Protein AF-A0A968Z9T8-F1 (afdb_monomer_lite)

Structure (mmCIF, N/CA/C/O backbone):
data_AF-A0A968Z9T8-F1
#
_entry.id   AF-A0A968Z9T8-F1
#
loop_
_atom_site.group_PDB
_atom_site.id
_atom_site.type_symbol
_atom_site.label_atom_id
_atom_site.label_alt_id
_atom_site.label_comp_id
_atom_site.label_asym_id
_atom_site.label_entity_id
_atom_site.label_seq_id
_atom_site.pdbx_PDB_ins_code
_atom_site.Cartn_x
_atom_site.Cartn_y
_atom_site.Cartn_z
_atom_site.occupancy
_atom_site.B_iso_or_equiv
_atom_site.auth_seq_id
_atom_site.auth_comp_id
_atom_site.auth_asym_id
_atom_site.auth_atom_id
_atom_site.pdbx_PDB_model_num
ATOM 1 N N . MET A 1 1 ? -39.000 -35.459 33.298 1.00 35.22 1 MET A N 1
ATOM 2 C CA . MET A 1 1 ? -40.093 -34.492 33.046 1.00 35.22 1 MET A CA 1
ATOM 3 C C . MET A 1 1 ? -39.495 -33.228 32.436 1.00 35.22 1 MET A C 1
ATOM 5 O O . MET A 1 1 ? -39.058 -32.365 33.173 1.00 35.22 1 MET A O 1
ATOM 9 N N . MET A 1 2 ? -39.439 -33.138 31.108 1.00 36.62 2 MET A N 1
ATOM 10 C CA . MET A 1 2 ? -39.224 -31.887 30.364 1.00 36.62 2 MET A CA 1
ATOM 11 C C . MET A 1 2 ? -40.131 -31.979 29.133 1.00 36.62 2 MET A C 1
ATOM 13 O O . MET A 1 2 ? -39.693 -32.254 28.019 1.00 36.62 2 MET A O 1
ATOM 17 N N . SER A 1 3 ? -41.446 -31.898 29.357 1.00 38.66 3 SER A N 1
ATOM 18 C CA . SER A 1 3 ? -42.405 -31.739 28.267 1.00 38.66 3 SER A CA 1
ATOM 19 C C . SER A 1 3 ? -42.145 -30.371 27.647 1.00 38.66 3 SER A C 1
ATOM 21 O O . SER A 1 3 ? -42.451 -29.349 28.258 1.00 38.66 3 SER A O 1
ATOM 23 N N . GLY A 1 4 ? -41.501 -30.373 26.479 1.00 47.72 4 GLY A N 1
ATOM 24 C CA . GLY A 1 4 ? -41.201 -29.195 25.674 1.00 47.72 4 GLY A CA 1
ATOM 25 C C . GLY A 1 4 ? -42.480 -28.536 25.183 1.00 47.72 4 GLY A C 1
ATOM 26 O O . GLY A 1 4 ? -42.890 -28.753 24.040 1.00 47.72 4 GLY A O 1
ATOM 27 N N . ASP A 1 5 ? -43.107 -27.773 26.071 1.00 51.22 5 ASP A N 1
ATOM 28 C CA . ASP A 1 5 ? -44.301 -27.016 25.763 1.00 51.22 5 ASP A CA 1
ATOM 29 C C . ASP A 1 5 ? -43.928 -25.896 24.793 1.00 51.22 5 ASP A C 1
ATOM 31 O O . ASP A 1 5 ? -42.937 -25.172 24.963 1.00 51.22 5 ASP A O 1
ATOM 35 N N . LYS A 1 6 ? -44.677 -25.829 23.701 1.00 62.00 6 LYS A N 1
ATOM 36 C CA . LYS A 1 6 ? -44.469 -24.839 22.653 1.00 62.00 6 LYS A CA 1
ATOM 37 C C . LYS A 1 6 ? -44.768 -23.473 23.262 1.00 62.00 6 LYS A C 1
ATOM 39 O O . LYS A 1 6 ? -45.862 -23.250 23.768 1.00 62.00 6 LYS A O 1
ATOM 44 N N . GLY A 1 7 ? -43.781 -22.575 23.241 1.00 64.94 7 GLY A N 1
ATOM 45 C CA . GLY A 1 7 ? -43.935 -21.240 23.816 1.00 64.94 7 GLY A CA 1
ATOM 46 C C . GLY A 1 7 ? -45.166 -20.521 23.241 1.00 64.94 7 GLY A C 1
ATOM 47 O O . GLY A 1 7 ? -45.477 -20.706 22.059 1.00 64.94 7 GLY A O 1
ATOM 48 N N . PRO A 1 8 ? -45.886 -19.722 24.048 1.00 75.06 8 PRO A N 1
ATOM 49 C CA . PRO A 1 8 ? -47.077 -19.025 23.583 1.00 75.06 8 PRO A CA 1
ATOM 50 C C . PRO A 1 8 ? -46.730 -18.060 22.445 1.00 75.06 8 PRO A C 1
ATOM 52 O O . PRO A 1 8 ? -45.670 -17.429 22.445 1.00 75.06 8 PRO A O 1
ATOM 55 N N . LEU A 1 9 ? -47.639 -17.933 21.475 1.00 79.19 9 LEU A N 1
ATOM 56 C CA . LEU A 1 9 ? -47.468 -16.986 20.376 1.00 79.19 9 LEU A CA 1
ATOM 57 C C . LEU A 1 9 ? -47.394 -15.552 20.932 1.00 79.19 9 LEU A C 1
ATOM 59 O O . LEU A 1 9 ? -48.223 -15.180 21.767 1.00 79.19 9 LEU A O 1
ATOM 63 N N . PRO A 1 10 ? -46.442 -14.725 20.467 1.00 78.69 10 PRO A N 1
ATOM 64 C CA . PRO A 1 10 ? -46.341 -13.340 20.901 1.00 78.69 10 PRO A CA 1
ATOM 65 C C . PRO A 1 10 ? -47.590 -12.545 20.492 1.00 78.69 10 PRO A C 1
ATOM 67 O O . PRO A 1 10 ? -48.157 -12.742 19.411 1.00 78.69 10 PRO A O 1
ATOM 70 N N . GLY A 1 11 ? -48.014 -11.618 21.356 1.00 73.62 11 GLY A N 1
ATOM 71 C CA . GLY A 1 11 ? -49.159 -10.745 21.097 1.00 73.62 11 GLY A CA 1
ATOM 72 C C . GLY A 1 11 ? -48.984 -9.946 19.800 1.00 73.62 11 GLY A C 1
ATOM 73 O O . GLY A 1 11 ? -47.920 -9.389 19.544 1.00 73.62 11 GLY A O 1
ATOM 74 N N . GLY A 1 12 ? -50.026 -9.903 18.964 1.00 73.88 12 GLY A N 1
ATOM 75 C CA . GLY A 1 12 ? -49.992 -9.201 17.674 1.00 73.88 12 GLY A CA 1
ATOM 76 C C . GLY A 1 12 ? -49.420 -10.006 16.498 1.00 73.88 12 GLY A C 1
ATOM 77 O O . GLY A 1 12 ? -49.288 -9.455 15.404 1.00 73.88 12 GLY A O 1
ATOM 78 N N . PHE A 1 13 ? -49.119 -11.299 16.680 1.00 81.56 13 PHE A N 1
ATOM 79 C CA . PHE A 1 13 ? -48.735 -12.194 15.586 1.00 81.56 13 PHE A CA 1
ATOM 80 C C . PHE A 1 13 ? -49.823 -12.275 14.500 1.00 81.56 13 PHE A C 1
ATOM 82 O O . PHE A 1 13 ? -51.001 -12.499 14.784 1.00 81.56 13 PHE A O 1
ATOM 89 N N . LYS A 1 14 ? -49.413 -12.129 13.235 1.00 79.81 14 LYS A N 1
ATOM 90 C CA . LYS A 1 14 ? -50.263 -12.320 12.053 1.00 79.81 14 LYS A CA 1
ATOM 91 C C . LYS A 1 14 ? -49.597 -13.319 11.119 1.00 79.81 14 LYS A C 1
ATOM 93 O O . LYS A 1 14 ? -48.407 -13.211 10.840 1.00 79.81 14 LYS A O 1
ATOM 98 N N . THR A 1 15 ? -50.368 -14.268 10.603 1.00 82.81 15 THR A N 1
ATOM 99 C CA . THR A 1 15 ? -49.869 -15.221 9.610 1.00 82.81 15 THR A CA 1
ATOM 100 C C . THR A 1 15 ? -49.636 -14.534 8.264 1.00 82.81 15 THR A C 1
ATOM 102 O O . THR A 1 15 ? -50.356 -13.612 7.869 1.00 82.81 15 THR A O 1
ATOM 105 N N . ILE A 1 16 ? -48.615 -14.986 7.534 1.00 83.25 16 ILE A N 1
ATOM 106 C CA . ILE A 1 16 ? -48.313 -14.461 6.201 1.00 83.25 16 ILE A CA 1
ATOM 107 C C . ILE A 1 16 ? -49.324 -15.029 5.204 1.00 83.25 16 ILE A C 1
ATOM 109 O O . ILE A 1 16 ? -49.397 -16.238 4.988 1.00 83.25 16 ILE A O 1
ATOM 113 N N . ASN A 1 17 ? -50.074 -14.149 4.542 1.00 84.94 17 ASN A N 1
ATOM 114 C CA . ASN A 1 17 ? -50.948 -14.549 3.447 1.00 84.94 17 ASN A CA 1
ATOM 115 C C . ASN A 1 17 ? -50.128 -14.751 2.160 1.00 84.94 17 ASN A C 1
ATOM 117 O O . ASN A 1 17 ? -49.678 -13.784 1.546 1.00 84.94 17 ASN A O 1
ATOM 121 N N . ILE A 1 18 ? -49.962 -16.009 1.742 1.00 81.31 18 ILE A N 1
ATOM 122 C CA . ILE A 1 18 ? -49.098 -16.419 0.623 1.00 81.31 18 ILE A CA 1
ATOM 123 C C . ILE A 1 18 ? -49.489 -15.738 -0.698 1.00 81.31 18 ILE A C 1
ATOM 125 O O . ILE A 1 18 ? -48.604 -15.309 -1.442 1.00 81.31 18 ILE A O 1
ATOM 129 N N . SER A 1 19 ? -50.788 -15.582 -0.979 1.00 83.06 19 SER A N 1
ATOM 130 C CA . SER A 1 19 ? -51.252 -14.986 -2.240 1.00 83.06 19 SER A CA 1
ATOM 131 C C . SER A 1 19 ? -50.916 -13.497 -2.333 1.00 83.06 19 SER A C 1
ATOM 133 O O . SER A 1 19 ? -50.559 -13.016 -3.405 1.00 83.06 19 SER A O 1
ATOM 135 N N . ARG A 1 20 ? -50.944 -12.780 -1.202 1.00 84.19 20 ARG A N 1
ATOM 136 C CA . ARG A 1 20 ? -50.550 -11.362 -1.120 1.00 84.19 20 ARG A CA 1
ATOM 137 C C . ARG A 1 20 ? -49.040 -11.162 -0.975 1.00 84.19 20 ARG A C 1
ATOM 139 O O . ARG A 1 20 ? -48.520 -10.136 -1.400 1.00 84.19 20 ARG A O 1
ATOM 146 N N . TYR A 1 21 ? -48.332 -12.116 -0.371 1.00 86.75 21 TYR A N 1
ATOM 147 C CA . TYR A 1 21 ? -46.886 -12.031 -0.142 1.00 86.75 21 TYR A CA 1
ATOM 148 C C . TYR A 1 21 ? -46.083 -12.205 -1.438 1.00 86.75 21 TYR A C 1
ATOM 150 O O . TYR A 1 21 ? -45.045 -11.569 -1.628 1.00 86.75 21 TYR A O 1
ATOM 158 N N . GLY A 1 22 ? -46.594 -13.033 -2.351 1.00 91.25 22 GLY A N 1
ATOM 159 C CA . GLY A 1 22 ? -46.006 -13.261 -3.663 1.00 91.25 22 GLY A CA 1
ATOM 160 C C . GLY A 1 22 ? -44.745 -14.142 -3.638 1.00 91.25 22 GLY A C 1
ATOM 161 O O . GLY A 1 22 ? -44.106 -14.344 -2.600 1.00 91.25 22 GLY A O 1
ATOM 162 N N . PRO A 1 23 ? -44.341 -14.676 -4.804 1.00 92.50 23 PRO A N 1
ATOM 163 C CA . PRO A 1 23 ? -43.290 -15.690 -4.889 1.00 92.50 23 PRO A CA 1
ATOM 164 C C . PRO A 1 23 ? -41.893 -15.149 -4.554 1.00 92.50 23 PRO A C 1
ATOM 166 O O . PRO A 1 23 ? -41.071 -15.866 -3.987 1.00 92.50 23 PRO A O 1
ATOM 169 N N . VAL A 1 24 ? -41.602 -13.883 -4.876 1.00 91.62 24 VAL A N 1
ATOM 170 C CA . VAL A 1 24 ? -40.277 -13.282 -4.642 1.00 91.62 24 VAL A CA 1
ATOM 171 C C . VAL A 1 24 ? -40.003 -13.095 -3.150 1.00 91.62 24 VAL A C 1
ATOM 173 O O . VAL A 1 24 ? -38.926 -13.467 -2.683 1.00 91.62 24 VAL A O 1
ATOM 176 N N . ARG A 1 25 ? -40.966 -12.555 -2.387 1.00 90.12 25 ARG A N 1
ATOM 177 C CA . ARG A 1 25 ? -40.811 -12.391 -0.934 1.00 90.12 25 ARG A CA 1
ATOM 178 C C . ARG A 1 25 ? -40.754 -13.757 -0.249 1.00 90.12 25 ARG A C 1
ATOM 180 O O . ARG A 1 25 ? -39.883 -13.958 0.589 1.00 90.12 25 ARG A O 1
ATOM 187 N N . MET A 1 26 ? -41.572 -14.721 -0.686 1.00 90.44 26 MET A N 1
ATOM 188 C CA . MET A 1 26 ? -41.557 -16.084 -0.139 1.00 90.44 26 MET A CA 1
ATOM 189 C C . MET A 1 26 ? -40.196 -16.773 -0.309 1.00 90.44 26 MET A C 1
ATOM 191 O O . MET A 1 26 ? -39.669 -17.355 0.637 1.00 90.44 26 MET A O 1
ATOM 195 N N . LYS A 1 27 ? -39.573 -16.649 -1.490 1.00 93.06 27 LYS A N 1
ATOM 196 C CA . LYS A 1 27 ? -38.214 -17.168 -1.725 1.00 93.06 27 LYS A CA 1
ATOM 197 C C . LYS A 1 27 ? -37.182 -16.549 -0.778 1.00 93.06 27 LYS A C 1
ATOM 199 O O . LYS A 1 27 ? -36.294 -17.262 -0.319 1.00 93.06 27 LYS A O 1
ATOM 204 N N . ARG A 1 28 ? -37.293 -15.248 -0.470 1.00 91.56 28 ARG A N 1
ATOM 205 C CA . ARG A 1 28 ? -36.405 -14.578 0.498 1.00 91.56 28 ARG A CA 1
ATOM 206 C C . ARG A 1 28 ? -36.598 -15.141 1.904 1.00 91.56 28 ARG A C 1
ATOM 208 O O . ARG A 1 28 ? -35.612 -15.551 2.495 1.00 91.56 28 ARG A O 1
ATOM 215 N N . SER A 1 29 ? -37.837 -15.275 2.380 1.00 91.69 29 SER A N 1
ATOM 216 C CA . SER A 1 29 ? -38.116 -15.866 3.697 1.00 91.69 29 SER A CA 1
ATOM 217 C C . SER A 1 29 ? -37.554 -17.282 3.829 1.00 91.69 29 SER A C 1
ATOM 219 O O . SER A 1 29 ? -36.873 -17.577 4.803 1.00 91.69 29 SER A O 1
ATOM 221 N N . MET A 1 30 ? -37.763 -18.142 2.826 1.00 93.00 30 MET A N 1
ATOM 222 C CA . MET A 1 30 ? -37.222 -19.509 2.840 1.00 93.00 30 MET A CA 1
ATOM 223 C C . MET A 1 30 ? -35.690 -19.532 2.837 1.00 93.00 30 MET A C 1
ATOM 225 O O . MET A 1 30 ? -35.080 -20.317 3.563 1.00 93.00 30 MET A O 1
ATOM 229 N N . ARG A 1 31 ? -35.059 -18.650 2.052 1.00 95.25 31 ARG A N 1
ATOM 230 C CA . ARG A 1 31 ? -33.603 -18.471 2.060 1.00 95.25 31 ARG A CA 1
ATOM 231 C C . ARG A 1 31 ? -33.109 -18.031 3.438 1.00 95.25 31 ARG A C 1
ATOM 233 O O . ARG A 1 31 ? -32.103 -18.559 3.896 1.00 95.25 31 ARG A O 1
ATOM 240 N N . ASP A 1 32 ? -33.789 -17.082 4.073 1.00 93.94 32 ASP A N 1
ATOM 241 C CA . ASP A 1 32 ? -33.371 -16.511 5.355 1.00 93.94 32 ASP A CA 1
ATOM 242 C C . ASP A 1 32 ? -33.504 -17.546 6.487 1.00 93.94 32 ASP A C 1
ATOM 244 O O . ASP A 1 32 ? -32.572 -17.710 7.268 1.00 93.94 32 ASP A O 1
ATOM 248 N N . LEU A 1 33 ? -34.580 -18.344 6.511 1.00 94.81 33 LEU A N 1
ATOM 249 C CA . LEU A 1 33 ? -34.724 -19.475 7.443 1.00 94.81 33 LEU A CA 1
ATOM 250 C C . LEU A 1 33 ? -33.614 -20.521 7.261 1.00 94.81 33 LEU A C 1
ATOM 252 O O . LEU A 1 33 ? -32.997 -20.954 8.235 1.00 94.81 33 LEU A O 1
ATOM 256 N N . ALA A 1 34 ? -33.306 -20.892 6.015 1.00 96.88 34 ALA A N 1
ATOM 257 C CA . ALA A 1 34 ? -32.191 -21.795 5.731 1.00 96.88 34 ALA A CA 1
ATOM 258 C C . ALA A 1 34 ? -30.838 -21.188 6.148 1.00 96.88 34 ALA A C 1
ATOM 260 O O . ALA A 1 34 ? -29.964 -21.891 6.657 1.00 96.88 34 ALA A O 1
ATOM 261 N N . TRP A 1 35 ? -30.664 -19.877 5.958 1.00 96.81 35 TRP A N 1
ATOM 262 C CA . TRP A 1 35 ? -29.464 -19.147 6.357 1.00 96.81 35 TRP A CA 1
ATOM 263 C C . TRP A 1 35 ? -29.282 -19.140 7.879 1.00 96.81 35 TRP A C 1
ATOM 265 O O . TRP A 1 35 ? -28.178 -19.437 8.335 1.00 96.81 35 TRP A O 1
ATOM 275 N N . PHE A 1 36 ? -30.349 -18.897 8.651 1.00 96.75 36 PHE A N 1
ATOM 276 C CA . PHE A 1 36 ? -30.310 -18.942 10.115 1.00 96.75 36 PHE A CA 1
ATOM 277 C C . PHE A 1 36 ? -29.867 -20.314 10.620 1.00 96.75 36 PHE A C 1
ATOM 279 O O . PHE A 1 36 ? -28.928 -20.395 11.408 1.00 96.75 36 PHE A O 1
ATOM 286 N N . LEU A 1 37 ? -30.473 -21.393 10.111 1.00 96.38 37 LEU A N 1
ATOM 287 C CA . LEU A 1 37 ? -30.090 -22.753 10.501 1.00 96.38 37 LEU A CA 1
ATOM 288 C C . LEU A 1 37 ? -28.618 -23.036 10.180 1.00 96.38 37 LEU A C 1
ATOM 290 O O . LEU A 1 37 ? -27.880 -23.544 11.019 1.00 96.38 37 LEU A O 1
ATOM 294 N N . ARG A 1 38 ? -28.171 -22.653 8.980 1.00 97.50 38 ARG A N 1
ATOM 295 C CA . ARG A 1 38 ? -26.782 -22.840 8.550 1.00 97.50 38 ARG A CA 1
ATOM 296 C C . ARG A 1 38 ? -25.797 -22.086 9.446 1.00 97.50 38 ARG A C 1
ATOM 298 O O . ARG A 1 38 ? -24.782 -22.647 9.843 1.00 97.50 38 ARG A O 1
ATOM 305 N N . TYR A 1 39 ? -26.089 -20.839 9.802 1.00 96.81 39 TYR A N 1
ATOM 306 C CA . TYR A 1 39 ? -25.199 -20.048 10.654 1.00 96.81 39 TYR A CA 1
ATOM 307 C C . TYR A 1 39 ? -25.182 -20.553 12.099 1.00 96.81 39 TYR A C 1
ATOM 309 O O . TYR A 1 39 ? -24.125 -20.520 12.722 1.00 96.81 39 TYR A O 1
ATOM 317 N N . VAL A 1 40 ? -26.295 -21.095 12.607 1.00 97.19 40 VAL A N 1
ATOM 318 C CA . VAL A 1 40 ? -26.311 -21.797 13.902 1.00 97.19 40 VAL A CA 1
ATOM 319 C C . VAL A 1 40 ? -25.372 -22.998 13.862 1.00 97.19 40 VAL A C 1
ATOM 321 O O . VAL A 1 40 ? -24.529 -23.133 14.743 1.00 97.19 40 VAL A O 1
ATOM 324 N N . THR A 1 41 ? -25.429 -23.819 12.807 1.00 96.44 41 THR A N 1
ATOM 325 C CA . THR A 1 41 ? -24.504 -24.959 12.683 1.00 96.44 41 THR A CA 1
ATOM 326 C C . THR A 1 41 ? -23.042 -24.522 12.595 1.00 96.44 41 THR A C 1
ATOM 328 O O . THR A 1 41 ? -22.188 -25.134 13.227 1.00 96.44 41 THR A O 1
ATOM 331 N N . TYR A 1 42 ? -22.741 -23.431 11.882 1.00 97.50 42 TYR A N 1
ATOM 332 C CA . TYR A 1 42 ? -21.380 -22.893 11.807 1.00 97.50 42 TYR A CA 1
ATOM 333 C C . TYR A 1 42 ? -20.886 -22.376 13.158 1.00 97.50 42 TYR A C 1
ATOM 335 O O . TYR A 1 42 ? -19.738 -22.626 13.510 1.00 97.50 42 TYR A O 1
ATOM 343 N N . ALA A 1 43 ? -21.742 -21.691 13.919 1.00 96.88 43 ALA A N 1
ATOM 344 C CA . ALA A 1 43 ? -21.399 -21.179 15.242 1.00 96.88 43 ALA A CA 1
ATOM 345 C C . ALA A 1 43 ? -21.135 -22.315 16.243 1.00 96.88 43 ALA A C 1
ATOM 347 O O . ALA A 1 43 ? -20.146 -22.259 16.967 1.00 96.88 43 ALA A O 1
ATOM 348 N N . ILE A 1 44 ? -21.952 -23.376 16.215 1.00 96.31 44 ILE A N 1
ATOM 349 C CA . ILE A 1 44 ? -21.744 -24.581 17.034 1.00 96.31 44 ILE A CA 1
ATOM 350 C C . ILE A 1 44 ? -20.389 -25.221 16.714 1.00 96.31 44 ILE A C 1
ATOM 352 O O . ILE A 1 44 ? -19.610 -25.484 17.625 1.00 96.31 44 ILE A O 1
ATOM 356 N N . VAL A 1 45 ? -20.083 -25.433 15.429 1.00 97.12 45 VAL A N 1
ATOM 357 C CA . VAL A 1 45 ? -18.814 -26.048 14.998 1.00 97.12 45 VAL A CA 1
ATOM 358 C C . VAL A 1 45 ? -17.608 -25.166 15.336 1.00 97.12 45 VAL A C 1
ATOM 360 O O . VAL A 1 45 ? -16.555 -25.685 15.695 1.00 97.12 45 VAL A O 1
ATOM 363 N N . ALA A 1 46 ? -17.747 -23.842 15.234 1.00 94.88 46 ALA A N 1
ATOM 364 C CA . ALA A 1 46 ? -16.691 -22.895 15.588 1.00 94.88 46 ALA A CA 1
ATOM 365 C C . ALA A 1 46 ? -16.486 -22.748 17.107 1.00 94.88 46 ALA A C 1
ATOM 367 O O . ALA A 1 46 ? -15.419 -22.305 17.528 1.00 94.88 46 ALA A O 1
ATOM 368 N N . GLY A 1 47 ? -17.487 -23.097 17.921 1.00 95.00 47 GLY A N 1
ATOM 369 C CA . GLY A 1 47 ? -17.444 -22.956 19.378 1.00 95.00 47 GLY A CA 1
ATOM 370 C C . GLY A 1 47 ? -17.606 -21.516 19.885 1.00 95.00 47 GLY A C 1
ATOM 371 O O . GLY A 1 47 ? -17.338 -21.260 21.056 1.00 95.00 47 GLY A O 1
ATOM 372 N N . ASP A 1 48 ? -18.030 -20.576 19.032 1.00 92.44 48 ASP A N 1
ATOM 373 C CA . ASP A 1 48 ? -18.213 -19.163 19.382 1.00 92.44 48 ASP A CA 1
ATOM 374 C C . ASP A 1 48 ? -19.498 -18.589 18.743 1.00 92.44 48 ASP A C 1
ATOM 376 O O . ASP A 1 48 ? -19.677 -18.662 17.520 1.00 92.44 48 ASP A O 1
ATOM 380 N N . PRO A 1 49 ? -20.411 -17.978 19.529 1.00 95.06 49 PRO A N 1
ATOM 381 C CA . PRO A 1 49 ? -21.616 -17.339 19.005 1.00 95.06 49 PRO A CA 1
ATOM 382 C C . PRO A 1 49 ? -21.372 -16.003 18.279 1.00 95.06 49 PRO A C 1
ATOM 384 O O . PRO A 1 49 ? -22.335 -15.419 17.771 1.00 95.06 49 PRO A O 1
ATOM 387 N N . SER A 1 50 ? -20.141 -15.483 18.216 1.00 92.56 50 SER A N 1
ATOM 388 C CA . SER A 1 50 ? -19.814 -14.200 17.568 1.00 92.56 50 SER A CA 1
ATOM 389 C C . SER A 1 50 ? -20.353 -14.081 16.137 1.00 92.56 50 SER A C 1
ATOM 391 O O . SER A 1 50 ? -20.888 -13.030 15.773 1.00 92.56 50 SER A O 1
ATOM 393 N N . LEU A 1 51 ? -20.332 -15.170 15.359 1.00 92.88 51 LEU A N 1
ATOM 394 C CA . LEU A 1 51 ? -20.911 -15.231 14.012 1.00 92.88 51 LEU A CA 1
ATOM 395 C C . LEU A 1 51 ? -22.404 -14.857 14.009 1.00 92.88 51 LEU A C 1
ATOM 397 O O . LEU A 1 51 ? -22.858 -14.118 13.133 1.00 92.88 51 LEU A O 1
ATOM 401 N N . LEU A 1 52 ? -23.170 -15.360 14.980 1.00 94.88 52 LEU A N 1
ATOM 402 C CA . LEU A 1 52 ? -24.596 -15.058 15.116 1.00 94.88 52 LEU A CA 1
ATOM 403 C C . LEU A 1 52 ? -24.783 -13.615 15.576 1.00 94.88 52 LEU A C 1
ATOM 405 O O . LEU A 1 52 ? -25.520 -12.864 14.940 1.00 94.88 52 LEU A O 1
ATOM 409 N N . ARG A 1 53 ? -24.052 -13.200 16.616 1.00 92.69 53 ARG A N 1
ATOM 410 C CA . ARG A 1 53 ? -24.145 -11.846 17.182 1.00 92.69 53 ARG A CA 1
ATOM 411 C C . ARG A 1 53 ? -23.901 -10.768 16.133 1.00 92.69 53 ARG A C 1
ATOM 413 O O . ARG A 1 53 ? -24.672 -9.823 16.031 1.00 92.69 53 ARG A O 1
ATOM 420 N N . VAL A 1 54 ? -22.861 -10.923 15.318 1.00 91.50 54 VAL A N 1
ATOM 421 C CA . VAL A 1 54 ? -22.512 -9.940 14.287 1.00 91.50 54 VAL A CA 1
ATOM 422 C C . VAL A 1 54 ? -23.552 -9.926 13.167 1.00 91.50 54 VAL A C 1
ATOM 424 O O . VAL A 1 54 ? -24.023 -8.864 12.781 1.00 91.50 54 VAL A O 1
ATOM 427 N N . ASN A 1 55 ? -23.944 -11.080 12.628 1.00 92.50 55 ASN A N 1
ATOM 428 C CA . ASN A 1 55 ? -24.752 -11.086 11.404 1.00 92.50 55 ASN A CA 1
ATOM 429 C C . ASN A 1 55 ? -26.259 -10.909 11.643 1.00 92.50 55 ASN A C 1
ATOM 431 O O . ASN A 1 55 ? -26.991 -10.596 10.705 1.00 92.50 55 ASN A O 1
ATOM 435 N N . VAL A 1 56 ? -26.729 -11.139 12.869 1.00 93.19 56 VAL A N 1
ATOM 436 C CA . VAL A 1 56 ? -28.160 -11.134 13.199 1.00 93.19 56 VAL A CA 1
ATOM 437 C C . VAL A 1 56 ? -28.573 -9.818 13.857 1.00 93.19 56 VAL A C 1
ATOM 439 O O . VAL A 1 56 ? -29.675 -9.316 13.610 1.00 93.19 56 VAL A O 1
ATOM 442 N N . ARG A 1 57 ? -27.681 -9.220 14.652 1.00 90.62 57 ARG A N 1
ATOM 443 C CA . ARG A 1 57 ? -27.959 -7.970 15.354 1.00 90.62 57 ARG A CA 1
ATOM 444 C C . ARG A 1 57 ? -28.240 -6.837 14.374 1.00 90.62 57 ARG A C 1
ATOM 446 O O . ARG A 1 57 ? -27.449 -6.542 13.480 1.00 90.62 57 ARG A O 1
ATOM 453 N N . GLY A 1 58 ? -29.375 -6.169 14.561 1.00 85.25 58 GLY A N 1
ATOM 454 C CA . GLY A 1 58 ? -29.810 -5.075 13.693 1.00 85.25 58 GLY A CA 1
ATOM 455 C C . GLY A 1 58 ? -30.448 -5.499 12.368 1.00 85.25 58 GLY A C 1
ATOM 456 O O . GLY A 1 58 ? -30.766 -4.627 11.558 1.00 85.25 58 GLY A O 1
ATOM 457 N N . LEU A 1 59 ? -30.706 -6.798 12.154 1.00 89.56 59 LEU A N 1
ATOM 458 C CA . LEU A 1 59 ? -31.636 -7.240 11.104 1.00 89.56 59 LEU A CA 1
ATOM 459 C C . LEU A 1 59 ? -33.063 -6.747 11.379 1.00 89.56 59 LEU A C 1
ATOM 461 O O . LEU A 1 59 ? -33.809 -6.452 10.440 1.00 89.56 59 LEU A O 1
ATOM 465 N N . ARG A 1 60 ? -33.430 -6.602 12.657 1.00 82.81 60 ARG A N 1
ATOM 466 C CA . ARG A 1 60 ? -34.648 -5.917 13.095 1.00 82.81 60 ARG A CA 1
ATOM 467 C C . ARG A 1 60 ? -34.542 -4.427 12.745 1.00 82.81 60 ARG A C 1
ATOM 469 O O . ARG A 1 60 ? -33.757 -3.694 13.339 1.00 82.81 60 ARG A O 1
ATOM 476 N N . GLY A 1 61 ? -35.296 -4.013 11.726 1.00 75.56 61 GLY A N 1
ATOM 477 C CA . GLY A 1 61 ? -35.231 -2.682 11.103 1.00 75.56 61 GLY A CA 1
ATOM 478 C C . GLY A 1 61 ? -34.718 -2.692 9.656 1.00 75.56 61 GLY A C 1
ATOM 479 O O . GLY A 1 61 ? -34.939 -1.731 8.925 1.00 75.56 61 GLY A O 1
ATOM 480 N N . ILE A 1 62 ? -34.072 -3.779 9.215 1.00 85.62 62 ILE A N 1
ATOM 481 C CA . ILE A 1 62 ? -33.778 -4.045 7.793 1.00 85.62 62 ILE A CA 1
ATOM 482 C C . ILE A 1 62 ? -34.871 -4.938 7.199 1.00 85.62 62 ILE A C 1
ATOM 484 O O . ILE A 1 62 ? -35.324 -4.719 6.074 1.00 85.62 62 ILE A O 1
ATOM 488 N N . ILE A 1 63 ? -35.295 -5.953 7.957 1.00 85.56 63 ILE A N 1
ATOM 489 C CA . ILE A 1 63 ? -36.439 -6.789 7.600 1.00 85.56 63 ILE A CA 1
ATOM 490 C C . ILE A 1 63 ? -37.724 -5.962 7.773 1.00 85.56 63 ILE A C 1
ATOM 492 O O . ILE A 1 63 ? -37.863 -5.279 8.790 1.00 85.56 63 ILE A O 1
ATOM 496 N N . PRO A 1 64 ? -38.660 -6.024 6.804 1.00 84.56 64 PRO A N 1
ATOM 497 C CA . PRO A 1 64 ? -39.952 -5.356 6.901 1.00 84.56 64 PRO A CA 1
ATOM 498 C C . PRO A 1 64 ? -40.708 -5.687 8.196 1.00 84.56 64 PRO A C 1
ATOM 500 O O . PRO A 1 64 ? -40.787 -6.852 8.594 1.00 84.56 64 PRO A O 1
ATOM 503 N N . GLU A 1 65 ? -41.304 -4.669 8.824 1.00 82.69 65 GLU A N 1
ATOM 504 C CA . GLU A 1 65 ? -41.996 -4.804 10.116 1.00 82.69 65 GLU A CA 1
ATOM 505 C C . GLU A 1 65 ? -43.150 -5.817 10.094 1.00 82.69 65 GLU A C 1
ATOM 507 O O . GLU A 1 65 ? -43.404 -6.479 11.100 1.00 82.69 65 GLU A O 1
ATOM 512 N N . ASP A 1 66 ? -43.795 -6.013 8.937 1.00 82.62 66 ASP A N 1
ATOM 513 C CA . ASP A 1 66 ? -44.872 -6.993 8.740 1.00 82.62 66 ASP A CA 1
ATOM 514 C C . ASP A 1 66 ? -44.407 -8.453 8.897 1.00 82.62 66 ASP A C 1
ATOM 516 O O . ASP A 1 66 ? -45.231 -9.350 9.083 1.00 82.62 66 ASP A O 1
ATOM 520 N N . VAL A 1 67 ? -43.095 -8.706 8.850 1.00 85.44 67 VAL A N 1
ATOM 521 C CA . VAL A 1 67 ? -42.498 -10.048 8.936 1.00 85.44 67 VAL A CA 1
ATOM 522 C C . VAL A 1 67 ? -41.678 -10.235 10.216 1.00 85.44 67 VAL A C 1
ATOM 524 O O . VAL A 1 67 ? -41.416 -11.370 10.606 1.00 85.44 67 VAL A O 1
ATOM 527 N N . THR A 1 68 ? -41.297 -9.167 10.917 1.00 85.50 68 THR A N 1
ATOM 528 C CA . THR A 1 68 ? -40.401 -9.230 12.086 1.00 85.50 68 THR A CA 1
ATOM 529 C C . THR A 1 68 ? -40.906 -10.176 13.179 1.00 85.50 68 THR A C 1
ATOM 531 O O . THR A 1 68 ? -40.183 -11.086 13.583 1.00 85.50 68 THR A O 1
ATOM 534 N N . LEU A 1 69 ? -42.163 -10.026 13.616 1.00 87.44 69 LEU A N 1
ATOM 535 C CA . LEU A 1 69 ? -42.760 -10.914 14.626 1.00 87.44 69 LEU A CA 1
ATOM 536 C C . LEU A 1 69 ? -42.877 -12.356 14.117 1.00 87.44 69 LEU A C 1
ATOM 538 O O . LEU A 1 69 ? -42.609 -13.299 14.857 1.00 87.44 69 LEU A O 1
ATOM 542 N N . THR A 1 70 ? -43.215 -12.527 12.838 1.00 89.38 70 THR A N 1
ATOM 543 C CA . THR A 1 70 ? -43.296 -13.849 12.205 1.00 89.38 70 THR A CA 1
ATOM 544 C C . THR A 1 70 ? -41.941 -14.549 12.184 1.00 89.38 70 THR A C 1
ATOM 546 O O . THR A 1 70 ? -41.877 -15.753 12.413 1.00 89.38 70 THR A O 1
ATOM 549 N N . THR A 1 71 ? -40.853 -13.805 11.971 1.00 91.12 71 THR A N 1
ATOM 550 C CA . THR A 1 71 ? -39.487 -14.339 12.021 1.00 91.12 71 THR A CA 1
ATOM 551 C C . THR A 1 71 ? -39.139 -14.830 13.423 1.00 91.12 71 THR A C 1
ATOM 553 O O . THR A 1 71 ? -38.611 -15.928 13.548 1.00 91.12 71 THR A O 1
ATOM 556 N N . VAL A 1 72 ? -39.486 -14.085 14.483 1.00 91.38 72 VAL A N 1
ATOM 557 C CA . VAL A 1 72 ? -39.249 -14.531 15.873 1.00 91.38 72 VAL A CA 1
ATOM 558 C C . VAL A 1 72 ? -39.955 -15.858 16.144 1.00 91.38 72 VAL A C 1
ATOM 560 O O . VAL A 1 72 ? -39.328 -16.790 16.645 1.00 91.38 72 VAL A O 1
ATOM 563 N N . VAL A 1 73 ? -41.231 -15.965 15.761 1.00 91.75 73 VAL A N 1
ATOM 564 C CA . VAL A 1 73 ? -41.997 -17.212 15.902 1.00 91.75 73 VAL A CA 1
ATOM 565 C C . VAL A 1 73 ? -41.345 -18.337 15.100 1.00 91.75 73 VAL A C 1
ATOM 567 O O . VAL A 1 73 ? -41.131 -19.420 15.631 1.00 91.75 73 VAL A O 1
ATOM 570 N N . ALA A 1 74 ? -40.952 -18.083 13.850 1.00 92.88 74 ALA A N 1
ATOM 571 C CA . ALA A 1 74 ? -40.289 -19.085 13.021 1.00 92.88 74 ALA A CA 1
ATOM 572 C C . ALA A 1 74 ? -38.964 -19.576 13.635 1.00 92.88 74 ALA A C 1
ATOM 574 O O . ALA A 1 74 ? -38.701 -20.776 13.629 1.00 92.88 74 ALA A O 1
ATOM 575 N N . LEU A 1 75 ? -38.159 -18.686 14.221 1.00 94.38 75 LEU A N 1
ATOM 576 C CA . LEU A 1 75 ? -36.924 -19.055 14.918 1.00 94.38 75 LEU A CA 1
ATOM 577 C C . LEU A 1 75 ? -37.198 -19.884 16.183 1.00 94.38 75 LEU A C 1
ATOM 579 O O . LEU A 1 75 ? -36.489 -20.856 16.442 1.00 94.38 75 LEU A O 1
ATOM 583 N N . GLN A 1 76 ? -38.245 -19.551 16.943 1.00 93.31 76 GLN A N 1
ATOM 584 C CA . GLN A 1 76 ? -38.679 -20.340 18.102 1.00 93.31 76 GLN A CA 1
ATOM 585 C C . GLN A 1 76 ? -39.160 -21.742 17.694 1.00 93.31 76 GLN A C 1
ATOM 587 O O . GLN A 1 76 ? -38.806 -22.718 18.359 1.00 93.31 76 GLN A O 1
ATOM 592 N N . GLU A 1 77 ? -39.896 -21.862 16.584 1.00 92.88 77 GLU A N 1
ATOM 593 C CA . GLU A 1 77 ? -40.293 -23.157 16.011 1.00 92.88 77 GLU A CA 1
ATOM 594 C C . GLU A 1 77 ? -39.077 -23.967 15.552 1.00 92.88 77 GLU A C 1
ATOM 596 O O . GLU A 1 77 ? -38.991 -25.163 15.834 1.00 92.88 77 GLU A O 1
ATOM 601 N N . MET A 1 78 ? -38.112 -23.328 14.882 1.00 95.06 78 MET A N 1
ATOM 602 C CA . MET A 1 78 ? -36.866 -23.975 14.463 1.00 95.06 78 MET A CA 1
ATOM 603 C C . MET A 1 78 ? -36.072 -24.488 15.662 1.00 95.06 78 MET A C 1
ATOM 605 O O . MET A 1 78 ? -35.609 -25.629 15.626 1.00 95.06 78 MET A O 1
ATOM 609 N N . ARG A 1 79 ? -35.959 -23.692 16.735 1.00 94.88 79 ARG A N 1
ATOM 610 C CA . ARG A 1 79 ? -35.340 -24.111 17.999 1.00 94.88 79 ARG A CA 1
ATOM 611 C C . ARG A 1 79 ? -36.060 -25.331 18.568 1.00 94.88 79 ARG A C 1
ATOM 613 O O . ARG A 1 79 ? -35.430 -26.361 18.775 1.00 94.88 79 ARG A O 1
ATOM 620 N N . TRP A 1 80 ? -37.377 -25.248 18.765 1.00 92.94 80 TRP A N 1
ATOM 621 C CA . TRP A 1 80 ? -38.176 -26.346 19.326 1.00 92.94 80 TRP A CA 1
ATOM 622 C C . TRP A 1 80 ? -38.048 -27.633 18.503 1.00 92.94 80 TRP A C 1
ATOM 624 O O . TRP A 1 80 ? -37.796 -28.708 19.055 1.00 92.94 80 TRP A O 1
ATOM 634 N N . LYS A 1 81 ? -38.140 -27.531 17.171 1.00 94.56 81 LYS A N 1
ATOM 635 C CA . LYS A 1 81 ? -38.001 -28.690 16.288 1.00 94.56 81 LYS A CA 1
ATOM 636 C C . LYS A 1 81 ? -36.586 -29.263 16.315 1.00 94.56 81 LYS A C 1
ATOM 638 O O . LYS A 1 81 ? -36.450 -30.484 16.323 1.00 94.56 81 LYS A O 1
ATOM 643 N N . SER A 1 82 ? -35.560 -28.416 16.375 1.00 93.69 82 SER A N 1
ATOM 644 C CA . SER A 1 82 ? -34.162 -28.857 16.453 1.00 93.69 82 SER A CA 1
ATOM 645 C C . SER A 1 82 ? -33.884 -29.614 17.752 1.00 93.69 82 SER A C 1
ATOM 647 O O . SER A 1 82 ? -33.339 -30.710 17.702 1.00 93.69 82 SER A O 1
ATOM 649 N N . LEU A 1 83 ? -34.354 -29.104 18.896 1.00 92.94 83 LEU A N 1
ATOM 650 C CA . LEU A 1 83 ? -34.212 -29.774 20.197 1.00 92.94 83 LEU A CA 1
ATOM 651 C C . LEU A 1 83 ? -34.930 -31.131 20.241 1.00 92.94 83 LEU A C 1
ATOM 653 O O . LEU A 1 83 ? -34.491 -32.046 20.929 1.00 92.94 83 LEU A O 1
ATOM 657 N N . SER A 1 84 ? -36.007 -31.306 19.464 1.00 92.44 84 SER A N 1
ATOM 658 C CA . SER A 1 84 ? -36.728 -32.584 19.409 1.00 92.44 84 SER A CA 1
ATOM 659 C C . SER A 1 84 ? -35.907 -33.753 18.845 1.00 92.44 84 SER A C 1
ATOM 661 O O . SER A 1 84 ? -36.288 -34.898 19.093 1.00 92.44 84 SER A O 1
ATOM 663 N N . TYR A 1 85 ? -34.809 -33.482 18.125 1.00 92.81 85 TYR A N 1
ATOM 664 C CA . TYR A 1 85 ? -33.907 -34.504 17.582 1.00 92.81 85 TYR A CA 1
ATOM 665 C C . TYR A 1 85 ? -32.855 -35.000 18.585 1.00 92.81 85 TYR A C 1
ATOM 667 O O . TYR A 1 85 ? -32.299 -36.069 18.366 1.00 92.81 85 TYR A O 1
ATOM 675 N N . PHE A 1 86 ? -32.603 -34.271 19.679 1.00 92.44 86 PHE A N 1
ATOM 676 C CA . PHE A 1 86 ? -31.506 -34.548 20.622 1.00 92.44 86 PHE A CA 1
ATOM 677 C C . PHE A 1 86 ? -31.987 -35.020 22.003 1.00 92.44 86 PHE A C 1
ATOM 679 O O . PHE A 1 86 ? -31.254 -34.943 22.974 1.00 92.44 86 PHE A O 1
ATOM 686 N N . LYS A 1 87 ? -33.217 -35.540 22.115 1.00 86.06 87 LYS A N 1
ATOM 687 C CA . LYS A 1 87 ? -33.853 -35.885 23.407 1.00 86.06 87 LYS A CA 1
ATOM 688 C C . LYS A 1 87 ? -33.064 -36.852 24.300 1.00 86.06 87 LYS A C 1
ATOM 690 O O . LYS A 1 87 ? -33.332 -36.893 25.495 1.00 86.06 87 LYS A O 1
ATOM 695 N N . GLU A 1 88 ? -32.182 -37.656 23.717 1.00 90.56 88 GLU A N 1
ATOM 696 C CA . GLU A 1 88 ? -31.375 -38.662 24.418 1.00 90.56 88 GLU A CA 1
ATOM 697 C C . GLU A 1 88 ? -30.005 -38.120 24.866 1.00 90.56 88 GLU A C 1
ATOM 699 O O . GLU A 1 88 ? -29.354 -38.749 25.694 1.00 90.56 88 GLU A O 1
ATOM 704 N N . ASP A 1 89 ? -29.590 -36.954 24.358 1.00 94.19 89 ASP A N 1
ATOM 705 C CA . ASP A 1 89 ? -28.296 -36.318 24.622 1.00 94.19 89 ASP A CA 1
ATOM 706 C C . ASP A 1 89 ? -28.513 -34.934 25.258 1.00 94.19 89 ASP A C 1
ATOM 708 O O . ASP A 1 89 ? -28.875 -33.953 24.595 1.00 94.19 89 ASP A O 1
ATOM 712 N N . GLU A 1 90 ? -28.337 -34.873 26.579 1.00 93.25 90 GLU A N 1
ATOM 713 C CA . GLU A 1 90 ? -28.546 -33.658 27.369 1.00 93.25 90 GLU A CA 1
ATOM 714 C C . GLU A 1 90 ? -27.512 -32.575 27.027 1.00 93.25 90 GLU A C 1
ATOM 716 O O . GLU A 1 90 ? -27.889 -31.421 26.817 1.00 93.25 90 GLU A O 1
ATOM 721 N N . GLU A 1 91 ? -26.242 -32.949 26.844 1.00 93.94 91 GLU A N 1
ATOM 722 C CA . GLU A 1 91 ? -25.163 -32.014 26.504 1.00 93.94 91 GLU A CA 1
ATOM 723 C C . GLU A 1 91 ? -25.395 -31.378 25.124 1.00 93.94 91 GLU A C 1
ATOM 725 O O . GLU A 1 91 ? -25.347 -30.151 24.973 1.00 93.94 91 GLU A O 1
ATOM 730 N N . ALA A 1 92 ? -25.724 -32.184 24.109 1.00 93.12 92 ALA A N 1
ATOM 731 C CA . ALA A 1 92 ? -26.045 -31.665 22.779 1.00 93.12 92 ALA A CA 1
ATOM 732 C C . ALA A 1 92 ? -27.296 -30.773 22.800 1.00 93.12 92 ALA A C 1
ATOM 734 O O . ALA A 1 92 ? -27.344 -29.745 22.113 1.00 93.12 92 ALA A O 1
ATOM 735 N N . THR A 1 93 ? -28.299 -31.133 23.607 1.00 94.00 93 THR A N 1
ATOM 736 C CA . THR A 1 93 ? -29.518 -30.335 23.784 1.00 94.00 93 THR A CA 1
ATOM 737 C C . THR A 1 93 ? -29.200 -28.958 24.366 1.00 94.00 93 THR A C 1
ATOM 739 O O . THR A 1 93 ? -29.708 -27.954 23.855 1.00 94.00 93 THR A O 1
ATOM 742 N N . GLU A 1 94 ? -28.345 -28.879 25.386 1.00 94.44 94 GLU A N 1
ATOM 743 C CA . GLU A 1 94 ? -27.923 -27.614 25.996 1.00 94.44 94 GLU A CA 1
ATOM 744 C C . GLU A 1 94 ? -27.149 -26.726 25.018 1.00 94.44 94 GLU A C 1
ATOM 746 O O . GLU A 1 94 ? -27.460 -25.537 24.891 1.00 94.44 94 GLU A O 1
ATOM 751 N N . ILE A 1 95 ? -26.206 -27.302 24.266 1.00 95.19 95 ILE A N 1
ATOM 752 C CA . ILE A 1 95 ? -25.418 -26.575 23.263 1.00 95.19 95 ILE A CA 1
ATOM 753 C C . ILE A 1 95 ? -26.338 -25.998 22.186 1.00 95.19 95 ILE A C 1
ATOM 755 O O . ILE A 1 95 ? -26.321 -24.793 21.923 1.00 95.19 95 ILE A O 1
ATOM 759 N N . VAL A 1 96 ? -27.177 -26.832 21.566 1.00 95.44 96 VAL A N 1
ATOM 760 C CA . VAL A 1 96 ? -28.085 -26.388 20.498 1.00 95.44 96 VAL A CA 1
ATOM 761 C C . VAL A 1 96 ? -29.031 -25.309 21.020 1.00 95.44 96 VAL A C 1
ATOM 763 O O . VAL A 1 96 ? -29.217 -24.284 20.357 1.00 95.44 96 VAL A O 1
ATOM 766 N N . LYS A 1 97 ? -29.588 -25.498 22.221 1.00 95.50 97 LYS A N 1
ATOM 767 C CA . LYS A 1 97 ? -30.461 -24.513 22.865 1.00 95.50 97 LYS A CA 1
ATOM 768 C C . LYS A 1 97 ? -29.748 -23.173 23.040 1.00 95.50 97 LYS A C 1
ATOM 770 O O . LYS A 1 97 ? -30.290 -22.163 22.599 1.00 95.50 97 LYS A O 1
ATOM 775 N N . TYR A 1 98 ? -28.532 -23.171 23.585 1.00 96.56 98 TYR A N 1
ATOM 776 C CA . TYR A 1 98 ? -27.736 -21.962 23.794 1.00 96.56 98 TYR A CA 1
ATOM 777 C C . TYR A 1 98 ? -27.562 -21.140 22.507 1.00 96.56 98 TYR A C 1
ATOM 779 O O . TYR A 1 98 ? -27.857 -19.946 22.491 1.00 96.56 98 TYR A O 1
ATOM 787 N N . TYR A 1 99 ? -27.144 -21.761 21.398 1.00 97.56 99 TYR A N 1
ATOM 788 C CA . TYR A 1 99 ? -26.921 -21.023 20.145 1.00 97.56 99 TYR A CA 1
ATOM 789 C C . TYR A 1 99 ? -28.217 -20.488 19.520 1.00 97.56 99 TYR A C 1
ATOM 791 O O . TYR A 1 99 ? -28.219 -19.387 18.963 1.00 97.56 99 TYR A O 1
ATOM 799 N N . PHE A 1 100 ? -29.327 -21.227 19.620 1.00 97.00 100 PHE A N 1
ATOM 800 C CA . PHE A 1 100 ? -30.632 -20.719 19.190 1.00 97.00 100 PHE A CA 1
ATOM 801 C C . PHE A 1 100 ? -31.139 -19.583 20.084 1.00 97.00 100 PHE A C 1
ATOM 803 O O . PHE A 1 100 ? -31.746 -18.643 19.569 1.00 97.00 100 PHE A O 1
ATOM 810 N N . ASP A 1 101 ? -30.885 -19.645 21.390 1.00 96.06 101 ASP A N 1
ATOM 811 C CA . ASP A 1 101 ? -31.252 -18.585 22.328 1.00 96.06 101 ASP A CA 1
ATOM 812 C C . ASP A 1 101 ? -30.483 -17.299 21.998 1.00 96.06 101 ASP A C 1
ATOM 814 O O . ASP A 1 101 ? -31.115 -16.265 21.779 1.00 96.06 101 ASP A O 1
ATOM 818 N N . VAL A 1 102 ? -29.162 -17.377 21.780 1.00 96.25 102 VAL A N 1
ATOM 819 C CA . VAL A 1 102 ? -28.361 -16.220 21.335 1.00 96.25 102 VAL A CA 1
ATOM 820 C C . VAL A 1 102 ? -28.859 -15.663 19.996 1.00 96.25 102 VAL A C 1
ATOM 822 O O . VAL A 1 102 ? -28.949 -14.447 19.830 1.00 96.25 102 VAL A O 1
ATOM 825 N N . LEU A 1 103 ? -29.201 -16.527 19.033 1.00 96.31 103 LEU A N 1
ATOM 826 C CA . LEU A 1 103 ? -29.751 -16.097 17.744 1.00 96.31 103 LEU A CA 1
ATOM 827 C C . LEU A 1 103 ? -31.039 -15.277 17.924 1.00 96.31 103 LEU A C 1
ATOM 829 O O . LEU A 1 103 ? -31.194 -14.221 17.308 1.00 96.31 103 LEU A O 1
ATOM 833 N N . ILE A 1 104 ? -31.972 -15.780 18.733 1.00 94.81 104 ILE A N 1
ATOM 834 C CA . ILE A 1 104 ? -33.273 -15.143 18.957 1.00 94.81 104 ILE A CA 1
ATOM 835 C C . ILE A 1 104 ? -33.099 -13.834 19.731 1.00 94.81 104 ILE A C 1
ATOM 837 O O . ILE A 1 104 ? -33.714 -12.833 19.360 1.00 94.81 104 ILE A O 1
ATOM 841 N N . GLU A 1 105 ? -32.260 -13.824 20.766 1.00 94.50 105 GLU A N 1
ATOM 842 C CA . GLU A 1 105 ? -31.955 -12.632 21.561 1.00 94.50 105 GLU A CA 1
ATOM 843 C C . GLU A 1 105 ? -31.347 -11.524 20.695 1.00 94.50 105 GLU A C 1
ATOM 845 O O . GLU A 1 105 ? -31.875 -10.413 20.663 1.00 94.50 105 GLU A O 1
ATOM 850 N N . GLU A 1 106 ? -30.300 -11.821 19.919 1.00 93.75 106 GLU A N 1
ATOM 851 C CA . GLU A 1 106 ? -29.635 -10.824 19.067 1.00 93.75 106 GLU A CA 1
ATOM 852 C C . GLU A 1 106 ? -30.528 -10.348 17.914 1.00 93.75 106 GLU A C 1
ATOM 854 O O . GLU A 1 106 ? -30.456 -9.181 17.528 1.00 93.75 106 GLU A O 1
ATOM 859 N N . TYR A 1 107 ? -31.420 -11.200 17.391 1.00 93.31 107 TYR A N 1
ATOM 860 C CA . TYR A 1 107 ? -32.421 -10.778 16.403 1.00 93.31 107 TYR A CA 1
ATOM 861 C C . TYR A 1 107 ? -33.409 -9.765 16.979 1.00 93.31 107 TYR A C 1
ATOM 863 O O . TYR A 1 107 ? -33.861 -8.860 16.276 1.00 93.31 107 TYR A O 1
ATOM 871 N N . GLN A 1 108 ? -33.761 -9.902 18.256 1.00 90.31 108 GLN A N 1
ATOM 872 C CA . GLN A 1 108 ? -34.669 -8.972 18.915 1.00 90.31 108 GLN A CA 1
ATOM 873 C C . GLN A 1 108 ? -34.019 -7.618 19.209 1.00 90.31 108 GLN A C 1
ATOM 875 O O . GLN A 1 108 ? -34.753 -6.644 19.392 1.00 90.31 108 GLN A O 1
ATOM 880 N N . VAL A 1 109 ? -32.688 -7.520 19.209 1.00 89.69 109 VAL A N 1
ATOM 881 C CA . VAL A 1 109 ? -31.987 -6.248 19.390 1.00 89.69 109 VAL A CA 1
ATOM 882 C C . VAL A 1 109 ? -32.198 -5.353 18.165 1.00 89.69 109 VAL A C 1
ATOM 884 O O . VAL A 1 109 ? -31.908 -5.728 17.027 1.00 89.69 109 VAL A O 1
ATOM 887 N N . GLU A 1 110 ? -32.700 -4.139 18.403 1.00 85.00 110 GLU A N 1
ATOM 888 C CA . GLU A 1 110 ? -32.850 -3.119 17.364 1.00 85.00 110 GLU A CA 1
ATOM 889 C C . GLU A 1 110 ? -31.508 -2.728 16.737 1.00 85.00 110 GLU A C 1
ATOM 891 O O . GLU A 1 110 ? -30.435 -2.920 17.318 1.00 85.00 110 GLU A O 1
ATOM 896 N N . LYS A 1 111 ? -31.569 -2.144 15.534 1.00 83.31 111 LYS A N 1
ATOM 897 C CA . LYS A 1 111 ? -30.389 -1.672 14.808 1.00 83.31 111 LYS A CA 1
ATOM 898 C C . LYS A 1 111 ? -29.515 -0.772 15.699 1.00 83.31 111 LYS A C 1
ATOM 900 O O . LYS A 1 111 ? -29.953 0.317 16.073 1.00 83.31 111 LYS A O 1
ATOM 905 N N . PRO A 1 112 ? -28.268 -1.184 16.007 1.00 85.12 112 PRO A N 1
ATOM 906 C CA . PRO A 1 112 ? -27.366 -0.376 16.814 1.00 85.12 112 PRO A CA 1
ATOM 907 C C . PRO A 1 112 ? -27.104 0.991 16.179 1.00 85.12 112 PRO A C 1
ATOM 909 O O . PRO A 1 112 ? -27.082 1.128 14.950 1.00 85.12 112 PRO A O 1
ATOM 912 N N . ARG A 1 113 ? -26.839 1.994 17.022 1.00 87.50 113 ARG A N 1
ATOM 913 C CA . ARG A 1 113 ? -26.401 3.314 16.556 1.00 87.50 113 ARG A CA 1
ATOM 914 C C . ARG A 1 113 ? -25.078 3.198 15.801 1.00 87.50 113 ARG A C 1
ATOM 916 O O . ARG A 1 113 ? -24.256 2.327 16.080 1.00 87.50 113 ARG A O 1
ATOM 923 N N . VAL A 1 114 ? -24.890 4.078 14.827 1.00 90.44 114 VAL A N 1
ATOM 924 C CA . VAL A 1 114 ? -23.656 4.140 14.044 1.00 90.44 114 VAL A CA 1
ATOM 925 C C . VAL A 1 114 ? -22.581 4.835 14.879 1.00 90.44 114 VAL A C 1
ATOM 927 O O . VAL A 1 114 ? -22.866 5.826 15.549 1.00 90.44 114 VAL A O 1
ATOM 930 N N . HIS A 1 115 ? -21.356 4.313 14.852 1.00 89.94 115 HIS A N 1
ATOM 931 C CA . HIS A 1 115 ? -20.213 4.966 15.471 1.00 89.94 115 HIS A CA 1
ATOM 932 C C . HIS A 1 115 ? -19.727 6.083 14.545 1.00 89.94 115 HIS A C 1
ATOM 934 O O . HIS A 1 115 ? -19.276 5.813 13.430 1.00 89.94 115 HIS A O 1
ATOM 940 N N . VAL A 1 116 ? -19.879 7.332 14.979 1.00 92.56 116 VAL A N 1
ATOM 941 C CA . VAL A 1 116 ? -19.485 8.515 14.208 1.00 92.56 116 VAL A CA 1
ATOM 942 C C . VAL A 1 116 ? -18.080 8.933 14.620 1.00 92.56 116 VAL A C 1
ATOM 944 O O . VAL A 1 116 ? -17.761 8.979 15.805 1.00 92.56 116 VAL A O 1
ATOM 947 N N . ARG A 1 117 ? -17.250 9.237 13.626 1.00 92.12 117 ARG A N 1
ATOM 948 C CA . ARG A 1 117 ? -15.937 9.854 13.777 1.00 92.12 117 ARG A CA 1
ATOM 949 C C . ARG A 1 117 ? -16.032 11.275 13.242 1.00 92.12 117 ARG A C 1
ATOM 951 O O . ARG A 1 117 ? -16.112 11.479 12.030 1.00 92.12 117 ARG A O 1
ATOM 958 N N . GLU A 1 118 ? -16.032 12.237 14.149 1.00 88.75 118 GLU A N 1
ATOM 959 C CA . GLU A 1 118 ? -16.029 13.655 13.803 1.00 88.75 118 GLU A CA 1
ATOM 960 C C . GLU A 1 118 ? -14.615 14.091 13.386 1.00 88.75 118 GLU A C 1
ATOM 962 O O . GLU A 1 118 ? -13.615 13.600 13.917 1.00 88.75 118 GLU A O 1
ATOM 967 N N . GLY A 1 119 ? -14.530 14.960 12.377 1.00 83.81 119 GLY A N 1
ATOM 968 C CA . GLY A 1 119 ? -13.269 15.578 11.970 1.00 83.81 119 GLY A CA 1
ATOM 969 C C . GLY A 1 119 ? -12.913 16.712 12.927 1.00 83.81 119 GLY A C 1
ATOM 970 O O . GLY A 1 119 ? -13.784 17.495 13.299 1.00 83.81 119 GLY A O 1
ATOM 971 N N . ILE A 1 120 ? -11.645 16.802 13.327 1.00 83.50 120 ILE A N 1
ATOM 972 C CA . ILE A 1 120 ? -11.183 17.798 14.312 1.00 83.50 120 ILE A CA 1
ATOM 973 C C . ILE A 1 120 ? -10.798 19.106 13.620 1.00 83.50 120 ILE A C 1
ATOM 975 O O . ILE A 1 120 ? -10.948 20.191 14.178 1.00 83.50 120 ILE A O 1
ATOM 979 N N . SER A 1 121 ? -10.316 19.002 12.383 1.00 87.56 121 SER A N 1
ATOM 980 C CA . SER A 1 121 ? -9.984 20.130 11.520 1.00 87.56 121 SER A CA 1
ATOM 981 C C . SER A 1 121 ? -10.900 20.149 10.290 1.00 87.56 121 SER A C 1
ATOM 983 O O . SER A 1 121 ? -11.437 19.106 9.911 1.00 87.56 121 SER A O 1
ATOM 985 N N . PRO A 1 122 ? -11.068 21.306 9.622 1.00 88.31 122 PRO A N 1
ATOM 986 C CA . PRO A 1 122 ? -11.866 21.392 8.395 1.00 88.31 122 PRO A CA 1
ATOM 987 C C . PRO A 1 122 ? -11.339 20.500 7.256 1.00 88.31 122 PRO A C 1
ATOM 989 O O . PRO A 1 122 ? -12.103 20.132 6.367 1.00 88.31 122 PRO A O 1
ATOM 992 N N . ASP A 1 123 ? -10.056 20.126 7.288 1.00 88.19 123 ASP A N 1
ATOM 993 C CA . ASP A 1 123 ? -9.411 19.288 6.266 1.00 88.19 123 ASP A CA 1
ATOM 994 C C . ASP A 1 123 ? -9.578 17.776 6.525 1.00 88.19 123 ASP A C 1
ATOM 996 O O . ASP A 1 123 ? -9.257 16.934 5.668 1.00 88.19 123 ASP A O 1
ATOM 1000 N N . GLN A 1 124 ? -10.072 17.418 7.716 1.00 88.25 124 GLN A N 1
ATOM 1001 C CA . GLN A 1 124 ? -10.427 16.057 8.097 1.00 88.25 124 GLN A CA 1
ATOM 1002 C C . GLN A 1 124 ? -11.905 15.803 7.800 1.00 88.25 124 GLN A C 1
ATOM 1004 O O . GLN A 1 124 ? -12.798 16.458 8.331 1.00 88.25 124 GLN A O 1
ATOM 1009 N N . GLN A 1 125 ? -12.176 14.798 6.970 1.00 91.25 125 GLN A N 1
ATOM 1010 C CA . GLN A 1 125 ? -13.547 14.379 6.698 1.00 91.25 125 GLN A CA 1
ATOM 1011 C C . GLN A 1 125 ? -14.141 13.613 7.888 1.00 91.25 125 GLN A C 1
ATOM 1013 O O . GLN A 1 125 ? -13.481 12.756 8.479 1.00 91.25 125 GLN A O 1
ATOM 1018 N N . GLY A 1 126 ? -15.410 13.882 8.195 1.00 93.50 126 GLY A N 1
ATOM 1019 C CA . GLY A 1 126 ? -16.188 13.058 9.116 1.00 93.50 126 GLY A CA 1
ATOM 1020 C C . GLY A 1 126 ? -16.536 11.708 8.486 1.00 93.50 126 GLY A C 1
ATOM 1021 O O . GLY A 1 126 ? -16.839 11.625 7.294 1.00 93.50 126 GLY A O 1
ATOM 1022 N N . LEU A 1 127 ? -16.500 10.643 9.282 1.00 95.38 127 LEU A N 1
ATOM 1023 C CA . LEU A 1 127 ? -16.787 9.278 8.842 1.00 95.38 127 LEU A CA 1
ATOM 1024 C C . LEU A 1 127 ? -17.744 8.580 9.806 1.00 95.38 127 LEU A C 1
ATOM 1026 O O . LEU A 1 127 ? -17.956 9.015 10.934 1.00 95.38 127 LEU A O 1
ATOM 1030 N N . GLN A 1 128 ? -18.312 7.459 9.371 1.00 94.56 128 GLN A N 1
ATOM 1031 C CA . GLN A 1 128 ? -19.193 6.656 10.208 1.00 94.56 128 GLN A CA 1
ATOM 1032 C C . GLN A 1 128 ? -18.979 5.161 9.958 1.00 94.56 128 GLN A C 1
ATOM 1034 O O . GLN A 1 128 ? -18.725 4.745 8.827 1.00 94.56 128 GLN A O 1
ATOM 1039 N N . LEU A 1 129 ? -19.088 4.351 11.010 1.00 93.31 129 LEU A N 1
ATOM 1040 C CA . LEU A 1 129 ? -18.934 2.900 10.960 1.00 93.31 129 LEU A CA 1
ATOM 1041 C C . LEU A 1 129 ? -20.116 2.229 11.671 1.00 93.31 129 LEU A C 1
ATOM 1043 O O . LEU A 1 129 ? -20.390 2.547 12.831 1.00 93.31 129 LEU A O 1
ATOM 1047 N N . PRO A 1 130 ? -20.839 1.293 11.028 1.00 91.44 130 PRO A N 1
ATOM 1048 C CA . PRO A 1 130 ? -21.874 0.539 11.722 1.00 91.44 130 PRO A CA 1
ATOM 1049 C C . PRO A 1 130 ? -21.269 -0.238 12.895 1.00 91.44 130 PRO A C 1
ATOM 1051 O O . PRO A 1 130 ? -20.271 -0.934 12.718 1.00 91.44 130 PRO A O 1
ATOM 1054 N N . GLN A 1 131 ? -21.896 -0.182 14.073 1.00 88.69 131 GLN A N 1
ATOM 1055 C CA . GLN A 1 131 ? -21.385 -0.842 15.284 1.00 88.69 131 GLN A CA 1
ATOM 1056 C C . GLN A 1 131 ? -21.107 -2.338 15.082 1.00 88.69 131 GLN A C 1
ATOM 1058 O O . GLN A 1 131 ? -20.184 -2.891 15.668 1.00 88.69 131 GLN A O 1
ATOM 1063 N N . VAL A 1 132 ? -21.883 -2.991 14.218 1.00 89.69 132 VAL A N 1
ATOM 1064 C CA . VAL A 1 132 ? -21.718 -4.405 13.872 1.00 89.69 132 VAL A CA 1
ATOM 1065 C C . VAL A 1 132 ? -20.330 -4.701 13.284 1.00 89.69 132 VAL A C 1
ATOM 1067 O O . VAL A 1 132 ? -19.745 -5.730 13.605 1.00 89.69 132 VAL A O 1
ATOM 1070 N N . TYR A 1 133 ? -19.754 -3.782 12.499 1.00 91.19 133 TYR A N 1
ATOM 1071 C CA . TYR A 1 133 ? -18.385 -3.924 11.985 1.00 91.19 133 TYR A CA 1
ATOM 1072 C C . TYR A 1 133 ? -17.328 -3.807 13.085 1.00 91.19 133 TYR A C 1
ATOM 1074 O O . TYR A 1 133 ? -16.282 -4.440 12.984 1.00 91.19 133 TYR A O 1
ATOM 1082 N N . VAL A 1 134 ? -17.601 -3.028 14.136 1.00 88.94 134 VAL A N 1
ATOM 1083 C CA . VAL A 1 134 ? -16.723 -2.930 15.312 1.00 88.94 134 VAL A CA 1
ATOM 1084 C C . VAL A 1 134 ? -16.787 -4.215 16.131 1.00 88.94 134 VAL A C 1
ATOM 1086 O O . VAL A 1 134 ? -15.758 -4.718 16.564 1.00 88.94 134 VAL A O 1
ATOM 1089 N N . LEU A 1 135 ? -17.983 -4.785 16.303 1.00 86.75 135 LEU A N 1
ATOM 1090 C CA . LEU A 1 135 ? -18.172 -6.062 17.001 1.00 86.75 135 LEU A CA 1
ATOM 1091 C C . LEU A 1 135 ? -17.527 -7.241 16.261 1.00 86.75 135 LEU A C 1
ATOM 1093 O O . LEU A 1 135 ? -17.094 -8.192 16.900 1.00 86.75 135 LEU A O 1
ATOM 1097 N N . ALA A 1 136 ? -17.467 -7.176 14.928 1.00 89.06 136 ALA A N 1
ATOM 1098 C CA . ALA A 1 136 ? -16.789 -8.168 14.095 1.00 89.06 136 ALA A CA 1
ATOM 1099 C C . ALA A 1 136 ? -15.259 -8.040 14.119 1.00 89.06 136 ALA A C 1
ATOM 1101 O O . ALA A 1 136 ? -14.558 -8.947 13.671 1.00 89.06 136 ALA A O 1
ATOM 1102 N N . ALA A 1 137 ? -14.740 -6.895 14.563 1.00 86.94 137 ALA A N 1
ATOM 1103 C CA . ALA A 1 137 ? -13.314 -6.642 14.586 1.00 86.94 137 ALA A CA 1
ATOM 1104 C C . ALA A 1 137 ? -12.628 -7.453 15.689 1.00 86.94 137 ALA A C 1
ATOM 1106 O O . ALA A 1 137 ? -13.198 -7.729 16.744 1.00 86.94 137 ALA A O 1
ATOM 1107 N N . GLU A 1 138 ? -11.358 -7.784 15.464 1.00 82.38 138 GLU A N 1
ATOM 1108 C CA . GLU A 1 138 ? -10.524 -8.401 16.489 1.00 82.38 138 GLU A CA 1
ATOM 1109 C C . GLU A 1 138 ? -10.435 -7.488 17.723 1.00 82.38 138 GLU A C 1
ATOM 1111 O O . GLU A 1 138 ? -10.049 -6.315 17.629 1.00 82.38 138 GLU A O 1
ATOM 1116 N N . SER A 1 139 ? -10.778 -8.034 18.893 1.00 82.56 139 SER A N 1
ATOM 1117 C CA . SER A 1 139 ? -10.692 -7.305 20.156 1.00 82.56 139 SER A CA 1
ATOM 1118 C C . SER A 1 139 ? -9.232 -6.998 20.479 1.00 82.56 139 SER A C 1
ATOM 1120 O O . SER A 1 139 ? -8.435 -7.898 20.745 1.00 82.56 139 SER A O 1
ATOM 1122 N N . ARG A 1 140 ? -8.870 -5.711 20.469 1.00 87.81 140 ARG A N 1
ATOM 1123 C CA . ARG A 1 140 ? -7.529 -5.264 20.862 1.00 87.81 140 ARG A CA 1
ATOM 1124 C C . ARG A 1 140 ? -7.566 -4.697 22.280 1.00 87.81 140 ARG A C 1
ATOM 1126 O O . ARG A 1 140 ? -8.323 -3.752 22.522 1.00 87.81 140 ARG A O 1
ATOM 1133 N N . PRO A 1 141 ? -6.744 -5.215 23.210 1.00 91.75 141 PRO A N 1
ATOM 1134 C CA . PRO A 1 141 ? -6.742 -4.739 24.584 1.00 91.75 141 PRO A CA 1
ATOM 1135 C C . PRO A 1 141 ? -6.231 -3.299 24.658 1.00 91.75 141 PRO A C 1
ATOM 1137 O O . PRO A 1 141 ? -5.227 -2.944 24.035 1.00 91.75 141 PRO A O 1
ATOM 1140 N N . ARG A 1 142 ? -6.911 -2.478 25.459 1.00 94.88 142 ARG A N 1
ATOM 1141 C CA . ARG A 1 142 ? -6.485 -1.115 25.791 1.00 94.88 142 ARG A CA 1
ATOM 1142 C C . ARG A 1 142 ? -5.846 -1.131 27.169 1.00 94.88 142 ARG A C 1
ATOM 1144 O O . ARG A 1 142 ? -6.443 -1.623 28.122 1.00 94.88 142 ARG A O 1
ATOM 1151 N N . PHE A 1 143 ? -4.632 -0.606 27.266 1.00 96.88 143 PHE A N 1
ATOM 1152 C CA . PHE A 1 143 ? -3.900 -0.548 28.525 1.00 96.88 143 PHE A CA 1
ATOM 1153 C C . PHE A 1 143 ? -4.114 0.817 29.168 1.00 96.88 143 PHE A C 1
ATOM 1155 O O . PHE A 1 143 ? -3.834 1.843 28.552 1.00 96.88 143 PHE A O 1
ATOM 1162 N N . VAL A 1 144 ? -4.602 0.813 30.403 1.00 96.44 144 VAL A N 1
ATOM 1163 C CA . VAL A 1 144 ? -4.865 2.018 31.193 1.00 96.44 144 VAL A CA 1
ATOM 1164 C C . VAL A 1 144 ? -3.999 1.964 32.443 1.00 96.44 144 VAL A C 1
ATOM 1166 O O . VAL A 1 144 ? -3.843 0.897 33.035 1.00 96.44 144 VAL A O 1
ATOM 1169 N N . MET A 1 145 ? -3.433 3.097 32.845 1.00 94.12 145 MET A N 1
ATOM 1170 C CA . MET A 1 145 ? -2.654 3.212 34.073 1.00 94.12 145 MET A CA 1
ATOM 1171 C C . MET A 1 145 ? -3.469 3.940 35.138 1.00 94.12 145 MET A C 1
ATOM 1173 O O . MET A 1 145 ? -3.772 5.120 34.996 1.00 94.12 145 MET A O 1
ATOM 1177 N N . LYS A 1 146 ? -3.784 3.236 36.226 1.00 91.88 146 LYS A N 1
ATOM 1178 C CA . LYS A 1 146 ? -4.452 3.791 37.408 1.00 91.88 146 LYS A CA 1
ATOM 1179 C C . LYS A 1 146 ? -3.589 3.576 38.655 1.00 91.88 146 LYS A C 1
ATOM 1181 O O . LYS A 1 146 ? -2.822 2.607 38.704 1.00 91.88 146 LYS A O 1
ATOM 1186 N N . PRO A 1 147 ? -3.705 4.434 39.685 1.00 86.75 147 PRO A N 1
ATOM 1187 C CA . PRO A 1 147 ? -2.866 4.343 40.882 1.00 86.75 147 PRO A CA 1
ATOM 1188 C C . PRO A 1 147 ? -3.025 3.008 41.624 1.00 86.75 147 PRO A C 1
ATOM 1190 O O . PRO A 1 147 ? -2.029 2.457 42.093 1.00 86.75 147 PRO A O 1
ATOM 1193 N N . ASN A 1 148 ? -4.237 2.444 41.633 1.00 89.25 148 ASN A N 1
ATOM 1194 C CA . ASN A 1 148 ? -4.597 1.246 42.404 1.00 89.25 148 ASN A CA 1
ATOM 1195 C C . ASN A 1 148 ? -4.356 -0.084 41.665 1.00 89.25 148 ASN A C 1
ATOM 1197 O O . ASN A 1 148 ? -4.805 -1.127 42.131 1.00 89.25 148 ASN A O 1
ATOM 1201 N N . LEU A 1 149 ? -3.684 -0.067 40.510 1.00 93.19 149 LEU A N 1
ATOM 1202 C CA . LEU A 1 149 ? -3.375 -1.291 39.765 1.00 93.19 149 LEU A CA 1
ATOM 1203 C C . LEU A 1 149 ? -2.266 -2.105 40.434 1.00 93.19 149 LEU A C 1
ATOM 1205 O O . LEU A 1 149 ? -1.344 -1.553 41.048 1.00 93.19 149 LEU A O 1
ATOM 1209 N N . SER A 1 150 ? -2.316 -3.420 40.236 1.00 94.69 150 SER A N 1
ATOM 1210 C CA . SER A 1 150 ? -1.253 -4.328 40.659 1.00 94.69 150 SER A CA 1
ATOM 1211 C C . SER A 1 150 ? 0.069 -4.020 39.942 1.00 94.69 150 SER A C 1
ATOM 1213 O O . SER A 1 150 ? 0.108 -3.442 38.850 1.00 94.69 150 SER A O 1
ATOM 1215 N N . ALA A 1 151 ? 1.193 -4.426 40.539 1.00 93.50 151 ALA A N 1
ATOM 1216 C CA . ALA A 1 151 ? 2.511 -4.206 39.940 1.00 93.50 151 ALA A CA 1
ATOM 1217 C C . ALA A 1 151 ? 2.644 -4.853 38.545 1.00 93.50 151 ALA A C 1
ATOM 1219 O O . ALA A 1 151 ? 3.320 -4.309 37.670 1.00 93.50 151 ALA A O 1
ATOM 1220 N N . THR A 1 152 ? 1.972 -5.986 38.322 1.00 94.69 152 THR A N 1
ATOM 1221 C CA . THR A 1 152 ? 1.963 -6.714 37.047 1.00 94.69 152 THR A CA 1
ATOM 1222 C C . THR A 1 152 ? 1.188 -5.960 35.966 1.00 94.69 152 THR A C 1
ATOM 1224 O O . THR A 1 152 ? 1.701 -5.803 34.858 1.00 94.69 152 THR A O 1
ATOM 1227 N N . GLU A 1 153 ? 0.009 -5.422 36.282 1.00 95.25 153 GLU A N 1
ATOM 1228 C CA . GLU A 1 153 ? -0.796 -4.604 35.360 1.00 95.25 153 GLU A CA 1
ATOM 1229 C C . GLU A 1 153 ? -0.088 -3.296 35.000 1.00 95.25 153 GLU A C 1
ATOM 1231 O O . GLU A 1 153 ? 0.011 -2.945 33.821 1.00 95.25 153 GLU A O 1
ATOM 1236 N N . LYS A 1 154 ? 0.501 -2.619 35.996 1.00 94.56 154 LYS A N 1
ATOM 1237 C CA . LYS A 1 154 ? 1.335 -1.426 35.778 1.00 94.56 154 LYS A CA 1
ATOM 1238 C C . LYS A 1 154 ? 2.499 -1.727 34.832 1.00 94.56 154 LYS A C 1
ATOM 1240 O O . LYS A 1 154 ? 2.775 -0.961 33.908 1.00 94.56 154 LYS A O 1
ATOM 1245 N N . GLN A 1 155 ? 3.167 -2.866 35.020 1.00 93.44 155 GLN A N 1
ATOM 1246 C CA . GLN A 1 155 ? 4.251 -3.286 34.133 1.00 93.44 155 GLN A CA 1
ATOM 1247 C C . GLN A 1 155 ? 3.752 -3.626 32.720 1.00 93.44 155 GLN A C 1
ATOM 1249 O O . GLN A 1 155 ? 4.447 -3.334 31.745 1.00 93.44 155 GLN A O 1
ATOM 1254 N N . ALA A 1 156 ? 2.566 -4.224 32.586 1.00 94.44 156 ALA A N 1
ATOM 1255 C CA . ALA A 1 156 ? 1.963 -4.521 31.289 1.00 94.44 156 ALA A CA 1
ATOM 1256 C C . ALA A 1 156 ? 1.637 -3.238 30.504 1.00 94.44 156 ALA A C 1
ATOM 1258 O O . ALA A 1 156 ? 1.941 -3.171 29.310 1.00 94.44 156 ALA A O 1
ATOM 1259 N N . ALA A 1 157 ? 1.113 -2.205 31.174 1.00 95.56 157 ALA A N 1
ATOM 1260 C CA . ALA A 1 157 ? 0.866 -0.894 30.573 1.00 95.56 157 ALA A CA 1
ATOM 1261 C C . ALA A 1 157 ? 2.165 -0.217 30.101 1.00 95.56 157 ALA A C 1
ATOM 1263 O O . ALA A 1 157 ? 2.237 0.253 28.966 1.00 95.56 157 ALA A O 1
ATOM 1264 N N . ILE A 1 158 ? 3.234 -0.260 30.904 1.00 94.44 158 ILE A N 1
ATOM 1265 C CA . ILE A 1 158 ? 4.553 0.262 30.502 1.00 94.44 158 ILE A CA 1
ATOM 1266 C C . ILE A 1 158 ? 5.101 -0.484 29.277 1.00 94.44 158 ILE A C 1
ATOM 1268 O O . ILE A 1 158 ? 5.534 0.139 28.307 1.00 94.44 158 ILE A O 1
ATOM 1272 N N . LYS A 1 159 ? 5.031 -1.821 29.271 1.00 94.19 159 LYS A N 1
ATOM 1273 C CA . LYS A 1 159 ? 5.447 -2.630 28.112 1.00 94.19 159 LYS A CA 1
ATOM 1274 C C . LYS A 1 159 ? 4.600 -2.341 26.871 1.00 94.19 159 LYS A C 1
ATOM 1276 O O . LYS A 1 159 ? 5.103 -2.411 25.752 1.00 94.19 159 LYS A O 1
ATOM 1281 N N . ALA A 1 160 ? 3.311 -2.044 27.032 1.00 95.94 160 ALA A N 1
ATOM 1282 C CA . ALA A 1 160 ? 2.461 -1.601 25.930 1.00 95.94 160 ALA A CA 1
ATOM 1283 C C . ALA A 1 160 ? 2.908 -0.236 25.385 1.00 95.94 160 ALA A C 1
ATOM 1285 O O . ALA A 1 160 ? 3.046 -0.100 24.172 1.00 95.94 160 ALA A O 1
ATOM 1286 N N . ALA A 1 161 ? 3.235 0.721 26.256 1.00 96.38 161 ALA A N 1
ATOM 1287 C CA . ALA A 1 161 ? 3.730 2.035 25.847 1.00 96.38 161 ALA A CA 1
ATOM 1288 C C . ALA A 1 161 ? 5.059 1.944 25.080 1.00 96.38 161 ALA A C 1
ATOM 1290 O O . ALA A 1 161 ? 5.225 2.619 24.065 1.00 96.38 161 ALA A O 1
ATOM 1291 N N . TYR A 1 162 ? 5.975 1.058 25.487 1.00 95.94 162 TYR A N 1
ATOM 1292 C CA . TYR A 1 162 ? 7.201 0.809 24.722 1.00 95.94 162 TYR A CA 1
ATOM 1293 C C . TYR A 1 162 ? 6.929 0.220 23.340 1.00 95.94 162 TYR A C 1
ATOM 1295 O O . TYR A 1 162 ? 7.442 0.746 22.355 1.00 95.94 162 TYR A O 1
ATOM 1303 N N . ARG A 1 163 ? 6.068 -0.800 23.246 1.00 95.62 163 ARG A N 1
ATOM 1304 C CA . ARG A 1 163 ? 5.671 -1.384 21.954 1.00 95.62 163 ARG A CA 1
ATOM 1305 C C . ARG A 1 163 ? 4.988 -0.370 21.037 1.00 95.62 163 ARG A C 1
ATOM 1307 O O . ARG A 1 163 ? 5.165 -0.446 19.829 1.00 95.62 163 ARG A O 1
ATOM 1314 N N . GLN A 1 164 ? 4.237 0.574 21.594 1.00 97.00 164 GLN A N 1
ATOM 1315 C CA . GLN A 1 164 ? 3.584 1.625 20.822 1.00 97.00 164 GLN A CA 1
ATOM 1316 C C . GLN A 1 164 ? 4.584 2.678 20.313 1.00 97.00 164 GLN A C 1
ATOM 1318 O O . GLN A 1 164 ? 4.619 2.959 19.117 1.00 97.00 164 GLN A O 1
ATOM 1323 N N . VAL A 1 165 ? 5.403 3.253 21.204 1.00 97.19 165 VAL A N 1
ATOM 1324 C CA . VAL A 1 165 ? 6.284 4.393 20.879 1.00 97.19 165 VAL A CA 1
ATOM 1325 C C . VAL A 1 165 ? 7.551 3.967 20.135 1.00 97.19 165 VAL A C 1
ATOM 1327 O O . VAL A 1 165 ? 8.028 4.705 19.278 1.00 97.19 165 VAL A O 1
ATOM 1330 N N . PHE A 1 166 ? 8.102 2.792 20.450 1.00 95.31 166 PHE A N 1
ATOM 1331 C CA . PHE A 1 166 ? 9.329 2.274 19.836 1.00 95.31 166 PHE A CA 1
ATOM 1332 C C . PHE A 1 166 ? 9.082 1.145 18.830 1.00 95.31 166 PHE A C 1
ATOM 1334 O O . PHE A 1 166 ? 10.033 0.621 18.267 1.00 95.31 166 PHE A O 1
ATOM 1341 N N . GLU A 1 167 ? 7.828 0.751 18.599 1.00 94.44 167 GLU A N 1
ATOM 1342 C CA . GLU A 1 167 ? 7.417 -0.395 17.764 1.00 94.44 167 GLU A CA 1
ATOM 1343 C C . GLU A 1 167 ? 7.801 -1.791 18.298 1.00 94.44 167 GLU A C 1
ATOM 1345 O O . GLU A 1 167 ? 7.348 -2.804 17.766 1.00 94.44 167 GLU A O 1
ATOM 1350 N N . PHE A 1 168 ? 8.599 -1.875 19.365 1.00 89.69 168 PHE A N 1
ATOM 1351 C CA . PHE A 1 168 ? 9.011 -3.123 20.011 1.00 89.69 168 PHE A CA 1
ATOM 1352 C C . PHE A 1 168 ? 9.304 -2.913 21.505 1.00 89.69 168 PHE A C 1
ATOM 1354 O O . PHE A 1 168 ? 9.365 -1.791 22.005 1.00 89.69 168 PHE A O 1
ATOM 1361 N N . ASP A 1 169 ? 9.482 -4.012 22.242 1.00 88.31 169 ASP A N 1
ATOM 1362 C CA . ASP A 1 169 ? 9.871 -3.961 23.654 1.00 88.31 169 ASP A CA 1
ATOM 1363 C C . ASP A 1 169 ? 11.389 -3.735 23.792 1.00 88.31 169 ASP A C 1
ATOM 1365 O O . ASP A 1 169 ? 12.197 -4.646 23.579 1.00 88.31 169 ASP A O 1
ATOM 1369 N N . ILE A 1 170 ? 11.774 -2.506 24.148 1.00 82.00 170 ILE A N 1
ATOM 1370 C CA . ILE A 1 170 ? 13.175 -2.080 24.292 1.00 82.00 170 ILE A CA 1
ATOM 1371 C C . ILE A 1 170 ? 13.926 -2.816 25.407 1.00 82.00 170 ILE A C 1
ATOM 1373 O O . ILE A 1 170 ? 15.137 -3.022 25.287 1.00 82.00 170 ILE A O 1
ATOM 1377 N N . ASN A 1 171 ? 13.223 -3.243 26.460 1.00 78.88 171 ASN A N 1
ATOM 1378 C CA . ASN A 1 171 ? 13.836 -3.931 27.591 1.00 78.88 171 ASN A CA 1
ATOM 1379 C C . ASN A 1 171 ? 14.271 -5.332 27.150 1.00 78.88 171 ASN A C 1
ATOM 1381 O O . ASN A 1 171 ? 15.429 -5.712 27.301 1.00 78.88 171 ASN A O 1
ATOM 1385 N N . ARG A 1 172 ? 13.378 -6.051 26.462 1.00 77.25 172 ARG A N 1
ATOM 1386 C CA . ARG A 1 172 ? 13.687 -7.374 25.907 1.00 77.25 172 ARG A CA 1
ATOM 1387 C C . ARG A 1 172 ? 14.778 -7.332 24.833 1.00 77.25 172 ARG A C 1
ATOM 1389 O O . ARG A 1 172 ? 15.567 -8.266 24.749 1.00 77.25 172 ARG A O 1
ATOM 1396 N N . ALA A 1 173 ? 14.796 -6.295 23.995 1.00 73.69 173 ALA A N 1
ATOM 1397 C CA . ALA A 1 173 ? 15.712 -6.219 22.857 1.00 73.69 173 ALA A CA 1
ATOM 1398 C C . ALA A 1 173 ? 17.134 -5.777 23.239 1.00 73.69 173 ALA A C 1
ATOM 1400 O O . ALA A 1 173 ? 18.101 -6.301 22.692 1.00 73.69 173 ALA A O 1
ATOM 1401 N N . TYR A 1 174 ? 17.265 -4.808 24.150 1.00 74.00 174 TYR A N 1
ATOM 1402 C CA . TYR A 1 174 ? 18.547 -4.156 24.443 1.00 74.00 174 TYR A CA 1
ATOM 1403 C C . TYR A 1 174 ? 18.909 -4.115 25.932 1.00 74.00 174 TYR A C 1
ATOM 1405 O O . TYR A 1 174 ? 19.943 -3.546 26.274 1.00 74.00 174 TYR A O 1
ATOM 1413 N N . GLY A 1 175 ? 18.063 -4.641 26.826 1.00 74.94 175 GLY A N 1
ATOM 1414 C CA . GLY A 1 175 ? 18.240 -4.485 28.275 1.00 74.94 175 GLY A CA 1
ATOM 1415 C C . GLY A 1 175 ? 18.154 -3.027 28.740 1.00 74.94 175 GLY A C 1
ATOM 1416 O O . GLY A 1 175 ? 18.637 -2.691 29.817 1.00 74.94 175 GLY A O 1
ATOM 1417 N N . LEU A 1 176 ? 17.585 -2.138 27.918 1.00 76.88 176 LEU A N 1
ATOM 1418 C CA . LEU A 1 176 ? 17.442 -0.722 28.238 1.00 76.88 176 LEU A CA 1
ATOM 1419 C C . LEU A 1 176 ? 16.149 -0.505 29.028 1.00 76.88 176 LEU A C 1
ATOM 1421 O O . LEU A 1 176 ? 15.067 -0.857 28.559 1.00 76.88 176 LEU A O 1
ATOM 1425 N N . SER A 1 177 ? 16.262 0.133 30.190 1.00 74.12 177 SER A N 1
ATOM 1426 C CA . SER A 1 177 ? 15.127 0.611 30.985 1.00 74.12 177 SER A CA 1
ATOM 1427 C C . SER A 1 177 ? 15.233 2.114 31.198 1.00 74.12 177 SER A C 1
ATOM 1429 O O . SER A 1 177 ? 16.308 2.621 31.526 1.00 74.12 177 SER A O 1
ATOM 1431 N N . LEU A 1 178 ? 14.115 2.827 31.083 1.00 79.88 178 LEU A N 1
ATOM 1432 C CA . LEU A 1 178 ? 14.035 4.240 31.460 1.00 79.88 178 LEU A CA 1
ATOM 1433 C C . LEU A 1 178 ? 13.531 4.327 32.905 1.00 79.88 178 LEU A C 1
ATOM 1435 O O . LEU A 1 178 ? 12.451 4.858 33.161 1.00 79.88 178 LEU A O 1
ATOM 1439 N N . GLY A 1 179 ? 14.311 3.754 33.830 1.00 82.44 179 GLY A N 1
ATOM 1440 C CA . GLY A 1 179 ? 13.896 3.439 35.203 1.00 82.44 179 GLY A CA 1
ATOM 1441 C C . GLY A 1 179 ? 13.286 4.615 35.971 1.00 82.44 179 GLY A C 1
ATOM 1442 O O . GLY A 1 179 ? 12.275 4.441 36.654 1.00 82.44 179 GLY A O 1
ATOM 1443 N N . ASP A 1 180 ? 13.820 5.824 35.791 1.00 90.38 180 ASP A N 1
ATOM 1444 C CA . ASP A 1 180 ? 13.283 7.038 36.420 1.00 90.38 180 ASP A CA 1
ATOM 1445 C C . ASP A 1 180 ? 11.861 7.364 35.942 1.00 90.38 180 ASP A C 1
ATOM 1447 O O . ASP A 1 180 ? 10.988 7.701 36.744 1.00 90.38 180 ASP A O 1
ATOM 1451 N N . LEU A 1 181 ? 11.606 7.254 34.633 1.00 92.56 181 LEU A N 1
ATOM 1452 C CA . LEU A 1 181 ? 10.288 7.508 34.047 1.00 92.56 181 LEU A CA 1
ATOM 1453 C C . LEU A 1 181 ? 9.300 6.401 34.424 1.00 92.56 181 LEU A C 1
ATOM 1455 O O . LEU A 1 181 ? 8.156 6.695 34.766 1.00 92.56 181 LEU A O 1
ATOM 1459 N N . GLU A 1 182 ? 9.750 5.143 34.416 1.00 92.81 182 GLU A N 1
ATOM 1460 C CA . GLU A 1 182 ? 8.943 3.999 34.852 1.00 92.81 182 GLU A CA 1
ATOM 1461 C C . GLU A 1 182 ? 8.511 4.134 36.316 1.00 92.81 182 GLU A C 1
ATOM 1463 O O . GLU A 1 182 ? 7.360 3.870 36.657 1.00 92.81 182 GLU A O 1
ATOM 1468 N N . SER A 1 183 ? 9.419 4.570 37.189 1.00 92.56 183 SER A N 1
ATOM 1469 C CA . SER A 1 183 ? 9.126 4.744 38.613 1.00 92.56 183 SER A CA 1
ATOM 1470 C C . SER A 1 183 ? 8.119 5.872 38.834 1.00 92.56 183 SER A C 1
ATOM 1472 O O . SER A 1 183 ? 7.142 5.682 39.558 1.00 92.56 183 SER A O 1
ATOM 1474 N N . LYS A 1 184 ? 8.294 7.008 38.142 1.00 94.75 184 LYS A N 1
ATOM 1475 C CA . LYS A 1 184 ? 7.372 8.154 38.210 1.00 94.75 184 LYS A CA 1
ATOM 1476 C C . LYS A 1 184 ? 5.966 7.815 37.713 1.00 94.75 184 LYS A C 1
ATOM 1478 O O . LYS A 1 184 ? 4.998 8.268 38.316 1.00 94.75 184 LYS A O 1
ATOM 1483 N N . VAL A 1 185 ? 5.831 7.024 36.644 1.00 93.94 185 VAL A N 1
ATOM 1484 C CA . VAL A 1 185 ? 4.502 6.624 36.145 1.00 93.94 185 VAL A CA 1
ATOM 1485 C C . VAL A 1 185 ? 3.869 5.549 37.038 1.00 93.94 185 VAL A C 1
ATOM 1487 O O . VAL A 1 185 ? 2.668 5.586 37.290 1.00 93.94 185 VAL A O 1
ATOM 1490 N N . LYS A 1 186 ? 4.662 4.625 37.609 1.00 92.81 186 LYS A N 1
ATOM 1491 C CA . LYS A 1 186 ? 4.180 3.616 38.578 1.00 92.81 186 LYS A CA 1
ATOM 1492 C C . LYS A 1 186 ? 3.638 4.236 39.864 1.00 92.81 186 LYS A C 1
ATOM 1494 O O . LYS A 1 186 ? 2.652 3.719 40.402 1.00 92.81 186 LYS A O 1
ATOM 1499 N N . SER A 1 187 ? 4.275 5.306 40.343 1.00 91.19 187 SER A N 1
ATOM 1500 C CA . SER A 1 187 ? 3.851 6.048 41.534 1.00 91.19 187 SER A CA 1
ATOM 1501 C C . SER A 1 187 ? 2.722 7.047 41.263 1.00 91.19 187 SER A C 1
ATOM 1503 O O . SER A 1 187 ? 2.163 7.577 42.214 1.00 91.19 187 SER A O 1
ATOM 1505 N N . GLY A 1 188 ? 2.378 7.302 39.994 1.00 90.88 188 GLY A N 1
ATOM 1506 C CA . GLY A 1 188 ? 1.374 8.298 39.611 1.00 90.88 188 GLY A CA 1
ATOM 1507 C C . GLY A 1 188 ? 1.867 9.749 39.665 1.00 90.88 188 GLY A C 1
ATOM 1508 O O . GLY A 1 188 ? 1.054 10.660 39.569 1.00 90.88 188 GLY A O 1
ATOM 1509 N N . ASN A 1 189 ? 3.181 9.984 39.786 1.00 94.06 189 ASN A N 1
ATOM 1510 C CA . ASN A 1 189 ? 3.759 11.337 39.761 1.00 94.06 189 ASN A CA 1
ATOM 1511 C C . ASN A 1 189 ? 3.652 11.987 38.374 1.00 94.06 189 ASN A C 1
ATOM 1513 O O . ASN A 1 189 ? 3.678 13.209 38.257 1.00 94.06 189 ASN A O 1
ATOM 1517 N N . ILE A 1 190 ? 3.596 11.166 37.323 1.00 95.88 190 ILE A N 1
ATOM 1518 C CA . ILE A 1 190 ? 3.330 11.586 35.947 1.00 95.88 190 ILE A CA 1
ATOM 1519 C C . ILE A 1 190 ? 2.218 10.711 35.370 1.00 95.88 190 ILE A C 1
ATOM 1521 O O . ILE A 1 190 ? 2.145 9.518 35.677 1.00 95.88 190 ILE A O 1
ATOM 1525 N N . SER A 1 191 ? 1.374 11.291 34.519 1.00 96.75 191 SER A N 1
ATOM 1526 C CA . SER A 1 191 ? 0.342 10.550 33.792 1.00 96.75 191 SER A CA 1
ATOM 1527 C C . SER A 1 191 ? 0.941 9.729 32.642 1.00 96.75 191 SER A C 1
ATOM 1529 O O . SER A 1 191 ? 2.123 9.863 32.303 1.00 96.75 191 SER A O 1
ATOM 1531 N N . VAL A 1 192 ? 0.135 8.874 32.004 1.00 97.19 192 VAL A N 1
ATOM 1532 C CA . VAL A 1 192 ? 0.583 8.109 30.824 1.00 97.19 192 VAL A CA 1
ATOM 1533 C C . VAL A 1 192 ? 0.876 9.041 29.662 1.00 97.19 192 VAL A C 1
ATOM 1535 O O . VAL A 1 192 ? 1.857 8.829 28.953 1.00 97.19 192 VAL A O 1
ATOM 1538 N N . LYS A 1 193 ? 0.086 10.108 29.507 1.00 98.00 193 LYS A N 1
ATOM 1539 C CA . LYS A 1 193 ? 0.349 11.175 28.534 1.00 98.00 193 LYS A CA 1
ATOM 1540 C C . LYS A 1 193 ? 1.747 11.776 28.718 1.00 98.00 193 LYS A C 1
ATOM 1542 O O . LYS A 1 193 ? 2.530 11.821 27.770 1.00 98.00 193 LYS A O 1
ATOM 1547 N N . GLU A 1 194 ? 2.095 12.160 29.945 1.00 97.88 194 GLU A N 1
ATOM 1548 C CA . GLU A 1 194 ? 3.421 12.707 30.265 1.00 97.88 194 GLU A CA 1
ATOM 1549 C C . GLU A 1 194 ? 4.543 11.680 30.094 1.00 97.88 194 GLU A C 1
ATOM 1551 O O . GLU A 1 194 ? 5.630 12.006 29.610 1.00 97.88 194 GLU A O 1
ATOM 1556 N N . PHE A 1 195 ? 4.279 10.419 30.439 1.00 97.56 195 PHE A N 1
ATOM 1557 C CA . PHE A 1 195 ? 5.213 9.327 30.198 1.00 97.56 195 PHE A CA 1
ATOM 1558 C C . PHE A 1 195 ? 5.501 9.176 28.697 1.00 97.56 195 PHE A C 1
ATOM 1560 O O . PHE A 1 195 ? 6.664 9.218 28.298 1.00 97.56 195 PHE A O 1
ATOM 1567 N N . VAL A 1 196 ? 4.469 9.099 27.852 1.00 98.19 196 VAL A N 1
ATOM 1568 C CA . VAL A 1 196 ? 4.588 9.023 26.384 1.00 98.19 196 VAL A CA 1
ATOM 1569 C C . VAL A 1 196 ? 5.328 10.239 25.817 1.00 98.19 196 VAL A C 1
ATOM 1571 O O . VAL A 1 196 ? 6.233 10.071 24.993 1.00 98.19 196 VAL A O 1
ATOM 1574 N N . ARG A 1 197 ? 5.027 11.451 26.302 1.00 98.44 197 ARG A N 1
ATOM 1575 C CA . ARG A 1 197 ? 5.750 12.679 25.932 1.00 98.44 197 ARG A CA 1
ATOM 1576 C C . ARG A 1 197 ? 7.242 12.571 26.255 1.00 98.44 197 ARG A C 1
ATOM 1578 O O . ARG A 1 197 ? 8.085 12.874 25.407 1.00 98.44 197 ARG A O 1
ATOM 1585 N N . ALA A 1 198 ? 7.589 12.103 27.453 1.00 97.44 198 ALA A N 1
ATOM 1586 C CA . ALA A 1 198 ? 8.977 11.919 27.868 1.00 97.44 198 ALA A CA 1
ATOM 1587 C C . ALA A 1 198 ? 9.700 10.848 27.030 1.00 97.44 198 ALA A C 1
ATOM 1589 O O . ALA A 1 198 ? 10.867 11.036 26.675 1.00 97.44 198 ALA A O 1
ATOM 1590 N N . LEU A 1 199 ? 9.011 9.765 26.645 1.00 96.50 199 LEU A N 1
ATOM 1591 C CA . LEU A 1 199 ? 9.554 8.766 25.718 1.00 96.50 199 LEU A CA 1
ATOM 1592 C C . LEU A 1 199 ? 9.868 9.379 24.348 1.00 96.50 199 LEU A C 1
ATOM 1594 O O . LEU A 1 199 ? 10.972 9.177 23.839 1.00 96.50 199 LEU A O 1
ATOM 1598 N N . GLY A 1 200 ? 8.953 10.170 23.782 1.00 96.81 200 GLY A N 1
ATOM 1599 C CA . GLY A 1 200 ? 9.147 10.830 22.485 1.00 96.81 200 GLY A CA 1
ATOM 1600 C C . GLY A 1 200 ? 10.279 11.861 22.466 1.00 96.81 200 GLY A C 1
ATOM 1601 O O . GLY A 1 200 ? 10.944 12.043 21.447 1.00 96.81 200 GLY A O 1
ATOM 1602 N N . LYS A 1 201 ? 10.554 12.498 23.608 1.00 97.06 201 LYS A N 1
ATOM 1603 C CA . LYS A 1 201 ? 11.674 13.442 23.780 1.00 97.06 201 LYS A CA 1
ATOM 1604 C C . LYS A 1 201 ? 12.994 12.774 24.169 1.00 97.06 201 LYS A C 1
ATOM 1606 O O . LYS A 1 201 ? 14.018 13.449 24.279 1.00 97.06 201 LYS A O 1
ATOM 1611 N N . SER A 1 202 ? 12.997 11.461 24.386 1.00 95.06 202 SER A N 1
ATOM 1612 C CA . SER A 1 202 ? 14.190 10.737 24.814 1.00 95.06 202 SER A CA 1
ATOM 1613 C C . SER A 1 202 ? 15.270 10.701 23.725 1.00 95.06 202 SER A C 1
ATOM 1615 O O . SER A 1 202 ? 14.998 10.684 22.520 1.00 95.06 202 SER A O 1
ATOM 1617 N N . ARG A 1 203 ? 16.537 10.596 24.151 1.00 93.44 203 ARG A N 1
ATOM 1618 C CA . ARG A 1 203 ? 17.673 10.370 23.239 1.00 93.44 203 ARG A CA 1
ATOM 1619 C C . ARG A 1 203 ? 17.500 9.091 22.411 1.00 93.44 203 ARG A C 1
ATOM 1621 O O . ARG A 1 203 ? 17.943 9.044 21.266 1.00 93.44 203 ARG A O 1
ATOM 1628 N N . LEU A 1 204 ? 16.857 8.068 22.981 1.00 92.81 204 LEU A N 1
ATOM 1629 C CA . LEU A 1 204 ? 16.612 6.798 22.300 1.00 92.81 204 LEU A CA 1
ATOM 1630 C C . LEU A 1 204 ? 15.673 6.981 21.104 1.00 92.81 204 LEU A C 1
ATOM 1632 O O . LEU A 1 204 ? 16.015 6.547 20.004 1.00 92.81 204 LEU A O 1
ATOM 1636 N N . TYR A 1 205 ? 14.551 7.678 21.305 1.00 95.75 205 TYR A N 1
ATOM 1637 C CA . TYR A 1 205 ? 13.579 7.950 20.245 1.00 95.75 205 TYR A CA 1
ATOM 1638 C C . TYR A 1 205 ? 14.210 8.757 19.108 1.00 95.75 205 TYR A C 1
ATOM 1640 O O . TYR A 1 205 ? 14.111 8.383 17.939 1.00 95.75 205 TYR A O 1
ATOM 1648 N N . ARG A 1 206 ? 14.962 9.809 19.453 1.00 95.94 206 ARG A N 1
ATOM 1649 C CA . ARG A 1 206 ? 15.694 10.630 18.480 1.00 95.94 206 ARG A CA 1
ATOM 1650 C C . ARG A 1 206 ? 16.650 9.797 17.613 1.00 95.94 206 ARG A C 1
ATOM 1652 O O . ARG A 1 206 ? 16.625 9.913 16.389 1.00 95.94 206 ARG A O 1
ATOM 1659 N N . ARG A 1 207 ? 17.463 8.935 18.226 1.00 94.56 207 ARG A N 1
ATOM 1660 C CA . ARG A 1 207 ? 18.439 8.102 17.502 1.00 94.56 207 ARG A CA 1
ATOM 1661 C C . ARG A 1 207 ? 17.777 7.090 16.560 1.00 94.56 207 ARG A C 1
ATOM 1663 O O . ARG A 1 207 ? 18.361 6.731 15.544 1.00 94.56 207 ARG A O 1
ATOM 1670 N N .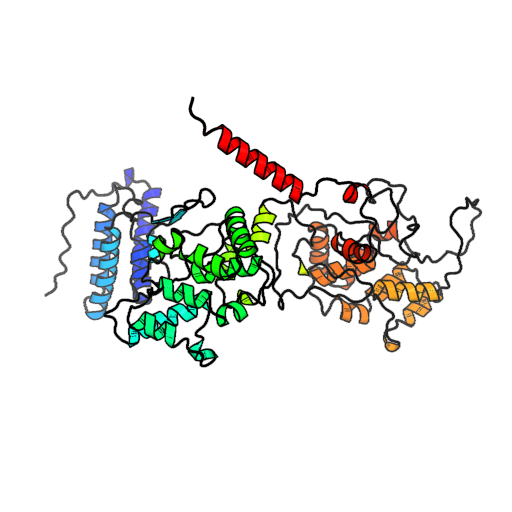 GLN A 1 208 ? 16.582 6.608 16.902 1.00 92.81 208 GLN A N 1
ATOM 1671 C CA . GLN A 1 208 ? 15.888 5.571 16.131 1.00 92.81 208 GLN A CA 1
ATOM 1672 C C . GLN A 1 208 ? 14.979 6.129 15.031 1.00 92.81 208 GLN A C 1
ATOM 1674 O O . GLN A 1 208 ? 14.970 5.579 13.930 1.00 92.81 208 GLN A O 1
ATOM 1679 N N . PHE A 1 209 ? 14.239 7.208 15.306 1.00 96.12 209 PHE A N 1
ATOM 1680 C CA . PHE A 1 209 ? 13.147 7.677 14.439 1.00 96.12 209 PHE A CA 1
ATOM 1681 C C . PHE A 1 209 ? 13.300 9.112 13.927 1.00 96.12 209 PHE A C 1
ATOM 1683 O O . PHE A 1 209 ? 12.465 9.560 13.146 1.00 96.12 209 PHE A O 1
ATOM 1690 N N . TYR A 1 210 ? 14.334 9.842 14.359 1.00 95.62 210 TYR A N 1
ATOM 1691 C CA . TYR A 1 210 ? 14.604 11.205 13.892 1.00 95.62 210 TYR A CA 1
ATOM 1692 C C . TYR A 1 210 ? 15.890 11.285 13.069 1.00 95.62 210 TYR A C 1
ATOM 1694 O O . TYR A 1 210 ? 15.855 11.680 11.912 1.00 95.62 210 TYR A O 1
ATOM 1702 N N . GLU A 1 211 ? 17.026 10.881 13.638 1.00 95.81 211 GLU A N 1
ATOM 1703 C CA . GLU A 1 211 ? 18.345 11.001 12.994 1.00 95.81 211 GLU A CA 1
ATOM 1704 C C . GLU A 1 211 ? 18.501 10.205 11.682 1.00 95.81 211 GLU A C 1
ATOM 1706 O O . GLU A 1 211 ? 19.110 10.733 10.751 1.00 95.81 211 GLU A O 1
ATOM 1711 N N . PRO A 1 212 ? 17.962 8.975 11.536 1.00 94.69 212 PRO A N 1
ATOM 1712 C CA . PRO A 1 212 ? 18.140 8.193 10.315 1.00 94.69 212 PRO A CA 1
ATOM 1713 C C . PRO A 1 212 ? 17.043 8.439 9.263 1.00 94.69 212 PRO A C 1
ATOM 1715 O O . PRO A 1 212 ? 16.931 7.654 8.308 1.00 94.69 212 PRO A O 1
ATOM 1718 N N . HIS A 1 213 ? 16.211 9.471 9.432 1.00 94.75 213 HIS A N 1
ATOM 1719 C CA . HIS A 1 213 ? 15.054 9.764 8.583 1.00 94.75 213 HIS A CA 1
ATOM 1720 C C . HIS A 1 213 ? 15.022 11.238 8.164 1.00 94.75 213 HIS A C 1
ATOM 1722 O O . HIS A 1 213 ? 15.566 12.117 8.824 1.00 94.75 213 HIS A O 1
ATOM 1728 N N . SER A 1 214 ? 14.377 11.517 7.028 1.00 95.06 214 SER A N 1
ATOM 1729 C CA . SER A 1 214 ? 14.062 12.897 6.643 1.00 95.06 214 SER A CA 1
ATOM 1730 C C . SER A 1 214 ? 12.961 13.455 7.544 1.00 95.06 214 SER A C 1
ATOM 1732 O O . SER A 1 214 ? 12.113 12.696 8.007 1.00 95.06 214 SER A O 1
ATOM 1734 N N . ILE A 1 215 ? 12.909 14.780 7.722 1.00 96.19 215 ILE A N 1
ATOM 1735 C CA . ILE A 1 215 ? 11.867 15.452 8.522 1.00 96.19 215 ILE A CA 1
ATOM 1736 C C . ILE A 1 215 ? 10.463 14.997 8.100 1.00 96.19 215 ILE A C 1
ATOM 1738 O O . ILE A 1 215 ? 9.643 14.651 8.946 1.00 96.19 215 ILE A O 1
ATOM 1742 N N . SER A 1 216 ? 10.205 14.919 6.790 1.00 96.81 216 SER A N 1
ATOM 1743 C CA . SER A 1 216 ? 8.923 14.450 6.261 1.00 96.81 216 SER A CA 1
ATOM 1744 C C . SER A 1 216 ? 8.592 13.033 6.730 1.00 96.81 216 SER A C 1
ATOM 1746 O O . SER A 1 216 ? 7.466 12.778 7.138 1.00 96.81 216 SER A O 1
ATOM 1748 N N . ARG A 1 217 ? 9.568 12.114 6.726 1.00 96.06 217 ARG A N 1
ATOM 1749 C CA . ARG A 1 217 ? 9.358 10.735 7.183 1.00 96.06 217 ARG A CA 1
ATOM 1750 C C . ARG A 1 217 ? 9.214 10.643 8.705 1.00 96.06 217 ARG A C 1
ATOM 1752 O O . ARG A 1 217 ? 8.418 9.839 9.180 1.00 96.06 217 ARG A O 1
ATOM 1759 N N . THR A 1 218 ? 9.932 11.473 9.45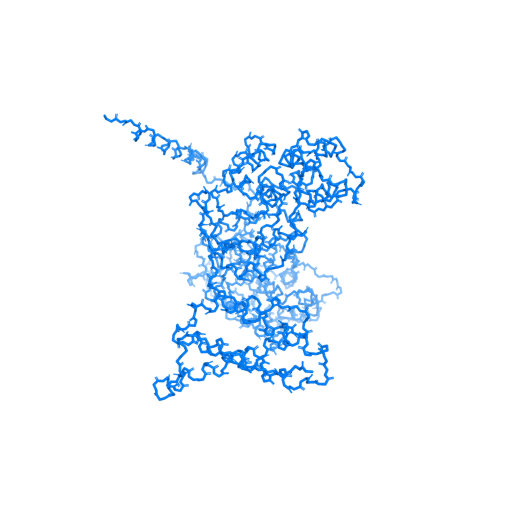8 1.00 97.31 218 THR A N 1
ATOM 1760 C CA . THR A 1 218 ? 9.804 11.570 10.919 1.00 97.31 218 THR A CA 1
ATOM 1761 C C . THR A 1 218 ? 8.379 11.933 11.331 1.00 97.31 218 THR A C 1
ATOM 1763 O O . THR A 1 218 ? 7.851 11.324 12.256 1.00 97.31 218 THR A O 1
ATOM 1766 N N . ILE A 1 219 ? 7.733 12.878 10.638 1.00 98.06 219 ILE A N 1
ATOM 1767 C CA . ILE A 1 219 ? 6.339 13.262 10.923 1.00 98.06 219 ILE A CA 1
ATOM 1768 C C . ILE A 1 219 ? 5.409 12.058 10.742 1.00 98.06 219 ILE A C 1
ATOM 1770 O O . ILE A 1 219 ? 4.623 11.751 11.631 1.00 98.06 219 ILE A O 1
ATOM 1774 N N . GLU A 1 220 ? 5.545 11.324 9.637 1.00 97.75 220 GLU A N 1
ATOM 1775 C CA . GLU A 1 220 ? 4.724 10.136 9.357 1.00 97.75 220 GLU A CA 1
ATOM 1776 C C . GLU A 1 220 ? 4.848 9.070 10.460 1.00 97.75 220 GLU A C 1
ATOM 1778 O O . GLU A 1 220 ? 3.849 8.488 10.881 1.00 97.75 220 GLU A O 1
ATOM 1783 N N . LEU A 1 221 ? 6.067 8.832 10.956 1.00 98.00 221 LEU A N 1
ATOM 1784 C CA . LEU A 1 221 ? 6.316 7.902 12.062 1.00 98.00 221 LEU A CA 1
ATOM 1785 C C . LEU A 1 221 ? 5.802 8.451 13.402 1.00 98.00 221 LEU A C 1
ATOM 1787 O O . LEU A 1 221 ? 5.251 7.701 14.201 1.00 98.00 221 LEU A O 1
ATOM 1791 N N . ALA A 1 222 ? 5.911 9.756 13.650 1.00 98.19 222 ALA A N 1
ATOM 1792 C CA . ALA A 1 222 ? 5.385 10.370 14.867 1.00 98.19 222 ALA A CA 1
ATOM 1793 C C . ALA A 1 222 ? 3.855 10.224 14.965 1.00 98.19 222 ALA A C 1
ATOM 1795 O O . ALA A 1 222 ? 3.341 9.869 16.025 1.00 98.19 222 ALA A O 1
ATOM 1796 N N . PHE A 1 223 ? 3.131 10.401 13.857 1.00 98.25 223 PHE A N 1
ATOM 1797 C CA . PHE A 1 223 ? 1.684 10.157 13.797 1.00 98.25 223 PHE A CA 1
ATOM 1798 C C . PHE A 1 223 ? 1.320 8.712 14.158 1.00 98.25 223 PHE A C 1
ATOM 1800 O O . PHE A 1 223 ? 0.405 8.480 14.953 1.00 98.25 223 PHE A O 1
ATOM 1807 N N . ARG A 1 224 ? 2.096 7.741 13.660 1.00 98.00 224 ARG A N 1
ATOM 1808 C CA . ARG A 1 224 ? 1.955 6.329 14.037 1.00 98.00 224 ARG A CA 1
ATOM 1809 C C . ARG A 1 224 ? 2.138 6.124 15.542 1.00 98.00 224 ARG A C 1
ATOM 1811 O O . ARG A 1 224 ? 1.320 5.456 16.168 1.00 98.00 224 ARG A O 1
ATOM 1818 N N . HIS A 1 225 ? 3.200 6.683 16.118 1.00 98.38 225 HIS A N 1
ATOM 1819 C CA . HIS A 1 225 ? 3.592 6.430 17.507 1.00 98.38 225 HIS A CA 1
ATOM 1820 C C . HIS A 1 225 ? 2.688 7.121 18.526 1.00 98.38 225 HIS A C 1
ATOM 1822 O O . HIS A 1 225 ? 2.277 6.490 19.498 1.00 98.38 225 HIS A O 1
ATOM 1828 N N . PHE A 1 226 ? 2.361 8.394 18.305 1.00 98.50 226 PHE A N 1
ATOM 1829 C CA . PHE A 1 226 ? 1.661 9.214 19.297 1.00 98.50 226 PHE A CA 1
ATOM 1830 C C . PHE A 1 226 ? 0.152 9.270 19.074 1.00 98.50 226 PHE A C 1
ATOM 1832 O O . PHE A 1 226 ? -0.592 9.301 20.046 1.00 98.50 226 PHE A O 1
ATOM 1839 N N . LEU A 1 227 ? -0.307 9.237 17.819 1.00 97.69 227 LEU A N 1
ATOM 1840 C CA . LEU A 1 227 ? -1.735 9.290 17.491 1.00 97.69 227 LEU A CA 1
ATOM 1841 C C . LEU A 1 227 ? -2.295 7.946 17.023 1.00 97.69 227 LEU A C 1
ATOM 1843 O O . LEU A 1 227 ? -3.506 7.818 16.862 1.00 97.69 227 LEU A O 1
ATOM 1847 N N . GLY A 1 228 ? -1.457 6.938 16.779 1.00 96.75 228 GLY A N 1
ATOM 1848 C CA . GLY A 1 228 ? -1.926 5.618 16.366 1.00 96.75 228 GLY A CA 1
ATOM 1849 C C . GLY A 1 228 ? -2.599 5.588 14.992 1.00 96.75 228 GLY A C 1
ATOM 1850 O O . GLY A 1 228 ? -3.277 4.614 14.689 1.00 96.75 228 GLY A O 1
ATOM 1851 N N . ARG A 1 229 ? -2.440 6.625 14.163 1.00 96.25 229 ARG A N 1
ATOM 1852 C CA . ARG A 1 229 ? -3.012 6.713 12.809 1.00 96.25 229 ARG A CA 1
ATOM 1853 C C . ARG A 1 229 ? -2.011 7.285 11.816 1.00 96.25 229 ARG A C 1
ATOM 1855 O O . ARG A 1 229 ? -0.929 7.726 12.190 1.00 96.25 229 ARG A O 1
ATOM 1862 N N . ALA A 1 230 ? -2.390 7.290 10.548 1.00 96.38 230 ALA A N 1
ATOM 1863 C CA . ALA A 1 230 ? -1.676 8.002 9.503 1.00 96.38 230 ALA A CA 1
ATOM 1864 C C . ALA A 1 230 ? -2.096 9.481 9.407 1.00 96.38 230 ALA A C 1
ATOM 1866 O O . ALA A 1 230 ? -3.150 9.879 9.910 1.00 96.38 230 ALA A O 1
ATOM 1867 N N . LEU A 1 231 ? -1.284 10.278 8.707 1.00 96.50 231 LEU A N 1
ATOM 1868 C CA . LEU A 1 231 ? -1.683 11.606 8.237 1.00 96.50 231 LEU A CA 1
ATOM 1869 C C . LEU A 1 231 ? -2.927 11.498 7.355 1.00 96.50 231 LEU A C 1
ATOM 1871 O O . LEU A 1 231 ? -3.042 10.576 6.542 1.00 96.50 231 LEU A O 1
ATOM 1875 N N . SER A 1 232 ? -3.823 12.462 7.505 1.00 94.56 232 SER A N 1
ATOM 1876 C CA . SER A 1 232 ? -5.087 12.521 6.786 1.00 94.56 232 SER A CA 1
ATOM 1877 C C . SER A 1 232 ? -4.974 13.359 5.517 1.00 94.56 232 SER A C 1
ATOM 1879 O O . SER A 1 232 ? -5.309 12.867 4.442 1.00 94.56 232 SER A O 1
ATOM 1881 N N . SER A 1 233 ? -4.445 14.582 5.607 1.00 94.75 233 SER A N 1
ATOM 1882 C CA . SER A 1 233 ? -4.383 15.550 4.505 1.00 94.75 233 SER A CA 1
ATOM 1883 C C . SER A 1 233 ? -2.979 16.123 4.275 1.00 94.75 233 SER A C 1
ATOM 1885 O O . SER A 1 233 ? -2.038 15.873 5.037 1.00 94.75 233 SER A O 1
ATOM 1887 N N . LEU A 1 234 ? -2.825 16.888 3.187 1.00 94.50 234 LEU A N 1
ATOM 1888 C CA . LEU A 1 234 ? -1.578 17.597 2.895 1.00 94.50 234 LEU A CA 1
ATOM 1889 C C . LEU A 1 234 ? -1.403 18.810 3.815 1.00 94.50 234 LEU A C 1
ATOM 1891 O O . LEU A 1 234 ? -0.282 19.114 4.210 1.00 94.50 234 LEU A O 1
ATOM 1895 N N . GLU A 1 235 ? -2.502 19.471 4.156 1.00 94.62 235 GLU A N 1
ATOM 1896 C CA . GLU A 1 235 ? -2.578 20.629 5.044 1.00 94.62 235 GLU A CA 1
ATOM 1897 C C . GLU A 1 235 ? -2.120 20.237 6.454 1.00 94.62 235 GLU A C 1
ATOM 1899 O O . GLU A 1 235 ? -1.203 20.848 6.996 1.00 94.62 235 GLU A O 1
ATOM 1904 N N . GLU A 1 236 ? -2.619 19.107 6.972 1.00 95.69 236 GLU A N 1
ATOM 1905 C CA . GLU A 1 236 ? -2.168 18.544 8.249 1.00 95.69 236 GLU A CA 1
ATOM 1906 C C . GLU A 1 236 ? -0.659 18.259 8.225 1.00 95.69 236 GLU A C 1
ATOM 1908 O O . GLU A 1 236 ? 0.065 18.592 9.161 1.00 95.69 236 GLU A O 1
ATOM 1913 N N . PHE A 1 237 ? -0.139 17.690 7.131 1.00 97.00 237 PHE A N 1
ATOM 1914 C CA . PHE A 1 237 ? 1.303 17.492 6.993 1.00 97.00 237 PHE A CA 1
ATOM 1915 C C . PHE A 1 237 ? 2.079 18.818 7.044 1.00 97.00 237 PHE A C 1
ATOM 1917 O O . PHE A 1 237 ? 3.128 18.873 7.688 1.00 97.00 237 PHE A O 1
ATOM 1924 N N . GLN A 1 238 ? 1.593 19.867 6.374 1.00 96.19 238 GLN A N 1
ATOM 1925 C CA . GLN A 1 238 ? 2.252 21.176 6.327 1.00 96.19 238 GLN A CA 1
ATOM 1926 C C . GLN A 1 238 ? 2.313 21.835 7.707 1.00 96.19 238 GLN A C 1
ATOM 1928 O O . GLN A 1 238 ? 3.382 22.318 8.081 1.00 96.19 238 GLN A O 1
ATOM 1933 N N . ASP A 1 239 ? 1.238 21.774 8.492 1.00 95.88 239 ASP A N 1
ATOM 1934 C CA . ASP A 1 239 ? 1.192 22.354 9.839 1.00 95.88 239 ASP A CA 1
ATOM 1935 C C . ASP A 1 239 ? 2.263 21.748 10.757 1.00 95.88 239 ASP A C 1
ATOM 1937 O O . ASP A 1 239 ? 3.069 22.456 11.373 1.00 95.88 239 ASP A O 1
ATOM 1941 N N . TYR A 1 240 ? 2.346 20.415 10.801 1.00 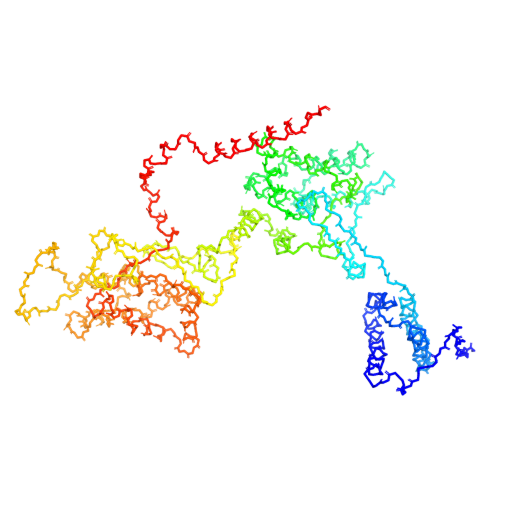97.50 240 TYR A N 1
ATOM 1942 C CA . TYR A 1 240 ? 3.350 19.731 11.618 1.00 97.50 240 TYR A CA 1
ATOM 1943 C C . TYR A 1 240 ? 4.764 19.850 11.040 1.00 97.50 240 TYR A C 1
ATOM 1945 O O . TYR A 1 240 ? 5.733 19.891 11.807 1.00 97.50 240 TYR A O 1
ATOM 1953 N N . PHE A 1 241 ? 4.901 19.951 9.715 1.00 97.81 241 PHE A N 1
ATOM 1954 C CA . PHE A 1 241 ? 6.179 20.230 9.061 1.00 97.81 241 PHE A CA 1
ATOM 1955 C C . PHE A 1 241 ? 6.721 21.611 9.439 1.00 97.81 241 PHE A C 1
ATOM 1957 O O . PHE A 1 241 ? 7.917 21.751 9.715 1.00 97.81 241 PHE A O 1
ATOM 1964 N N . ASP A 1 242 ? 5.854 22.611 9.538 1.00 98.06 242 ASP A N 1
ATOM 1965 C CA . ASP A 1 242 ? 6.204 23.953 9.989 1.00 98.06 242 ASP A CA 1
ATOM 1966 C C . ASP A 1 242 ? 6.680 23.967 11.448 1.00 98.06 242 ASP A C 1
ATOM 1968 O O . ASP A 1 242 ? 7.682 24.617 11.772 1.00 98.06 242 ASP A O 1
ATOM 1972 N N . ILE A 1 243 ? 6.005 23.222 12.329 1.00 97.94 243 ILE A N 1
ATOM 1973 C CA . ILE A 1 243 ? 6.360 23.118 13.754 1.00 97.94 243 ILE A CA 1
ATOM 1974 C C . ILE A 1 243 ? 7.752 22.505 13.923 1.00 97.94 243 ILE A C 1
ATOM 1976 O O . ILE A 1 243 ? 8.617 23.105 14.572 1.00 97.94 243 ILE A O 1
ATOM 1980 N N . ILE A 1 244 ? 7.993 21.333 13.328 1.00 97.06 244 ILE A N 1
ATOM 1981 C CA . ILE A 1 244 ? 9.272 20.626 13.479 1.00 97.06 244 ILE A CA 1
ATOM 1982 C C . ILE A 1 244 ? 10.423 21.391 12.816 1.00 97.06 244 ILE A C 1
ATOM 1984 O O . ILE A 1 244 ? 11.523 21.420 13.364 1.00 97.06 244 ILE A O 1
ATOM 1988 N N . SER A 1 245 ? 10.178 22.056 11.684 1.00 96.31 245 SER A N 1
ATOM 1989 C CA . SER A 1 245 ? 11.218 22.811 10.976 1.00 96.31 245 SER A CA 1
ATOM 1990 C C . SER A 1 245 ? 11.678 24.039 11.765 1.00 96.31 245 SER A C 1
ATOM 1992 O O . SER A 1 245 ? 12.848 24.405 11.691 1.00 96.31 245 SER A O 1
ATOM 1994 N N . LYS A 1 246 ? 10.785 24.662 12.549 1.00 96.69 246 LYS A N 1
ATOM 1995 C CA . LYS A 1 246 ? 11.097 25.854 13.360 1.00 96.69 246 LYS A CA 1
ATOM 1996 C C . LYS A 1 246 ? 11.614 25.514 14.761 1.00 96.69 246 LYS A C 1
ATOM 1998 O O . LYS A 1 246 ? 12.489 26.209 15.266 1.00 96.69 246 LYS A O 1
ATOM 2003 N N . LYS A 1 247 ? 11.052 24.489 15.412 1.00 96.81 247 LYS A N 1
ATOM 2004 C CA . LYS A 1 247 ? 11.264 24.210 16.848 1.00 96.81 247 LYS A CA 1
ATOM 2005 C C . LYS A 1 247 ? 11.857 22.823 17.145 1.00 96.81 247 LYS A C 1
ATOM 2007 O O . LYS A 1 247 ? 12.144 22.511 18.299 1.00 96.81 247 LYS A O 1
ATOM 2012 N N . GLY A 1 248 ? 12.070 21.997 16.123 1.00 95.75 248 GLY A N 1
ATOM 2013 C CA . GLY A 1 248 ? 12.662 20.667 16.248 1.00 95.75 248 GLY A CA 1
ATOM 2014 C C . GLY A 1 248 ? 11.720 19.598 16.812 1.00 95.75 248 GLY A C 1
ATOM 2015 O O . GLY A 1 248 ? 10.525 19.812 17.019 1.00 95.75 248 GLY A O 1
ATOM 2016 N N . LEU A 1 249 ? 12.286 18.412 17.062 1.00 97.25 249 LEU A N 1
ATOM 2017 C CA . LEU A 1 249 ? 11.555 17.218 17.500 1.00 97.25 249 LEU A CA 1
ATOM 2018 C C . LEU A 1 249 ? 10.739 17.399 18.797 1.00 97.25 249 LEU A C 1
ATOM 2020 O O . LEU A 1 249 ? 9.592 16.955 18.807 1.00 97.25 249 LEU A O 1
ATOM 2024 N N . PRO A 1 250 ? 11.251 18.028 19.878 1.00 98.00 250 PRO A N 1
ATOM 2025 C CA . PRO A 1 250 ? 10.484 18.136 21.120 1.00 98.00 250 PRO A CA 1
ATOM 2026 C C . PRO A 1 250 ? 9.152 18.867 20.939 1.00 98.00 250 PRO A C 1
ATOM 2028 O O . PRO A 1 250 ? 8.149 18.428 21.487 1.00 98.00 250 PRO A O 1
ATOM 2031 N N . ALA A 1 251 ? 9.135 19.920 20.117 1.00 98.12 251 ALA A N 1
ATOM 2032 C CA . ALA A 1 251 ? 7.929 20.688 19.837 1.00 98.12 251 ALA A CA 1
ATOM 2033 C C . ALA A 1 251 ? 6.916 19.923 18.975 1.00 98.12 251 ALA A C 1
ATOM 2035 O O . ALA A 1 251 ? 5.718 20.118 19.144 1.00 98.12 251 ALA A O 1
ATOM 2036 N N . LEU A 1 252 ? 7.376 19.043 18.075 1.00 98.31 252 LEU A N 1
ATOM 2037 C CA . LEU A 1 252 ? 6.483 18.141 17.342 1.00 98.31 252 LEU A CA 1
ATOM 2038 C C . LEU A 1 252 ? 5.783 17.166 18.298 1.00 98.31 252 LEU A C 1
ATOM 2040 O O . LEU A 1 252 ? 4.580 16.961 18.185 1.00 98.31 252 LEU A O 1
ATOM 2044 N N . VAL A 1 253 ? 6.533 16.575 19.235 1.00 98.56 253 VAL A N 1
ATOM 2045 C CA . VAL A 1 253 ? 5.968 15.651 20.232 1.00 98.56 253 VAL A CA 1
ATOM 2046 C C . VAL A 1 253 ? 4.942 16.373 21.104 1.00 98.56 253 VAL A C 1
ATOM 2048 O O . VAL A 1 253 ? 3.853 15.845 21.299 1.00 98.56 253 VAL A O 1
ATOM 2051 N N . ASP A 1 254 ? 5.256 17.585 21.568 1.00 98.56 254 ASP A N 1
ATOM 2052 C CA . ASP A 1 254 ? 4.313 18.405 22.338 1.00 98.56 254 ASP A CA 1
ATOM 2053 C C . ASP A 1 254 ? 3.045 18.698 21.535 1.00 98.56 254 ASP A C 1
ATOM 2055 O O . ASP A 1 254 ? 1.953 18.385 21.990 1.00 98.56 254 ASP A O 1
ATOM 2059 N N . ALA A 1 255 ? 3.178 19.168 20.292 1.00 98.19 255 ALA A N 1
ATOM 2060 C CA . ALA A 1 255 ? 2.031 19.480 19.440 1.00 98.19 255 ALA A CA 1
ATOM 2061 C C . ALA A 1 255 ? 1.108 18.276 19.165 1.00 98.19 255 ALA A C 1
ATOM 2063 O O . ALA A 1 255 ? -0.092 18.458 18.970 1.00 98.19 255 ALA A O 1
ATOM 2064 N N . LEU A 1 256 ? 1.645 17.052 19.122 1.00 98.25 256 LEU A N 1
ATOM 2065 C CA . LEU A 1 256 ? 0.844 15.837 18.938 1.00 98.25 256 LEU A CA 1
ATOM 2066 C C . LEU A 1 256 ? 0.156 15.406 20.237 1.00 98.25 256 LEU A C 1
ATOM 2068 O O . LEU A 1 256 ? -1.028 15.076 20.221 1.00 98.25 256 LEU A O 1
ATOM 2072 N N . VAL A 1 257 ? 0.882 15.413 21.355 1.00 98.12 257 VAL A N 1
ATOM 2073 C CA . VAL A 1 257 ? 0.376 14.949 22.657 1.00 98.12 257 VAL A CA 1
ATOM 2074 C C . VAL A 1 257 ? -0.587 15.960 23.299 1.00 98.12 257 VAL A C 1
ATOM 2076 O O . VAL A 1 257 ? -1.496 15.562 24.023 1.00 98.12 257 VAL A O 1
ATOM 2079 N N . ASP A 1 258 ? -0.426 17.250 23.000 1.00 97.94 258 ASP A N 1
ATOM 2080 C CA . ASP A 1 258 ? -1.300 18.338 23.466 1.00 97.94 258 ASP A CA 1
ATOM 2081 C C . ASP A 1 258 ? -2.504 18.582 22.544 1.00 97.94 258 ASP A C 1
ATOM 2083 O O . ASP A 1 258 ? -3.302 19.486 22.787 1.00 97.94 258 ASP A O 1
ATOM 2087 N N . SER A 1 259 ? -2.645 17.797 21.473 1.00 96.75 259 SER A N 1
ATOM 2088 C CA . SER A 1 259 ? -3.779 17.921 20.558 1.00 96.75 259 SER A CA 1
ATOM 2089 C C . SER A 1 259 ? -5.092 17.488 21.220 1.00 96.75 259 SER A C 1
ATOM 2091 O O . SER A 1 259 ? -5.125 16.547 22.017 1.00 96.75 259 SER A O 1
ATOM 2093 N N . GLN A 1 260 ? -6.198 18.131 20.827 1.00 95.12 260 GLN A N 1
ATOM 2094 C CA . GLN A 1 260 ? -7.542 17.721 21.252 1.00 95.12 260 GLN A CA 1
ATOM 2095 C C . GLN A 1 260 ? -7.817 16.258 20.874 1.00 95.12 260 GLN A C 1
ATOM 2097 O O . GLN A 1 260 ? -8.358 15.503 21.671 1.00 95.12 260 GLN A O 1
ATOM 2102 N N . GLU A 1 261 ? -7.329 15.826 19.707 1.00 95.44 261 GLU A N 1
ATOM 2103 C CA . GLU A 1 261 ? -7.437 14.437 19.267 1.00 95.44 261 GLU A CA 1
ATOM 2104 C C . GLU A 1 261 ? -6.833 13.448 20.262 1.00 95.44 261 GLU A C 1
ATOM 2106 O O . GLU A 1 261 ? -7.425 12.414 20.566 1.00 95.44 261 GLU A O 1
ATOM 2111 N N . TYR A 1 262 ? -5.636 13.746 20.764 1.00 97.75 262 TYR A N 1
ATOM 2112 C CA . TYR A 1 262 ? -4.978 12.877 21.727 1.00 97.75 262 TYR A CA 1
ATOM 2113 C C . TYR A 1 262 ? -5.814 12.767 23.009 1.00 97.75 262 TYR A C 1
ATOM 2115 O O . TYR A 1 262 ? -6.006 11.666 23.536 1.00 97.75 262 TYR A O 1
ATOM 2123 N N . ALA A 1 263 ? -6.349 13.896 23.485 1.00 96.75 263 ALA A N 1
ATOM 2124 C CA . ALA A 1 263 ? -7.206 13.940 24.663 1.00 96.75 263 ALA A CA 1
ATOM 2125 C C . ALA A 1 263 ? -8.503 13.132 24.472 1.00 96.75 263 ALA A C 1
ATOM 2127 O O . ALA A 1 263 ? -8.864 12.369 25.367 1.00 96.75 263 ALA A O 1
ATOM 2128 N N . ASP A 1 264 ? -9.144 13.224 23.306 1.00 94.94 264 ASP A N 1
ATOM 2129 C CA . ASP A 1 264 ? -10.406 12.532 23.018 1.00 94.94 264 ASP A CA 1
ATOM 2130 C C . ASP A 1 264 ? -10.236 11.004 22.924 1.00 94.94 264 ASP A C 1
ATOM 2132 O O . ASP A 1 264 ? -11.069 10.247 23.428 1.00 94.94 264 ASP A O 1
ATOM 2136 N N . TYR A 1 265 ? -9.152 10.523 22.300 1.00 95.00 265 TYR A N 1
ATOM 2137 C CA . TYR A 1 265 ? -8.938 9.083 22.079 1.00 95.00 265 TYR A CA 1
ATOM 2138 C C . TYR A 1 265 ? -8.247 8.366 23.241 1.00 95.00 265 TYR A C 1
ATOM 2140 O O . TYR A 1 265 ? -8.511 7.178 23.477 1.00 95.00 265 TYR A O 1
ATOM 2148 N N . PHE A 1 266 ? -7.325 9.046 23.926 1.00 97.06 266 PHE A N 1
ATOM 2149 C CA . PHE A 1 266 ? -6.445 8.429 24.924 1.00 97.06 266 PHE A CA 1
ATOM 2150 C C . PHE A 1 266 ? -6.575 9.067 26.312 1.00 97.06 266 PHE A C 1
ATOM 2152 O O . PHE A 1 266 ? -6.367 8.389 27.326 1.00 97.06 266 PHE A O 1
ATOM 2159 N N . GLY A 1 267 ? -6.940 10.349 26.379 1.00 96.50 267 GLY A N 1
ATOM 2160 C CA . GLY A 1 267 ? -6.946 11.114 27.622 1.00 96.50 267 GLY A CA 1
ATOM 2161 C C . GLY A 1 267 ? -5.556 11.148 28.262 1.00 96.50 267 GLY A C 1
ATOM 2162 O O . GLY A 1 267 ? -4.537 11.251 27.579 1.00 96.50 267 GLY A O 1
ATOM 2163 N N . GLU A 1 268 ? -5.497 11.045 29.591 1.00 96.75 268 GLU A N 1
ATOM 2164 C CA . GLU A 1 268 ? -4.224 11.052 30.329 1.00 96.75 268 GLU A CA 1
ATOM 2165 C C . GLU A 1 268 ? -3.781 9.680 30.853 1.00 96.75 268 GLU A C 1
ATOM 2167 O O . GLU A 1 268 ? -2.610 9.500 31.197 1.00 96.75 268 GLU A O 1
ATOM 2172 N N . GLU A 1 269 ? -4.694 8.708 30.893 1.00 95.94 269 GLU A N 1
ATOM 2173 C CA . GLU A 1 269 ? -4.479 7.403 31.531 1.00 95.94 269 GLU A CA 1
ATOM 2174 C C . GLU A 1 269 ? -4.302 6.250 30.535 1.00 95.94 269 GLU A C 1
ATOM 2176 O O . GLU A 1 269 ? -3.758 5.206 30.904 1.00 95.94 269 GLU A O 1
ATOM 2181 N N . THR A 1 270 ? -4.764 6.394 29.289 1.00 97.69 270 THR A N 1
ATOM 2182 C CA . THR A 1 270 ? -4.729 5.305 28.302 1.00 97.69 270 THR A CA 1
ATOM 2183 C C . THR A 1 270 ? -3.448 5.371 27.484 1.00 97.69 270 THR A C 1
ATOM 2185 O O . THR A 1 270 ? -3.068 6.420 26.966 1.00 97.69 270 THR A O 1
ATOM 2188 N N . VAL A 1 271 ? -2.779 4.230 27.334 1.00 98.06 271 VAL A N 1
ATOM 2189 C CA . VAL A 1 271 ? -1.638 4.095 26.425 1.00 98.06 271 VAL A CA 1
ATOM 2190 C C . VAL A 1 271 ? -2.139 4.216 24.979 1.00 98.06 271 VAL A C 1
ATOM 2192 O O . VAL A 1 271 ? -3.105 3.524 24.638 1.00 98.06 271 VAL A O 1
ATOM 2195 N N . PRO A 1 272 ? -1.497 5.026 24.111 1.00 98.19 272 PRO A N 1
ATOM 2196 C CA . PRO A 1 272 ? -1.889 5.108 22.710 1.00 98.19 272 PRO A CA 1
ATOM 2197 C C . PRO A 1 272 ? -1.873 3.739 22.025 1.00 98.19 272 PRO A C 1
ATOM 2199 O O . PRO A 1 272 ? -1.081 2.857 22.362 1.00 98.19 272 PRO A O 1
ATOM 2202 N N . TYR A 1 273 ? -2.765 3.553 21.061 1.00 96.44 273 TYR A N 1
ATOM 2203 C CA . TYR A 1 273 ? -2.933 2.294 20.341 1.00 96.44 273 TYR A CA 1
ATOM 2204 C C . TYR A 1 273 ? -3.169 2.549 18.855 1.00 96.44 273 TYR A C 1
ATOM 2206 O O . TYR A 1 273 ? -3.679 3.598 18.466 1.00 96.44 273 TYR A O 1
ATOM 2214 N N . LEU A 1 274 ? -2.810 1.576 18.013 1.00 96.00 274 LEU A N 1
ATOM 2215 C CA . LEU A 1 274 ? -3.014 1.664 16.567 1.00 96.00 274 LEU A CA 1
ATOM 2216 C C . LEU A 1 274 ? -4.504 1.592 16.210 1.00 96.00 274 LEU A C 1
ATOM 2218 O O . LEU A 1 274 ? -5.144 0.546 16.373 1.00 96.00 274 LEU A O 1
ATOM 2222 N N . ARG A 1 275 ? -5.012 2.686 15.646 1.00 93.94 275 ARG A N 1
ATOM 2223 C CA . ARG A 1 275 ? -6.381 2.888 15.170 1.00 93.94 275 ARG A CA 1
ATOM 2224 C C . ARG A 1 275 ? -6.534 2.333 13.756 1.00 93.94 275 ARG A C 1
ATOM 2226 O O . ARG A 1 275 ? -6.460 3.036 12.751 1.00 93.94 275 ARG A O 1
ATOM 2233 N N . GLY A 1 276 ? -6.639 1.010 13.691 1.00 91.06 276 GLY A N 1
ATOM 2234 C CA . GLY A 1 276 ? -6.767 0.257 12.443 1.00 91.06 276 GLY A CA 1
ATOM 2235 C C . GLY A 1 276 ? -8.207 -0.059 12.048 1.00 91.06 276 GLY A C 1
ATOM 2236 O O . GLY A 1 276 ? -9.172 0.349 12.697 1.00 91.06 276 GLY A O 1
ATOM 2237 N N . LEU A 1 277 ? -8.333 -0.850 10.981 1.00 91.44 277 LEU A N 1
ATOM 2238 C CA . LEU A 1 277 ? -9.614 -1.362 10.502 1.00 91.44 277 LEU A CA 1
ATOM 2239 C C . LEU A 1 277 ? -10.394 -2.050 11.632 1.00 91.44 277 LEU A C 1
ATOM 2241 O O . LEU A 1 277 ? -9.837 -2.848 12.385 1.00 91.44 277 LEU A O 1
ATOM 2245 N N . GLY A 1 278 ? -11.682 -1.726 11.732 1.00 87.31 278 GLY A N 1
ATOM 2246 C CA . GLY A 1 278 ? -12.595 -2.297 12.718 1.00 87.31 278 GLY A CA 1
ATOM 2247 C C . GLY A 1 278 ? -12.655 -1.543 14.049 1.00 87.31 278 GLY A C 1
ATOM 2248 O O . GLY A 1 278 ? -13.685 -1.592 14.706 1.00 87.31 278 GLY A O 1
ATOM 2249 N N . GLN A 1 279 ? -11.620 -0.786 14.432 1.00 88.00 279 GLN A N 1
ATOM 2250 C CA . GLN A 1 279 ? -11.688 0.052 15.639 1.00 88.00 279 GLN A CA 1
ATOM 2251 C C . GLN A 1 279 ? -12.416 1.373 15.405 1.00 88.00 279 GLN A C 1
ATOM 2253 O O . GLN A 1 279 ? -13.150 1.839 16.269 1.00 88.00 279 GLN A O 1
ATOM 2258 N N . GLU A 1 280 ? -12.190 1.971 14.240 1.00 91.00 280 GLU A N 1
ATOM 2259 C CA . GLU A 1 280 ? -12.803 3.225 13.820 1.00 91.00 280 GLU A CA 1
ATOM 2260 C C . GLU A 1 280 ? -13.050 3.208 12.308 1.00 91.00 280 GLU A C 1
ATOM 2262 O O . GLU A 1 280 ? -12.505 2.370 11.575 1.00 91.00 280 GLU A O 1
ATOM 2267 N N . ALA A 1 281 ? -13.860 4.154 11.836 1.00 93.81 281 ALA A N 1
ATOM 2268 C CA . ALA A 1 281 ? -14.059 4.373 10.413 1.00 93.81 281 ALA A CA 1
ATOM 2269 C C . ALA A 1 281 ? -12.755 4.869 9.757 1.00 93.81 281 ALA A C 1
ATOM 2271 O O . ALA A 1 281 ? -12.141 5.835 10.220 1.00 93.81 281 ALA A O 1
ATOM 2272 N N . GLN A 1 282 ? -12.350 4.203 8.674 1.00 94.38 282 GLN A N 1
ATOM 2273 C CA . GLN A 1 282 ? -11.106 4.464 7.948 1.00 94.38 282 GLN A CA 1
ATOM 2274 C C . GLN A 1 282 ? -11.381 5.272 6.680 1.00 94.38 282 GLN A C 1
ATOM 2276 O O . GLN A 1 282 ? -12.330 4.977 5.951 1.00 94.38 282 GLN A O 1
ATOM 2281 N N . GLU A 1 283 ? -10.549 6.271 6.395 1.00 93.75 283 GLU A N 1
ATOM 2282 C CA . GLU A 1 283 ? -10.671 7.042 5.160 1.00 93.75 283 GLU A CA 1
ATOM 2283 C C . GLU A 1 283 ? -10.048 6.305 3.967 1.00 93.75 283 GLU A C 1
ATOM 2285 O O . GLU A 1 283 ? -9.014 5.649 4.069 1.00 93.75 283 GLU A O 1
ATOM 2290 N N . CYS A 1 284 ? -10.655 6.439 2.787 1.00 94.44 284 CYS A N 1
ATOM 2291 C CA . CYS A 1 284 ? -10.102 5.847 1.566 1.00 94.44 284 CYS A CA 1
ATOM 2292 C C . CYS A 1 284 ? -8.881 6.618 1.027 1.00 94.44 284 CYS A C 1
ATOM 2294 O O . CYS A 1 284 ? -8.075 6.056 0.286 1.00 94.44 284 CYS A O 1
ATOM 2296 N N . ARG A 1 285 ? -8.719 7.892 1.415 1.00 93.88 285 ARG A N 1
ATOM 2297 C CA . ARG A 1 285 ? -7.682 8.808 0.909 1.00 93.88 285 ARG A CA 1
ATOM 2298 C C . ARG A 1 285 ? -6.260 8.337 1.229 1.00 93.88 285 ARG A C 1
ATOM 2300 O O . ARG A 1 285 ? -5.365 8.522 0.404 1.00 93.88 285 ARG A O 1
ATOM 2307 N N . ASN A 1 286 ? -6.050 7.717 2.387 1.00 94.81 286 ASN A N 1
ATOM 2308 C CA . ASN A 1 286 ? -4.749 7.225 2.851 1.00 94.81 286 ASN A CA 1
ATOM 2309 C C . ASN A 1 286 ? -4.724 5.697 3.078 1.00 94.81 286 ASN A C 1
ATOM 2311 O O . ASN A 1 286 ? -3.796 5.193 3.712 1.00 94.81 286 ASN A O 1
ATOM 2315 N N . TRP A 1 287 ? -5.702 4.971 2.516 1.00 94.12 287 TRP A N 1
ATOM 2316 C CA . TRP A 1 287 ? -5.961 3.548 2.766 1.00 94.12 287 TRP A CA 1
ATOM 2317 C C . TRP A 1 287 ? -4.696 2.681 2.729 1.00 94.12 287 TRP A C 1
ATOM 2319 O O . TRP A 1 287 ? -4.290 2.134 3.749 1.00 94.12 287 TRP A O 1
ATOM 2329 N N . GLY A 1 288 ? -4.033 2.590 1.570 1.00 93.44 288 GLY A N 1
ATOM 2330 C CA . GLY A 1 288 ? -2.837 1.756 1.394 1.00 93.44 288 GLY A CA 1
ATOM 2331 C C . GLY A 1 288 ? -1.687 2.140 2.337 1.00 93.44 288 GLY A C 1
ATOM 2332 O O . GLY A 1 288 ? -1.264 1.304 3.138 1.00 93.44 288 GLY A O 1
ATOM 2333 N N . PRO A 1 289 ? -1.208 3.400 2.306 1.00 93.69 289 PRO A N 1
ATOM 2334 C CA . PRO A 1 289 ? -0.091 3.822 3.149 1.00 93.69 289 PRO A CA 1
ATOM 2335 C C . PRO A 1 289 ? -0.323 3.686 4.653 1.00 93.69 289 PRO A C 1
ATOM 2337 O O . PRO A 1 289 ? 0.646 3.500 5.386 1.00 93.69 289 PRO A O 1
ATOM 2340 N N . GLN A 1 290 ? -1.566 3.767 5.141 1.00 95.75 290 GLN A N 1
ATOM 2341 C CA . GLN A 1 290 ? -1.848 3.557 6.562 1.00 95.75 290 GLN A CA 1
ATOM 2342 C C . GLN A 1 290 ? -1.596 2.106 6.989 1.00 95.75 290 GLN A C 1
ATOM 2344 O O . GLN A 1 290 ? -0.974 1.880 8.028 1.00 95.75 290 GLN A O 1
ATOM 2349 N N . PHE A 1 291 ? -2.008 1.120 6.186 1.00 93.75 291 PHE A N 1
ATOM 2350 C CA . PHE A 1 291 ? -1.691 -0.282 6.476 1.00 93.75 291 PHE A CA 1
ATOM 2351 C C . PHE A 1 291 ? -0.186 -0.543 6.407 1.00 93.75 291 PHE A C 1
ATOM 2353 O O . PHE A 1 291 ? 0.362 -1.184 7.303 1.00 93.75 291 PHE A O 1
ATOM 2360 N N . ASP A 1 292 ? 0.498 0.024 5.411 1.00 93.50 292 ASP A N 1
ATOM 2361 C CA . ASP A 1 292 ? 1.958 -0.067 5.302 1.00 93.50 292 ASP A CA 1
ATOM 2362 C C . ASP A 1 292 ? 2.668 0.552 6.514 1.00 93.50 292 ASP A C 1
ATOM 2364 O O . ASP A 1 292 ? 3.701 0.044 6.957 1.00 93.50 292 ASP A O 1
ATOM 2368 N N . LEU A 1 293 ? 2.127 1.647 7.058 1.00 95.62 293 LEU A N 1
ATOM 2369 C CA . LEU A 1 293 ? 2.668 2.341 8.225 1.00 95.62 293 LEU A CA 1
ATOM 2370 C C . LEU A 1 293 ? 2.558 1.499 9.501 1.00 95.62 293 LEU A C 1
ATOM 2372 O O . LEU A 1 293 ? 3.433 1.582 10.356 1.00 95.62 293 LEU A O 1
ATOM 2376 N N . PHE A 1 294 ? 1.523 0.673 9.646 1.00 95.19 294 PHE A N 1
ATOM 2377 C CA . PHE A 1 294 ? 1.332 -0.157 10.841 1.00 95.19 294 PHE A CA 1
ATOM 2378 C C . PHE A 1 294 ? 2.197 -1.422 10.876 1.00 95.19 294 PHE A C 1
ATOM 2380 O O . PHE A 1 294 ? 2.284 -2.063 11.924 1.00 95.19 294 PHE A O 1
ATOM 2387 N N . ASN A 1 295 ? 2.906 -1.737 9.792 1.00 94.12 295 ASN A N 1
ATOM 2388 C CA . ASN A 1 295 ? 3.832 -2.863 9.736 1.00 94.12 295 ASN A CA 1
ATOM 2389 C C . ASN A 1 295 ? 5.192 -2.541 10.374 1.00 94.12 295 ASN A C 1
ATOM 2391 O O . ASN A 1 295 ? 5.684 -1.417 10.300 1.00 94.12 295 ASN A O 1
ATOM 2395 N N . TYR A 1 296 ? 5.862 -3.569 10.902 1.00 92.31 296 TYR A N 1
ATOM 2396 C CA . TYR A 1 296 ? 7.221 -3.471 11.462 1.00 92.31 296 TYR A CA 1
ATOM 2397 C C . TYR A 1 296 ? 8.277 -3.010 10.438 1.00 92.31 296 TYR A C 1
ATOM 2399 O O . TYR A 1 296 ? 9.370 -2.579 10.798 1.00 92.31 296 TYR A O 1
ATOM 2407 N N . SER A 1 297 ? 7.982 -3.127 9.141 1.00 91.00 297 SER A N 1
ATOM 2408 C CA . SER A 1 297 ? 8.850 -2.676 8.052 1.00 91.00 297 SER A CA 1
ATOM 2409 C C . SER A 1 297 ? 8.772 -1.166 7.807 1.00 91.00 297 SER A C 1
ATOM 2411 O O . SER A 1 297 ? 9.566 -0.638 7.022 1.00 91.00 297 SER A 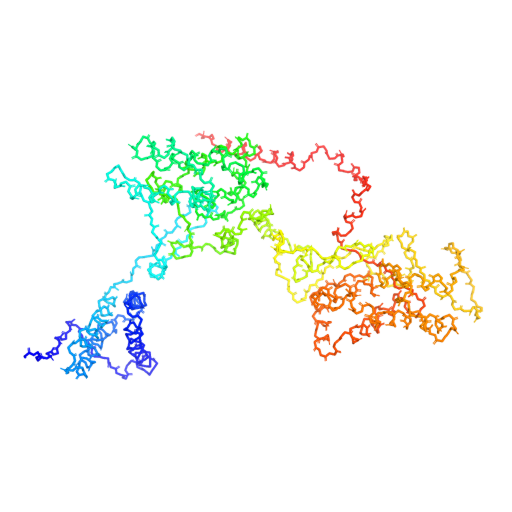O 1
ATOM 2413 N N . ALA A 1 298 ? 7.845 -0.446 8.449 1.00 92.69 298 ALA A N 1
ATOM 2414 C CA . ALA A 1 298 ? 7.653 0.981 8.225 1.00 92.69 298 ALA A CA 1
ATOM 2415 C C . ALA A 1 298 ? 8.933 1.809 8.479 1.00 92.69 298 ALA A C 1
ATOM 2417 O O . ALA A 1 298 ? 9.290 2.602 7.598 1.00 92.69 298 ALA A O 1
ATOM 2418 N N . PRO A 1 299 ? 9.704 1.629 9.570 1.00 91.88 299 PRO A N 1
ATOM 2419 C CA . PRO A 1 299 ? 10.915 2.424 9.809 1.00 91.88 299 PRO A CA 1
ATOM 2420 C C . PRO A 1 299 ? 12.029 2.212 8.774 1.00 91.88 299 PRO A C 1
ATOM 2422 O O . PRO A 1 299 ? 12.882 3.090 8.601 1.00 91.88 299 PRO A O 1
ATOM 2425 N N . VAL A 1 300 ? 12.026 1.078 8.063 1.00 89.69 300 VAL A N 1
ATOM 2426 C CA . VAL A 1 300 ? 13.005 0.769 7.005 1.00 89.69 300 VAL A CA 1
ATOM 2427 C C . VAL A 1 300 ? 12.816 1.703 5.808 1.00 89.69 300 VAL A C 1
ATOM 2429 O O . VAL A 1 300 ? 13.790 2.112 5.173 1.00 89.69 300 VAL A O 1
ATOM 2432 N N . ARG A 1 301 ? 11.576 2.117 5.522 1.00 89.69 301 ARG A N 1
ATOM 2433 C CA . ARG A 1 301 ? 11.281 3.030 4.417 1.00 89.69 301 ARG A CA 1
ATOM 2434 C C . ARG A 1 301 ? 11.794 4.441 4.714 1.00 89.69 301 ARG A C 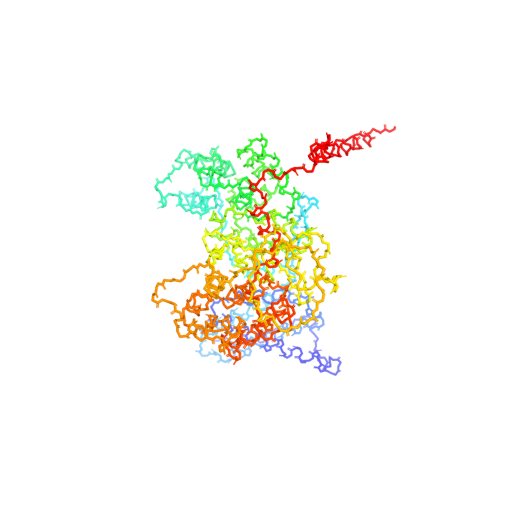1
ATOM 2436 O O . ARG A 1 301 ? 11.336 5.105 5.643 1.00 89.69 301 ARG A O 1
ATOM 2443 N N . LYS A 1 302 ? 12.719 4.913 3.872 1.00 89.69 302 LYS A N 1
ATOM 2444 C CA . LYS A 1 302 ? 13.344 6.246 3.980 1.00 89.69 302 LYS A CA 1
ATOM 2445 C C . LYS A 1 302 ? 12.625 7.344 3.201 1.00 89.69 302 LYS A C 1
ATOM 2447 O O . LYS A 1 302 ? 12.700 8.510 3.578 1.00 89.69 302 LYS A O 1
ATOM 2452 N N . VAL A 1 303 ? 11.927 6.971 2.130 1.00 89.81 303 VAL A N 1
ATOM 2453 C CA . VAL A 1 303 ? 11.157 7.904 1.297 1.00 89.81 303 VAL A CA 1
ATOM 2454 C C . VAL A 1 303 ? 9.799 8.169 1.957 1.00 89.81 303 VAL A C 1
ATOM 2456 O O . VAL A 1 303 ? 9.117 7.196 2.293 1.00 89.81 303 VAL A O 1
ATOM 2459 N N . PRO A 1 304 ? 9.386 9.438 2.130 1.00 93.12 304 PRO A N 1
ATOM 2460 C CA . PRO A 1 304 ? 8.104 9.763 2.743 1.00 93.12 304 PRO A CA 1
ATOM 2461 C C . PRO A 1 304 ? 6.935 9.332 1.844 1.00 93.12 304 PRO A C 1
ATOM 2463 O O . PRO A 1 304 ? 6.958 9.532 0.623 1.00 93.12 304 PRO A O 1
ATOM 2466 N N . GLN A 1 305 ? 5.926 8.704 2.443 1.00 92.81 305 GLN A N 1
ATOM 2467 C CA . GLN A 1 305 ? 4.781 8.132 1.731 1.00 92.81 305 GLN A CA 1
ATOM 2468 C C . GLN A 1 305 ? 3.651 9.136 1.522 1.00 92.81 305 GLN A C 1
ATOM 2470 O O . GLN A 1 305 ? 3.107 9.230 0.426 1.00 92.81 305 GLN A O 1
ATOM 2475 N N . PHE A 1 306 ? 3.293 9.883 2.562 1.00 95.06 306 PHE A N 1
ATOM 2476 C CA . PHE A 1 306 ? 2.030 10.616 2.611 1.00 95.06 306 PHE A CA 1
ATOM 2477 C C . PHE A 1 306 ? 2.121 11.921 1.834 1.00 95.06 306 PHE A C 1
ATOM 2479 O O . PHE A 1 306 ? 1.291 12.172 0.968 1.00 95.06 306 PHE A O 1
ATOM 2486 N N . VAL A 1 307 ? 3.187 12.702 2.032 1.00 94.94 307 VAL A N 1
ATOM 2487 C CA . VAL A 1 307 ? 3.395 13.935 1.250 1.00 94.94 307 VAL A CA 1
ATOM 2488 C C . VAL A 1 307 ? 3.523 13.644 -0.248 1.00 94.94 307 VAL A C 1
ATOM 2490 O O . VAL A 1 307 ? 3.001 14.396 -1.069 1.00 94.94 307 VAL A O 1
ATOM 2493 N N . THR A 1 308 ? 4.175 12.536 -0.627 1.00 92.62 308 THR A N 1
ATOM 2494 C CA . THR A 1 308 ? 4.314 12.165 -2.043 1.00 92.62 308 THR A CA 1
ATOM 2495 C C . THR A 1 308 ? 2.993 11.673 -2.626 1.00 92.62 308 THR A C 1
ATOM 2497 O O . THR A 1 308 ? 2.663 12.054 -3.749 1.00 92.62 308 THR A O 1
ATOM 2500 N N . LEU A 1 309 ? 2.209 10.909 -1.858 1.00 93.56 309 LEU A N 1
ATOM 2501 C CA . LEU A 1 309 ? 0.869 10.471 -2.241 1.00 93.56 309 LEU A CA 1
ATOM 2502 C C . LEU A 1 309 ? -0.093 11.656 -2.398 1.00 93.56 309 LEU A C 1
ATOM 2504 O O . LEU A 1 309 ? -0.678 11.823 -3.466 1.00 93.56 309 LEU A O 1
ATOM 2508 N N . PHE A 1 310 ? -0.233 12.505 -1.381 1.00 94.62 310 PHE A N 1
ATOM 2509 C CA . PHE A 1 310 ? -1.171 13.628 -1.423 1.00 94.62 310 PHE A CA 1
ATOM 2510 C C . PHE A 1 310 ? -0.810 14.632 -2.518 1.00 94.62 310 PHE A C 1
ATOM 2512 O O . PHE A 1 310 ? -1.689 15.093 -3.242 1.00 94.62 310 PHE A O 1
ATOM 2519 N N . ALA A 1 311 ? 0.485 14.893 -2.728 1.00 92.19 311 ALA A N 1
ATOM 2520 C CA . ALA A 1 311 ? 0.927 15.700 -3.860 1.00 92.19 311 ALA A CA 1
ATOM 2521 C C . ALA A 1 311 ? 0.621 15.033 -5.213 1.00 92.19 311 ALA A C 1
ATOM 2523 O O . ALA A 1 311 ? 0.378 15.738 -6.190 1.00 92.19 311 ALA A O 1
ATOM 2524 N N . SER A 1 312 ? 0.642 13.697 -5.295 1.00 91.31 312 SER A N 1
ATOM 2525 C CA . SER A 1 312 ? 0.314 12.976 -6.531 1.00 91.31 312 SER A CA 1
ATOM 2526 C C . SER A 1 312 ? -1.168 13.049 -6.888 1.00 91.31 312 SER A C 1
ATOM 2528 O O . SER A 1 312 ? -1.483 13.110 -8.069 1.00 91.31 312 SER A O 1
ATOM 2530 N N . TYR A 1 313 ? -2.068 13.141 -5.903 1.00 93.38 313 TYR A N 1
ATOM 2531 C CA . TYR A 1 313 ? -3.503 13.314 -6.158 1.00 93.38 313 TYR A CA 1
ATOM 2532 C C . TYR A 1 313 ? -3.839 14.639 -6.850 1.00 93.38 313 TYR A C 1
ATOM 2534 O O . TYR A 1 313 ? -4.828 14.721 -7.569 1.00 93.38 313 TYR A O 1
ATOM 2542 N N . GLN A 1 314 ? -3.013 15.668 -6.652 1.00 92.06 314 GLN A N 1
ATOM 2543 C CA . GLN A 1 314 ? -3.209 16.995 -7.244 1.00 92.06 314 GLN A CA 1
ATOM 2544 C C . GLN A 1 314 ? -2.450 17.183 -8.567 1.00 92.06 314 GLN A C 1
ATOM 2546 O O . GLN A 1 314 ? -2.626 18.196 -9.243 1.00 92.06 314 GLN A O 1
ATOM 2551 N N . LYS A 1 315 ? -1.566 16.246 -8.931 1.00 91.38 315 LYS A N 1
ATOM 2552 C CA . LYS A 1 315 ? -0.684 16.349 -10.100 1.00 91.38 315 LYS A CA 1
ATOM 2553 C C . LYS A 1 315 ? -1.145 15.417 -11.226 1.00 91.38 315 LYS A C 1
ATOM 2555 O O . LYS A 1 315 ? -1.776 14.397 -10.960 1.00 91.38 315 LYS A O 1
ATOM 2560 N N . PRO A 1 316 ? -0.811 15.733 -12.491 1.00 92.62 316 PRO A N 1
ATOM 2561 C CA . PRO A 1 316 ? -1.031 14.807 -13.597 1.00 92.62 316 PRO A CA 1
ATOM 2562 C C . PRO A 1 316 ? -0.186 13.533 -13.436 1.00 92.62 316 PRO A C 1
ATOM 2564 O O . PRO A 1 316 ? 0.686 13.448 -12.564 1.00 92.62 316 PRO A O 1
ATOM 2567 N N . LEU A 1 317 ? -0.424 12.552 -14.314 1.00 91.62 317 LEU A N 1
ATOM 2568 C CA . LEU A 1 317 ? 0.333 11.301 -14.327 1.00 91.62 317 LEU A CA 1
ATOM 2569 C C . LEU A 1 317 ? 1.853 11.566 -14.338 1.00 91.62 317 LEU A C 1
ATOM 2571 O O . LEU A 1 317 ? 2.329 12.399 -15.114 1.00 91.62 317 LEU A O 1
ATOM 2575 N N . PRO A 1 318 ? 2.625 10.868 -13.488 1.00 92.00 318 PRO A N 1
ATOM 2576 C CA . PRO A 1 318 ? 4.061 11.078 -13.395 1.00 92.00 318 PRO A CA 1
ATOM 2577 C C . PRO A 1 318 ? 4.797 10.490 -14.605 1.00 92.00 318 PRO A C 1
ATOM 2579 O O . PRO A 1 318 ? 4.390 9.468 -15.150 1.00 92.00 318 PRO A O 1
ATOM 2582 N N . ASP A 1 319 ? 5.949 11.063 -14.957 1.00 91.38 319 ASP A N 1
ATOM 2583 C CA . ASP A 1 319 ? 6.869 10.440 -15.916 1.00 91.38 319 ASP A CA 1
ATOM 2584 C C . ASP A 1 319 ? 7.559 9.217 -15.285 1.00 91.38 319 ASP A C 1
ATOM 2586 O O . ASP A 1 319 ? 8.426 9.347 -14.417 1.00 91.38 319 ASP A O 1
ATOM 2590 N N . ARG A 1 320 ? 7.127 8.016 -15.681 1.00 89.69 320 ARG A N 1
ATOM 2591 C CA . ARG A 1 320 ? 7.700 6.714 -15.301 1.00 89.69 320 ARG A CA 1
ATOM 2592 C C . ARG A 1 320 ? 7.140 5.605 -16.189 1.00 89.69 320 ARG A C 1
ATOM 2594 O O . ARG A 1 320 ? 6.142 5.806 -16.878 1.00 89.69 320 ARG A O 1
ATOM 2601 N N . HIS A 1 321 ? 7.741 4.421 -16.117 1.00 92.56 321 HIS A N 1
ATOM 2602 C CA . HIS A 1 321 ? 7.216 3.230 -16.777 1.00 92.56 321 HIS A CA 1
ATOM 2603 C C . HIS A 1 321 ? 5.770 2.887 -16.338 1.00 92.56 321 HIS A C 1
ATOM 2605 O O . HIS A 1 321 ? 5.476 2.942 -15.135 1.00 92.56 321 HIS A O 1
ATOM 2611 N N . PRO A 1 322 ? 4.885 2.440 -17.259 1.00 92.44 322 PRO A N 1
ATOM 2612 C CA . PRO A 1 322 ? 3.482 2.133 -16.954 1.00 92.44 322 PRO A CA 1
ATOM 2613 C C . PRO A 1 322 ? 3.260 1.100 -15.842 1.00 92.44 322 PRO A C 1
ATOM 2615 O O . PRO A 1 322 ? 2.256 1.138 -15.140 1.00 92.44 322 PRO A O 1
ATOM 2618 N N . TYR A 1 323 ? 4.209 0.178 -15.673 1.00 89.19 323 TYR A N 1
ATOM 2619 C CA . TYR A 1 323 ? 4.131 -0.921 -14.704 1.00 89.19 323 TYR A CA 1
ATOM 2620 C C . TYR A 1 323 ? 4.853 -0.635 -13.374 1.00 89.19 323 TYR A C 1
ATOM 2622 O O . TYR A 1 323 ? 5.041 -1.546 -12.574 1.00 89.19 323 TYR A O 1
ATOM 2630 N N . GLY A 1 324 ? 5.307 0.600 -13.135 1.00 87.12 324 GLY A N 1
ATOM 2631 C CA . GLY A 1 324 ? 5.961 1.000 -11.883 1.00 87.12 324 GLY A CA 1
ATOM 2632 C C . GLY A 1 324 ? 7.407 1.467 -12.049 1.00 87.12 324 GLY A C 1
ATOM 2633 O O . GLY A 1 324 ? 8.050 1.246 -13.072 1.00 87.12 324 GLY A O 1
ATOM 2634 N N . THR A 1 325 ? 7.930 2.135 -11.020 1.00 85.00 325 THR A N 1
ATOM 2635 C CA . THR A 1 325 ? 9.208 2.867 -11.064 1.00 85.00 325 THR A CA 1
ATOM 2636 C C . THR A 1 325 ? 10.448 1.992 -11.241 1.00 85.00 325 THR A C 1
ATOM 2638 O O . THR A 1 325 ? 11.440 2.474 -11.785 1.00 85.00 325 THR A O 1
ATOM 2641 N N . GLY A 1 326 ? 10.429 0.732 -10.796 1.00 88.00 326 GLY A N 1
ATOM 2642 C CA . GLY A 1 326 ? 11.565 -0.187 -10.918 1.00 88.00 326 GLY A CA 1
ATOM 2643 C C . GLY A 1 326 ? 11.684 -0.897 -12.267 1.00 88.00 326 GLY A C 1
ATOM 2644 O O . GLY A 1 326 ? 12.562 -1.751 -12.407 1.00 88.00 326 GLY A O 1
ATOM 2645 N N . ASN A 1 327 ? 10.812 -0.586 -13.232 1.00 91.62 327 ASN A N 1
ATOM 2646 C CA . ASN A 1 327 ? 10.824 -1.190 -14.568 1.00 91.62 327 ASN A CA 1
ATOM 2647 C C . ASN A 1 327 ? 11.587 -0.374 -15.616 1.00 91.62 327 ASN A C 1
ATOM 2649 O O . ASN A 1 327 ? 11.915 -0.922 -16.660 1.00 91.62 327 ASN A O 1
ATOM 2653 N N . ASP A 1 328 ? 11.923 0.885 -15.329 1.00 91.00 328 ASP A N 1
ATOM 2654 C CA . ASP A 1 328 ? 12.877 1.638 -16.144 1.00 91.00 328 ASP A CA 1
ATOM 2655 C C . ASP A 1 328 ? 14.317 1.299 -15.704 1.00 91.00 328 ASP A C 1
ATOM 2657 O O . ASP A 1 328 ? 14.626 1.412 -14.508 1.00 91.00 328 ASP A O 1
ATOM 2661 N N . PRO A 1 329 ? 15.219 0.915 -16.627 1.00 92.44 329 PRO A N 1
ATOM 2662 C CA . PRO A 1 329 ? 16.636 0.779 -16.314 1.00 92.44 329 PRO A CA 1
ATOM 2663 C C . PRO A 1 329 ? 17.285 2.154 -16.106 1.00 92.44 329 PRO A C 1
ATOM 2665 O O . PRO A 1 329 ? 16.777 3.188 -16.547 1.00 92.44 329 PRO A O 1
ATOM 2668 N N . LEU A 1 330 ? 18.452 2.176 -15.462 1.00 90.44 330 LEU A N 1
ATOM 2669 C CA . LEU A 1 330 ? 19.308 3.361 -15.472 1.00 90.44 330 LEU A CA 1
ATOM 2670 C C . LEU A 1 330 ? 19.858 3.593 -16.890 1.00 90.44 330 LEU A C 1
ATOM 2672 O O . LEU A 1 330 ? 20.378 2.673 -17.516 1.00 90.44 330 LEU A O 1
ATOM 2676 N N . GLU A 1 331 ? 19.769 4.830 -17.385 1.00 88.06 331 GLU A N 1
ATOM 2677 C CA . GLU A 1 331 ? 20.195 5.214 -18.743 1.00 88.06 331 GLU A CA 1
ATOM 2678 C C . GLU A 1 331 ? 21.705 5.472 -18.825 1.00 88.06 331 GLU A C 1
ATOM 2680 O O . GLU A 1 331 ? 22.162 6.592 -19.072 1.00 88.06 331 GLU A O 1
ATOM 2685 N N . ILE A 1 332 ? 22.474 4.409 -18.596 1.00 87.06 332 ILE A N 1
ATOM 2686 C CA . ILE A 1 332 ? 23.940 4.363 -18.634 1.00 87.06 332 ILE A CA 1
ATOM 2687 C C . ILE A 1 332 ? 24.443 3.556 -19.841 1.00 87.06 332 ILE A C 1
ATOM 2689 O O . ILE A 1 332 ? 23.697 2.791 -20.450 1.00 87.06 332 ILE A O 1
ATOM 2693 N N . GLN A 1 333 ? 25.728 3.702 -20.177 1.00 77.75 333 GLN A N 1
ATOM 2694 C CA . GLN A 1 333 ? 26.327 3.049 -21.350 1.00 77.75 333 GLN A CA 1
ATOM 2695 C C . GLN A 1 333 ? 26.252 1.516 -21.285 1.00 77.75 333 GLN A C 1
ATOM 2697 O O . GLN A 1 333 ? 25.841 0.882 -22.258 1.00 77.75 333 GLN A O 1
ATOM 2702 N N . PHE A 1 334 ? 26.566 0.920 -20.130 1.00 78.94 334 PHE A N 1
ATOM 2703 C CA . PHE A 1 334 ? 26.662 -0.531 -19.962 1.00 78.94 334 PHE A CA 1
ATOM 2704 C C . PHE A 1 334 ? 25.736 -1.070 -18.866 1.00 78.94 334 PHE A C 1
ATOM 2706 O O . PHE A 1 334 ? 25.477 -0.413 -17.863 1.00 78.94 334 PHE A O 1
ATOM 2713 N N . GLY A 1 335 ? 25.302 -2.322 -19.035 1.00 75.88 335 GLY A N 1
ATOM 2714 C CA . GLY A 1 335 ? 24.581 -3.082 -18.010 1.00 75.88 335 GLY A CA 1
ATOM 2715 C C . GLY A 1 335 ? 23.068 -2.855 -17.998 1.00 75.88 335 GLY A C 1
ATOM 2716 O O . GLY A 1 335 ? 22.570 -1.803 -18.392 1.00 75.88 335 GLY A O 1
ATOM 2717 N N . ALA A 1 336 ? 22.328 -3.880 -17.573 1.00 87.19 336 ALA A N 1
ATOM 2718 C CA . ALA A 1 336 ? 20.884 -3.828 -17.365 1.00 87.19 336 ALA A CA 1
ATOM 2719 C C . ALA A 1 336 ? 20.597 -3.625 -15.875 1.00 87.19 336 ALA A C 1
ATOM 2721 O O . ALA A 1 336 ? 20.219 -4.547 -15.153 1.00 87.19 336 ALA A O 1
ATOM 2722 N N . ILE A 1 337 ? 20.877 -2.412 -15.392 1.00 91.00 337 ILE A N 1
ATOM 2723 C CA . ILE A 1 337 ? 20.768 -2.079 -13.971 1.00 91.00 337 ILE A CA 1
ATOM 2724 C C . ILE A 1 337 ? 19.404 -1.454 -13.701 1.00 91.00 337 ILE A C 1
ATOM 2726 O O . ILE A 1 337 ? 19.099 -0.365 -14.188 1.00 91.00 337 ILE A O 1
ATOM 2730 N N . PHE A 1 338 ? 18.614 -2.127 -12.869 1.00 90.31 338 PHE A N 1
ATOM 2731 C CA . PHE A 1 338 ? 17.318 -1.649 -12.400 1.00 90.31 338 PHE A CA 1
ATOM 2732 C C . PHE A 1 338 ? 17.393 -1.298 -10.911 1.00 90.31 338 PHE A C 1
ATOM 2734 O O . PHE A 1 338 ? 18.034 -2.027 -10.148 1.00 90.31 338 PHE A O 1
ATOM 2741 N N . PRO A 1 339 ? 16.728 -0.220 -10.460 1.00 82.75 339 PRO A N 1
ATOM 2742 C CA . PRO A 1 339 ? 16.609 0.075 -9.037 1.00 82.75 339 PRO A CA 1
ATOM 2743 C C . PRO A 1 339 ? 16.010 -1.114 -8.264 1.00 82.75 339 PRO A C 1
ATOM 2745 O O . PRO A 1 339 ? 14.987 -1.671 -8.664 1.00 82.75 339 PRO A O 1
ATOM 2748 N N . GLN A 1 340 ? 16.645 -1.508 -7.156 1.00 76.38 340 GLN A N 1
ATOM 2749 C CA . GLN A 1 340 ? 16.127 -2.563 -6.281 1.00 76.38 340 GLN A CA 1
ATOM 2750 C C . GLN A 1 340 ? 15.007 -2.020 -5.392 1.00 76.38 340 GLN A C 1
ATOM 2752 O O . GLN A 1 340 ? 15.241 -1.155 -4.548 1.00 76.38 340 GLN A O 1
ATOM 2757 N N . GLU A 1 341 ? 13.804 -2.570 -5.538 1.00 67.88 341 GLU A N 1
ATOM 2758 C CA . GLU A 1 341 ? 12.633 -2.149 -4.759 1.00 67.88 341 GLU A CA 1
ATOM 2759 C C . GLU A 1 341 ? 12.594 -2.761 -3.344 1.00 67.88 341 GLU A C 1
ATOM 2761 O O . GLU A 1 341 ? 11.882 -2.254 -2.486 1.00 67.88 341 GLU A O 1
ATOM 2766 N N . THR A 1 342 ? 13.386 -3.802 -3.057 1.00 70.12 342 THR A N 1
ATOM 2767 C CA . THR A 1 342 ? 13.360 -4.529 -1.770 1.00 70.12 342 THR A CA 1
ATOM 2768 C C . THR A 1 342 ? 14.237 -3.912 -0.678 1.00 70.12 342 THR A C 1
ATOM 2770 O O . THR A 1 342 ? 13.890 -3.985 0.497 1.00 70.12 342 THR A O 1
ATOM 2773 N N . ARG A 1 343 ? 15.368 -3.285 -1.033 1.00 64.06 343 ARG A N 1
ATOM 2774 C CA . ARG A 1 343 ? 16.318 -2.713 -0.056 1.00 64.06 343 ARG A CA 1
ATOM 2775 C C . ARG A 1 343 ? 15.850 -1.372 0.517 1.00 64.06 343 ARG A C 1
ATOM 2777 O O . ARG A 1 343 ? 16.129 -1.073 1.670 1.00 64.06 343 ARG A O 1
ATOM 2784 N N . ASN A 1 344 ? 15.161 -0.571 -0.295 1.00 65.50 344 ASN A N 1
ATOM 2785 C CA . ASN A 1 344 ? 14.540 0.695 0.090 1.00 65.50 344 ASN A CA 1
ATOM 2786 C C . ASN A 1 344 ? 13.206 0.806 -0.661 1.00 65.50 344 ASN A C 1
ATOM 2788 O O . ASN A 1 344 ? 13.199 1.296 -1.798 1.00 65.50 344 ASN A O 1
ATOM 2792 N N . PRO A 1 345 ? 12.089 0.340 -0.070 1.00 69.50 345 PRO A N 1
ATOM 2793 C CA . PRO A 1 345 ? 10.808 0.310 -0.761 1.00 69.50 345 PRO A CA 1
ATOM 2794 C C . PRO A 1 345 ? 10.399 1.724 -1.162 1.00 69.50 345 PRO A C 1
ATOM 2796 O O . PRO A 1 345 ? 10.124 2.591 -0.334 1.00 69.50 345 PRO A O 1
ATOM 2799 N N . SER A 1 346 ? 10.407 1.966 -2.467 1.00 69.50 346 SER A N 1
ATOM 2800 C CA . SER A 1 346 ? 10.041 3.241 -3.090 1.00 69.50 346 SER A CA 1
ATOM 2801 C C . SER A 1 346 ? 8.933 3.061 -4.124 1.00 69.50 346 SER A C 1
ATOM 2803 O O . SER A 1 346 ? 8.701 3.949 -4.941 1.00 69.50 346 SER A O 1
ATOM 2805 N N . ALA A 1 347 ? 8.227 1.925 -4.057 1.00 71.31 347 ALA A N 1
ATOM 2806 C CA . ALA A 1 347 ? 7.093 1.640 -4.914 1.00 71.31 347 ALA A CA 1
ATOM 2807 C C . ALA A 1 347 ? 6.074 2.782 -4.822 1.00 71.31 347 ALA A C 1
ATOM 2809 O O . ALA A 1 347 ? 5.594 3.156 -3.747 1.00 71.31 347 ALA A O 1
ATOM 2810 N N . GLN A 1 348 ? 5.798 3.357 -5.984 1.00 79.00 348 GLN A N 1
ATOM 2811 C CA . GLN A 1 348 ? 4.804 4.395 -6.191 1.00 79.00 348 GLN A CA 1
ATOM 2812 C C . GLN A 1 348 ? 4.016 4.003 -7.448 1.00 79.00 348 GLN A C 1
ATOM 2814 O O . GLN A 1 348 ? 4.361 4.439 -8.557 1.00 79.00 348 GLN A O 1
ATOM 2819 N N . PRO A 1 349 ? 3.027 3.105 -7.307 1.00 84.75 349 PRO A N 1
ATOM 2820 C CA . PRO A 1 349 ? 2.179 2.725 -8.424 1.00 84.75 349 PRO A CA 1
ATOM 2821 C C . PRO A 1 349 ? 1.406 3.948 -8.927 1.00 84.75 349 PRO A C 1
ATOM 2823 O O . PRO A 1 349 ? 1.040 4.829 -8.151 1.00 84.75 349 PRO A O 1
ATOM 2826 N N . ALA A 1 350 ? 1.173 4.003 -10.235 1.00 90.88 350 ALA A N 1
ATOM 2827 C CA . ALA A 1 350 ? 0.359 5.031 -10.868 1.00 90.88 350 ALA A CA 1
ATOM 2828 C C . ALA A 1 350 ? -0.623 4.362 -11.845 1.00 90.88 350 ALA A C 1
ATOM 2830 O O . ALA A 1 350 ? -0.237 3.403 -12.521 1.00 90.88 350 ALA A O 1
ATOM 2831 N N . PRO A 1 351 ? -1.882 4.825 -11.921 1.00 92.19 351 PRO A N 1
ATOM 2832 C CA . PRO A 1 351 ? -2.918 4.178 -12.716 1.00 92.19 351 PRO A CA 1
ATOM 2833 C C . PRO A 1 351 ? -2.782 4.542 -14.200 1.00 92.19 351 PRO A C 1
ATOM 2835 O O . PRO A 1 351 ? -3.462 5.424 -14.720 1.00 92.19 351 PRO A O 1
ATOM 2838 N N . PHE A 1 352 ? -1.886 3.853 -14.900 1.00 93.38 352 PHE A N 1
ATOM 2839 C CA . PHE A 1 352 ? -1.714 4.004 -16.339 1.00 93.38 352 PHE A CA 1
ATOM 2840 C C . PHE A 1 352 ? -2.779 3.213 -17.121 1.00 93.38 352 PHE A C 1
ATOM 2842 O O . PHE A 1 352 ? -2.840 1.979 -17.063 1.00 93.38 352 PHE A O 1
ATOM 2849 N N . GLY A 1 353 ? -3.601 3.935 -17.892 1.00 93.00 353 GLY A N 1
ATOM 2850 C CA . GLY A 1 353 ? -4.557 3.355 -18.844 1.00 93.00 353 GLY A CA 1
ATOM 2851 C C . GLY A 1 353 ? -3.882 2.590 -19.991 1.00 93.00 353 GLY A C 1
ATOM 2852 O O . GLY A 1 353 ? -2.655 2.574 -20.103 1.00 93.00 353 GLY A O 1
ATOM 2853 N N . LYS A 1 354 ? -4.686 1.937 -20.842 1.00 90.88 354 LYS A N 1
ATOM 2854 C CA . LYS A 1 354 ? -4.195 1.233 -22.042 1.00 90.88 354 LYS A CA 1
ATOM 2855 C C . LYS A 1 354 ? -3.576 2.214 -23.041 1.00 90.88 354 LYS A C 1
ATOM 2857 O O . LYS A 1 354 ? -2.434 2.025 -23.459 1.00 90.88 354 LYS A O 1
ATOM 2862 N N . ASP A 1 355 ? -4.322 3.271 -23.347 1.00 90.19 355 ASP A N 1
ATOM 2863 C CA . ASP A 1 355 ? -3.954 4.270 -24.342 1.00 90.19 355 ASP A CA 1
ATOM 2864 C C . ASP A 1 355 ? -3.224 5.418 -23.645 1.00 90.19 355 ASP A C 1
ATOM 2866 O O . ASP A 1 355 ? -3.816 6.385 -23.164 1.00 90.19 355 ASP A O 1
ATOM 2870 N N . ASN A 1 356 ? -1.910 5.264 -23.512 1.00 90.31 356 ASN A N 1
ATOM 2871 C CA . ASN A 1 356 ? -1.032 6.291 -22.980 1.00 90.31 356 ASN A CA 1
ATOM 2872 C C . ASN A 1 356 ? 0.223 6.421 -23.837 1.00 90.31 356 ASN A C 1
ATOM 2874 O O . ASN A 1 356 ? 0.628 5.493 -24.538 1.00 90.31 356 ASN A O 1
ATOM 2878 N N . ARG A 1 357 ? 0.843 7.598 -23.765 1.00 91.12 357 ARG A N 1
ATOM 2879 C CA . ARG A 1 357 ? 2.112 7.856 -24.428 1.00 91.12 357 ARG A CA 1
ATOM 2880 C C . ARG A 1 357 ? 3.011 8.676 -23.525 1.00 91.12 357 ARG A C 1
ATOM 2882 O O . ARG A 1 357 ? 2.663 9.777 -23.104 1.00 91.12 357 ARG A O 1
ATOM 2889 N N . ARG A 1 358 ? 4.177 8.121 -23.237 1.00 92.19 358 ARG A N 1
ATOM 2890 C CA . ARG A 1 358 ? 5.247 8.745 -22.481 1.00 92.19 358 ARG A CA 1
ATOM 2891 C C . ARG A 1 358 ? 5.927 9.801 -23.338 1.00 92.19 358 ARG A C 1
ATOM 2893 O O . ARG A 1 358 ? 6.204 9.585 -24.519 1.00 92.19 358 ARG A O 1
ATOM 2900 N N . ILE A 1 359 ? 6.213 10.939 -22.721 1.00 90.19 359 ILE A N 1
ATOM 2901 C CA . ILE A 1 359 ? 6.992 12.003 -23.345 1.00 90.19 359 ILE A CA 1
ATOM 2902 C C . ILE A 1 359 ? 8.462 11.595 -23.288 1.00 90.19 359 ILE A C 1
ATOM 2904 O O . ILE A 1 359 ? 9.018 11.409 -22.207 1.00 90.19 359 ILE A O 1
ATOM 2908 N N . LEU A 1 360 ? 9.079 11.457 -24.459 1.00 89.69 360 LEU A N 1
ATOM 2909 C CA . LEU A 1 360 ? 10.496 11.139 -24.606 1.00 89.69 360 LEU A CA 1
ATOM 2910 C C . LEU A 1 360 ? 11.248 12.356 -25.144 1.00 89.69 360 LEU A C 1
ATOM 2912 O O . LEU A 1 360 ? 10.703 13.125 -25.937 1.00 89.69 360 LEU A O 1
ATOM 2916 N N . ILE A 1 361 ? 12.499 12.518 -24.721 1.00 85.88 361 ILE A N 1
ATOM 2917 C CA . ILE A 1 361 ? 13.381 13.603 -25.156 1.00 85.88 361 ILE A CA 1
ATOM 2918 C C . ILE A 1 361 ? 14.320 13.037 -26.218 1.00 85.88 361 ILE A C 1
ATOM 2920 O O . ILE A 1 361 ? 15.004 12.047 -25.969 1.00 85.88 361 ILE A O 1
ATOM 2924 N N . SER A 1 362 ? 14.336 13.628 -27.413 1.00 83.38 362 SER A N 1
ATOM 2925 C CA . SER A 1 362 ? 15.265 13.210 -28.467 1.00 83.38 362 SER A CA 1
ATOM 2926 C C . SER A 1 362 ? 16.700 13.615 -28.126 1.00 83.38 362 SER A C 1
ATOM 2928 O O . SER A 1 362 ? 16.927 14.698 -27.588 1.00 83.38 362 SER A O 1
ATOM 2930 N N . CYS A 1 363 ? 17.667 12.765 -28.467 1.00 72.94 363 CYS A N 1
ATOM 2931 C CA . CYS A 1 363 ? 19.085 13.055 -28.270 1.00 72.94 363 CYS A CA 1
ATOM 2932 C C . CYS A 1 363 ? 19.642 14.090 -29.274 1.00 72.94 363 CYS A C 1
ATOM 2934 O O . CYS A 1 363 ? 20.684 14.672 -28.999 1.00 72.94 363 CYS A O 1
ATOM 2936 N N . GLY A 1 364 ? 18.974 14.354 -30.409 1.00 63.38 364 GLY A N 1
ATOM 2937 C CA . GLY A 1 364 ? 19.454 15.260 -31.469 1.00 63.38 364 GLY A CA 1
ATOM 2938 C C . GLY A 1 364 ? 19.087 16.748 -31.297 1.00 63.38 364 GLY A C 1
ATOM 2939 O O . GLY A 1 364 ? 18.159 17.101 -30.573 1.00 63.38 364 GLY A O 1
ATOM 2940 N N . THR A 1 365 ? 19.794 17.646 -32.002 1.00 47.62 365 THR A N 1
ATOM 2941 C CA . THR A 1 365 ? 19.546 19.102 -31.979 1.00 47.62 365 THR A CA 1
ATOM 2942 C C . THR A 1 365 ? 18.254 19.495 -32.708 1.00 47.62 365 THR A C 1
ATOM 2944 O O . THR A 1 365 ? 18.143 19.321 -33.918 1.00 47.62 365 THR A O 1
ATOM 2947 N N . GLY A 1 366 ? 17.315 20.057 -31.942 1.00 46.09 366 GLY A N 1
ATOM 2948 C CA . GLY A 1 366 ? 16.212 20.961 -32.307 1.00 46.09 366 GLY A CA 1
ATOM 2949 C C . GLY A 1 366 ? 15.776 21.086 -33.773 1.00 46.09 366 GLY A C 1
ATOM 2950 O O . GLY A 1 366 ? 16.308 21.908 -34.508 1.00 46.09 366 GLY A O 1
ATOM 2951 N N . ASN A 1 367 ? 14.732 20.344 -34.152 1.00 38.06 367 ASN A N 1
ATOM 2952 C CA . ASN A 1 367 ? 13.445 20.868 -34.652 1.00 38.06 367 ASN A CA 1
ATOM 2953 C C . ASN A 1 367 ? 12.575 19.694 -35.123 1.00 38.06 367 ASN A C 1
ATOM 2955 O O . ASN A 1 367 ? 12.396 19.433 -36.312 1.00 38.06 367 ASN A O 1
ATOM 2959 N N . GLY A 1 368 ? 12.044 18.963 -34.144 1.00 42.62 368 GLY A N 1
ATOM 2960 C CA . GLY A 1 368 ? 11.100 17.878 -34.370 1.00 42.62 368 GLY A CA 1
ATOM 2961 C C . GLY A 1 368 ? 11.335 16.735 -33.399 1.00 42.62 368 GLY A C 1
ATOM 2962 O O . GLY A 1 368 ? 12.162 15.866 -33.645 1.00 42.62 368 GLY A O 1
ATOM 2963 N N . ASN A 1 369 ? 10.539 16.674 -32.328 1.00 45.19 369 ASN A N 1
ATOM 2964 C CA . ASN A 1 369 ? 10.138 15.361 -31.825 1.00 45.19 369 ASN A CA 1
ATOM 2965 C C . ASN A 1 369 ? 9.566 14.629 -33.044 1.00 45.19 369 ASN A C 1
ATOM 2967 O O . ASN A 1 369 ? 8.622 15.164 -33.621 1.00 45.19 369 ASN A O 1
ATOM 2971 N N . GLY A 1 370 ? 10.191 13.521 -33.471 1.00 47.44 370 GLY A N 1
ATOM 2972 C CA . GLY A 1 370 ? 9.984 12.760 -34.722 1.00 47.44 370 GLY A CA 1
ATOM 2973 C C . GLY A 1 370 ? 8.560 12.267 -35.023 1.00 47.44 370 GLY A C 1
ATOM 2974 O O . GLY A 1 370 ? 8.335 11.103 -35.313 1.00 47.44 370 GLY A O 1
ATOM 2975 N N . HIS A 1 371 ? 7.582 13.152 -34.923 1.00 45.06 371 HIS A N 1
ATOM 2976 C CA . HIS A 1 371 ? 6.167 12.941 -35.163 1.00 45.06 371 HIS A CA 1
ATOM 2977 C C . HIS A 1 371 ? 5.533 14.086 -35.958 1.00 45.06 371 HIS A C 1
ATOM 2979 O O . HIS A 1 371 ? 4.413 13.927 -36.422 1.00 45.06 371 HIS A O 1
ATOM 2985 N N . GLN A 1 372 ? 6.215 15.228 -36.129 1.00 40.41 372 GLN A N 1
ATOM 2986 C CA . GLN A 1 372 ? 5.673 16.356 -36.901 1.00 40.41 372 GLN A CA 1
ATOM 2987 C C . GLN A 1 372 ? 6.489 16.757 -38.128 1.00 40.41 372 GLN A C 1
ATOM 2989 O O . GLN A 1 372 ? 6.032 17.587 -38.902 1.00 40.41 372 GLN A O 1
ATOM 2994 N N . ASN A 1 373 ? 7.664 16.167 -38.350 1.00 43.06 373 ASN A N 1
ATOM 2995 C CA . ASN A 1 373 ? 8.472 16.513 -39.511 1.00 43.06 373 ASN A CA 1
ATOM 2996 C C . ASN A 1 373 ? 8.900 15.237 -40.238 1.00 43.06 373 ASN A C 1
ATOM 2998 O O . ASN A 1 373 ? 9.939 14.657 -39.928 1.00 43.06 373 ASN A O 1
ATOM 3002 N N . GLY A 1 374 ? 8.102 14.815 -41.226 1.00 43.38 374 GLY A N 1
ATOM 3003 C CA . GLY A 1 374 ? 8.437 13.704 -42.132 1.00 43.38 374 GLY A CA 1
ATOM 3004 C C . GLY A 1 374 ? 9.780 13.886 -42.864 1.00 43.38 374 GLY A C 1
ATOM 3005 O O . GLY A 1 374 ? 10.318 12.940 -43.417 1.00 43.38 374 GLY A O 1
ATOM 3006 N N . ASN A 1 375 ? 10.374 15.085 -42.794 1.00 43.56 375 ASN A N 1
ATOM 3007 C CA . ASN A 1 375 ? 11.649 15.448 -43.418 1.00 43.56 375 ASN A CA 1
ATOM 3008 C C . ASN A 1 375 ? 12.899 15.278 -42.520 1.00 43.56 375 ASN A C 1
ATOM 3010 O O . ASN A 1 375 ? 14.000 15.677 -42.929 1.00 43.56 375 ASN A O 1
ATOM 3014 N N . ALA A 1 376 ? 12.755 14.736 -41.303 1.00 47.66 376 ALA A N 1
ATOM 3015 C CA . ALA A 1 376 ? 13.862 14.480 -40.365 1.00 47.66 376 ALA A CA 1
ATOM 3016 C C . ALA A 1 376 ? 14.176 12.982 -40.148 1.00 47.66 376 ALA A C 1
ATOM 3018 O O . ALA A 1 376 ? 15.122 12.655 -39.433 1.00 47.66 376 ALA A O 1
ATOM 3019 N N . LEU A 1 377 ? 13.407 12.079 -40.764 1.00 49.12 377 LEU A N 1
ATOM 3020 C CA . LEU A 1 377 ? 13.614 10.628 -40.703 1.00 49.12 377 LEU A CA 1
ATOM 3021 C C . LEU A 1 377 ? 14.930 10.247 -41.411 1.00 49.12 377 LEU A C 1
ATOM 3023 O O . LEU A 1 377 ? 15.229 10.758 -42.488 1.00 49.12 377 LEU A O 1
ATOM 3027 N N . GLY A 1 378 ? 15.751 9.407 -40.773 1.00 49.59 378 GLY A N 1
ATOM 3028 C CA . GLY A 1 378 ? 17.017 8.906 -41.333 1.00 49.59 378 GLY A CA 1
ATOM 3029 C C . GLY A 1 378 ? 18.202 9.889 -41.369 1.00 49.59 378 GLY A C 1
ATOM 3030 O O . GLY A 1 378 ? 19.285 9.514 -41.818 1.00 49.59 378 GLY A O 1
ATOM 3031 N N . LYS A 1 379 ? 18.054 11.135 -40.891 1.00 53.56 379 LYS A N 1
ATOM 3032 C CA . LYS A 1 379 ? 19.177 12.089 -40.796 1.00 53.56 379 LYS A CA 1
ATOM 3033 C C . LYS A 1 379 ? 19.984 11.857 -39.520 1.00 53.56 379 LYS A C 1
ATOM 3035 O O . LYS A 1 379 ? 19.425 11.826 -38.425 1.00 53.56 379 LYS A O 1
ATOM 3040 N N . ALA A 1 380 ? 21.305 11.736 -39.658 1.00 50.84 380 ALA A N 1
ATOM 3041 C CA . ALA A 1 380 ? 22.202 11.606 -38.516 1.00 50.84 380 ALA A CA 1
ATOM 3042 C C . ALA A 1 380 ? 22.109 12.855 -37.607 1.00 50.84 380 ALA A C 1
ATOM 3044 O O . ALA A 1 380 ? 22.143 13.981 -38.114 1.00 50.84 380 ALA A O 1
ATOM 3045 N N . PRO A 1 381 ? 21.986 12.693 -36.277 1.00 55.53 381 PRO A N 1
ATOM 3046 C CA . PRO A 1 381 ? 21.934 13.820 -35.352 1.00 55.53 381 PRO A CA 1
ATOM 3047 C C . PRO A 1 381 ? 23.259 14.597 -35.361 1.00 55.53 381 PRO A C 1
ATOM 3049 O O . PRO A 1 381 ? 24.334 14.019 -35.232 1.00 55.53 381 PRO A O 1
ATOM 3052 N N . SER A 1 382 ? 23.179 15.926 -35.478 1.00 49.97 382 SER A N 1
ATOM 3053 C CA . SER A 1 382 ? 24.338 16.788 -35.758 1.00 49.97 382 SER A CA 1
ATOM 3054 C C . SER A 1 382 ? 25.360 16.924 -34.617 1.00 49.97 382 SER A C 1
ATOM 3056 O O . SER A 1 382 ? 26.469 17.366 -34.897 1.00 49.97 382 SER A O 1
ATOM 3058 N N . MET A 1 383 ? 25.024 16.619 -33.352 1.00 54.66 383 MET A N 1
ATOM 3059 C CA . MET A 1 383 ? 25.890 16.979 -32.205 1.00 54.66 383 MET A CA 1
ATOM 3060 C C . MET A 1 383 ? 25.915 16.003 -31.009 1.00 54.66 383 MET A C 1
ATOM 3062 O O . MET A 1 383 ? 26.666 16.253 -30.072 1.00 54.66 383 MET A O 1
ATOM 3066 N N . SER A 1 384 ? 25.145 14.904 -30.983 1.00 55.62 384 SER A N 1
ATOM 3067 C CA . SER A 1 384 ? 25.009 14.079 -29.758 1.00 55.62 384 SER A CA 1
ATOM 3068 C C . SER A 1 384 ? 25.554 12.653 -29.845 1.00 55.62 384 SER A C 1
ATOM 3070 O O . SER A 1 384 ? 25.984 12.099 -28.834 1.00 55.62 384 SER A O 1
ATOM 3072 N N . THR A 1 385 ? 25.506 12.020 -31.021 1.00 64.44 385 THR A N 1
ATOM 3073 C CA . THR A 1 385 ? 25.732 10.574 -31.147 1.00 64.44 385 THR A CA 1
ATOM 3074 C C . THR A 1 385 ? 26.405 10.266 -32.477 1.00 64.44 385 THR A C 1
ATOM 3076 O O . THR A 1 385 ? 25.886 10.619 -33.533 1.00 64.44 385 THR A O 1
ATOM 3079 N N . ARG A 1 386 ? 27.573 9.612 -32.432 1.00 72.25 386 ARG A N 1
ATOM 3080 C CA . ARG A 1 386 ? 28.267 9.153 -33.642 1.00 72.25 386 ARG A CA 1
ATOM 3081 C C . ARG A 1 386 ? 27.472 8.015 -34.273 1.00 72.25 386 ARG A C 1
ATOM 3083 O O . ARG A 1 386 ? 27.245 6.999 -33.622 1.00 72.25 386 ARG A O 1
ATOM 3090 N N . VAL A 1 387 ? 27.067 8.200 -35.525 1.00 81.12 387 VAL A N 1
ATOM 3091 C CA . VAL A 1 387 ? 26.352 7.189 -36.306 1.00 81.12 387 VAL A CA 1
ATOM 3092 C C . VAL A 1 387 ? 27.360 6.413 -37.145 1.00 81.12 387 VAL A C 1
ATOM 3094 O O . VAL A 1 387 ? 28.139 7.008 -37.888 1.00 81.12 387 VAL A O 1
ATOM 3097 N N . PHE A 1 388 ? 27.338 5.087 -37.025 1.00 83.06 388 PHE A N 1
ATOM 3098 C CA . PHE A 1 388 ? 28.149 4.189 -37.841 1.00 83.06 388 PHE A CA 1
ATOM 3099 C C . PHE A 1 388 ? 27.278 3.608 -38.950 1.00 83.06 388 PHE A C 1
ATOM 3101 O O . PHE A 1 388 ? 26.295 2.919 -38.671 1.00 83.06 388 PHE A O 1
ATOM 3108 N N . LYS A 1 389 ? 27.648 3.897 -40.197 1.00 83.12 389 LYS A N 1
ATOM 3109 C CA . LYS A 1 389 ? 26.994 3.389 -41.401 1.00 83.12 389 LYS A CA 1
ATOM 3110 C C . LYS A 1 389 ? 28.024 2.690 -42.286 1.00 83.12 389 LYS A C 1
ATOM 3112 O O . LYS A 1 389 ? 29.149 3.184 -42.405 1.00 83.12 389 LYS A O 1
ATOM 3117 N N . LEU A 1 390 ? 27.642 1.548 -42.855 1.00 78.12 390 LEU A N 1
ATOM 3118 C CA . LEU A 1 390 ? 28.386 0.873 -43.914 1.00 78.12 390 LEU A CA 1
ATOM 3119 C C . LEU A 1 390 ? 28.050 1.558 -45.244 1.00 78.12 390 LEU A C 1
ATOM 3121 O O . LEU A 1 390 ? 26.904 1.519 -45.684 1.00 78.12 390 LEU A O 1
ATOM 3125 N N . ASP A 1 391 ? 29.019 2.221 -45.873 1.00 69.12 391 ASP A N 1
ATOM 3126 C CA . ASP A 1 391 ? 28.796 2.796 -47.199 1.00 69.12 391 ASP A CA 1
ATOM 3127 C C . ASP A 1 391 ? 28.858 1.682 -48.252 1.00 69.12 391 ASP A C 1
ATOM 3129 O O . ASP A 1 391 ? 29.873 1.000 -48.407 1.00 69.12 391 ASP A O 1
ATOM 3133 N N . GLY A 1 392 ? 27.752 1.491 -48.973 1.00 55.19 392 GLY A N 1
ATOM 3134 C CA . GLY A 1 392 ? 27.709 0.626 -50.144 1.00 55.19 392 GLY A CA 1
ATOM 3135 C C . GLY A 1 392 ? 28.638 1.167 -51.229 1.00 55.19 392 GLY A C 1
ATOM 3136 O O . GLY A 1 392 ? 28.620 2.357 -51.538 1.00 55.19 392 GLY A O 1
ATOM 3137 N N . ASN A 1 393 ? 29.456 0.283 -51.796 1.00 44.28 393 ASN A N 1
ATOM 3138 C CA . ASN A 1 393 ? 30.388 0.563 -52.882 1.00 44.28 393 ASN A CA 1
ATOM 3139 C C . ASN A 1 393 ? 29.733 1.455 -53.962 1.00 44.28 393 ASN A C 1
ATOM 3141 O O . ASN A 1 393 ? 28.754 1.059 -54.596 1.00 44.28 393 ASN A O 1
ATOM 3145 N N . GLY A 1 394 ? 30.246 2.675 -54.142 1.00 38.47 394 GLY A N 1
ATOM 3146 C CA . GLY A 1 394 ? 29.674 3.666 -55.047 1.00 38.47 394 GLY A CA 1
ATOM 3147 C C . GLY A 1 394 ? 29.762 3.229 -56.506 1.00 38.47 394 GLY A C 1
ATOM 3148 O O . GLY A 1 394 ? 30.833 3.266 -57.103 1.00 38.47 394 GLY A O 1
ATOM 3149 N N . ASN A 1 395 ? 28.622 2.882 -57.099 1.00 38.09 395 ASN A N 1
ATOM 3150 C CA . ASN A 1 395 ? 28.453 2.884 -58.547 1.00 38.09 395 ASN A CA 1
ATOM 3151 C C . ASN A 1 395 ? 27.101 3.526 -58.884 1.00 38.09 395 ASN A C 1
ATOM 3153 O O . ASN A 1 395 ? 26.074 2.860 -58.983 1.00 38.09 395 ASN A O 1
ATOM 3157 N N . GLY A 1 396 ? 27.096 4.854 -58.994 1.00 34.22 396 GLY A N 1
ATOM 3158 C CA . GLY A 1 396 ? 25.906 5.631 -59.324 1.00 34.22 396 GLY A CA 1
ATOM 3159 C C . GLY A 1 396 ? 26.227 7.115 -59.450 1.00 34.22 396 GLY A C 1
ATOM 3160 O O . GLY A 1 396 ? 26.411 7.804 -58.452 1.00 34.22 396 GLY A O 1
ATOM 3161 N N . ASN A 1 397 ? 26.293 7.604 -60.690 1.00 35.88 397 ASN A N 1
ATOM 3162 C CA . ASN A 1 397 ? 26.368 9.023 -61.031 1.00 35.88 397 ASN A CA 1
ATOM 3163 C C . ASN A 1 397 ? 25.207 9.799 -60.379 1.00 35.88 397 ASN A C 1
ATOM 3165 O O . ASN A 1 397 ? 24.089 9.794 -60.891 1.00 35.88 397 ASN A O 1
ATOM 3169 N N . GLY A 1 398 ? 25.475 10.503 -59.281 1.00 33.81 398 GLY A N 1
ATOM 3170 C CA . GLY A 1 398 ? 24.524 11.397 -58.622 1.00 33.81 398 GLY A CA 1
ATOM 3171 C C . GLY A 1 398 ? 25.252 12.597 -58.028 1.00 33.81 398 GLY A C 1
ATOM 3172 O O . GLY A 1 398 ? 26.079 12.449 -57.136 1.00 33.81 398 GLY A O 1
ATOM 3173 N N . LYS A 1 399 ? 24.976 13.791 -58.561 1.00 31.94 399 LYS A N 1
ATOM 3174 C CA . LYS A 1 399 ? 25.586 15.072 -58.169 1.00 31.94 399 LYS A CA 1
ATOM 3175 C C . LYS A 1 399 ? 25.510 15.312 -56.654 1.00 31.94 399 LYS A C 1
ATOM 3177 O O . LYS A 1 399 ? 24.426 15.405 -56.087 1.00 31.94 399 LYS A O 1
ATOM 3182 N N . HIS A 1 400 ? 26.680 15.493 -56.047 1.00 37.12 400 HIS A N 1
ATOM 3183 C CA . HIS A 1 400 ? 26.874 15.930 -54.668 1.00 37.12 400 HIS A CA 1
ATOM 3184 C C . HIS A 1 400 ? 26.270 17.318 -54.408 1.00 37.12 400 HIS A C 1
ATOM 3186 O O . HIS A 1 400 ? 26.595 18.280 -55.104 1.00 37.12 400 HIS A O 1
ATOM 3192 N N . PHE A 1 401 ? 25.494 17.441 -53.330 1.00 31.78 401 PHE A N 1
ATOM 3193 C CA . PHE A 1 401 ? 25.382 18.687 -52.572 1.00 31.78 401 PHE A CA 1
ATOM 3194 C C . PHE A 1 401 ? 26.029 18.453 -51.203 1.00 31.78 401 PHE A C 1
ATOM 3196 O O . PHE A 1 401 ? 25.550 17.662 -50.394 1.00 31.78 401 PHE A O 1
ATOM 3203 N N . ASN A 1 402 ? 27.174 19.099 -50.991 1.00 37.59 402 ASN A N 1
ATOM 3204 C CA . ASN A 1 402 ? 27.987 19.009 -49.784 1.00 37.59 402 ASN A CA 1
ATOM 3205 C C . ASN A 1 402 ? 27.413 19.895 -48.677 1.00 37.59 402 ASN A C 1
ATOM 3207 O O . ASN A 1 402 ? 27.373 21.110 -48.863 1.00 37.59 402 ASN A O 1
ATOM 3211 N N . THR A 1 403 ? 27.096 19.331 -47.505 1.00 30.66 403 THR A N 1
ATOM 3212 C CA . THR A 1 403 ? 27.436 19.936 -46.195 1.00 30.66 403 THR A CA 1
ATOM 3213 C C . THR A 1 403 ? 27.247 18.939 -45.042 1.00 30.66 403 THR A C 1
ATOM 3215 O O . THR A 1 403 ? 26.286 18.991 -44.287 1.00 30.66 403 THR A O 1
ATOM 3218 N N . SER A 1 404 ? 28.202 18.028 -44.878 1.00 30.14 404 SER A N 1
ATOM 3219 C CA . SER A 1 404 ? 28.590 17.481 -43.571 1.00 30.14 404 SER A CA 1
ATOM 3220 C C . SER A 1 404 ? 29.920 16.766 -43.756 1.00 30.14 404 SER A C 1
ATOM 3222 O O . SER A 1 404 ? 30.081 15.998 -44.700 1.00 30.14 404 SER A O 1
ATOM 3224 N N . VAL A 1 405 ? 30.876 17.074 -42.890 1.00 30.98 405 VAL A N 1
ATOM 3225 C CA . VAL A 1 405 ? 32.257 16.588 -42.906 1.00 30.98 405 VAL A CA 1
ATOM 3226 C C . VAL A 1 405 ? 32.317 15.080 -43.182 1.00 30.98 405 VAL A C 1
ATOM 3228 O O . VAL A 1 405 ? 31.888 14.263 -42.372 1.00 30.98 405 VAL A O 1
ATOM 3231 N N . SER A 1 406 ? 32.860 14.729 -44.346 1.00 38.16 406 SER A N 1
ATOM 3232 C CA . SER A 1 406 ? 33.217 13.366 -44.718 1.00 38.16 406 SER A CA 1
ATOM 3233 C C . SER A 1 406 ? 34.435 12.928 -43.897 1.00 38.16 406 SER A C 1
ATOM 3235 O O . SER A 1 406 ? 35.557 13.341 -44.175 1.00 38.16 406 SER A O 1
ATOM 3237 N N . LEU A 1 407 ? 34.213 12.109 -42.869 1.00 37.53 407 LEU A N 1
ATOM 3238 C CA . LEU A 1 407 ? 35.244 11.283 -42.218 1.00 37.53 407 LEU A CA 1
ATOM 3239 C C . LEU A 1 407 ? 34.991 9.806 -42.571 1.00 37.53 407 LEU A C 1
ATOM 3241 O O . LEU A 1 407 ? 34.995 8.921 -41.718 1.00 37.53 407 LEU A O 1
ATOM 3245 N N . THR A 1 408 ? 34.693 9.558 -43.848 1.00 42.34 408 THR A N 1
ATOM 3246 C CA . THR A 1 408 ? 34.296 8.256 -44.393 1.00 42.34 408 THR A CA 1
ATOM 3247 C C . THR A 1 408 ? 35.520 7.381 -44.660 1.00 42.34 408 THR A C 1
ATOM 3249 O O . THR A 1 408 ? 36.122 7.374 -45.728 1.00 42.34 408 THR A O 1
ATOM 3252 N N . SER A 1 409 ? 35.903 6.620 -43.639 1.00 41.09 409 SER A N 1
ATOM 3253 C CA . SER A 1 409 ? 36.531 5.303 -43.803 1.00 41.09 409 SER A CA 1
ATOM 3254 C C . SER A 1 409 ? 36.181 4.441 -42.589 1.00 41.09 409 SER A C 1
ATOM 3256 O O . SER A 1 409 ? 37.036 4.041 -41.804 1.00 41.09 409 SER A O 1
ATOM 3258 N N . ASN A 1 410 ? 34.886 4.178 -42.382 1.00 55.59 410 ASN A N 1
ATOM 3259 C CA . ASN A 1 410 ? 34.483 3.187 -41.388 1.00 55.59 410 ASN A CA 1
ATOM 3260 C C . ASN A 1 410 ? 34.884 1.810 -41.923 1.00 55.59 410 ASN A C 1
ATOM 3262 O O . ASN A 1 410 ? 34.190 1.235 -42.759 1.00 55.59 410 ASN A O 1
ATOM 3266 N N . SER A 1 411 ? 36.029 1.295 -41.473 1.00 74.69 411 SER A N 1
ATOM 3267 C CA . SER A 1 411 ? 36.412 -0.088 -41.736 1.00 74.69 411 SER A CA 1
ATOM 3268 C C . SER A 1 411 ? 35.320 -1.024 -41.208 1.00 74.69 411 SER A C 1
ATOM 3270 O O . SER A 1 411 ? 34.673 -0.730 -40.198 1.00 74.69 411 SER A O 1
ATOM 3272 N N . ALA A 1 412 ? 35.115 -2.170 -41.866 1.00 81.38 412 ALA A N 1
ATOM 3273 C CA . ALA A 1 412 ? 34.173 -3.188 -41.392 1.00 81.38 412 ALA A CA 1
ATOM 3274 C C . ALA A 1 412 ? 34.423 -3.547 -39.910 1.00 81.38 412 ALA A C 1
ATOM 3276 O O . ALA A 1 412 ? 33.483 -3.793 -39.159 1.00 81.38 412 ALA A O 1
ATOM 3277 N N . ASP A 1 413 ? 35.679 -3.469 -39.461 1.00 86.06 413 ASP A N 1
ATOM 3278 C CA . ASP A 1 413 ? 36.071 -3.633 -38.061 1.00 86.06 413 ASP A CA 1
ATOM 3279 C C . ASP A 1 413 ? 35.465 -2.572 -37.133 1.00 86.06 413 ASP A C 1
ATOM 3281 O O . ASP A 1 413 ? 34.917 -2.921 -36.088 1.00 86.06 413 ASP A O 1
ATOM 3285 N N . ALA A 1 414 ? 35.499 -1.289 -37.504 1.00 87.25 414 ALA A N 1
ATOM 3286 C CA . ALA A 1 414 ? 34.908 -0.221 -36.697 1.00 87.25 414 ALA A CA 1
ATOM 3287 C C . ALA A 1 414 ? 33.396 -0.425 -36.499 1.00 87.25 414 ALA A C 1
ATOM 3289 O O . ALA A 1 414 ? 32.882 -0.220 -35.399 1.00 87.25 414 ALA A O 1
ATOM 3290 N N . ILE A 1 415 ? 32.698 -0.895 -37.538 1.00 88.81 415 ILE A N 1
ATOM 3291 C CA . ILE A 1 415 ? 31.263 -1.212 -37.479 1.00 88.81 415 ILE A CA 1
ATOM 3292 C C . ILE A 1 415 ? 31.011 -2.429 -36.586 1.00 88.81 415 ILE A C 1
ATOM 3294 O O . ILE A 1 415 ? 30.084 -2.405 -35.778 1.00 88.81 415 ILE A O 1
ATOM 3298 N N . VAL A 1 416 ? 31.863 -3.457 -36.660 1.00 90.56 416 VAL A N 1
ATOM 3299 C CA . VAL A 1 416 ? 31.795 -4.614 -35.756 1.00 90.56 416 VAL A CA 1
ATOM 3300 C C . VAL A 1 416 ? 31.927 -4.166 -34.297 1.00 90.56 416 VAL A C 1
ATOM 3302 O O . VAL A 1 416 ? 31.077 -4.510 -33.474 1.00 90.56 416 VAL A O 1
ATOM 3305 N N . HIS A 1 417 ? 32.937 -3.354 -33.972 1.00 90.38 417 HIS A N 1
ATOM 3306 C CA . HIS A 1 417 ? 33.127 -2.825 -32.617 1.00 90.38 417 HIS A CA 1
ATOM 3307 C C . HIS A 1 417 ? 31.936 -1.968 -32.160 1.00 90.38 417 HIS A C 1
ATOM 3309 O O . HIS A 1 417 ? 31.443 -2.150 -31.044 1.00 90.38 417 HIS A O 1
ATOM 3315 N N . ALA A 1 418 ? 31.426 -1.089 -33.026 1.00 90.38 418 ALA A N 1
ATOM 3316 C CA . ALA A 1 418 ? 30.257 -0.265 -32.732 1.00 90.38 418 ALA A CA 1
ATOM 3317 C C . ALA A 1 418 ? 28.999 -1.110 -32.470 1.00 90.38 418 ALA A C 1
ATOM 3319 O O . ALA A 1 418 ? 28.273 -0.848 -31.511 1.00 90.38 418 ALA A O 1
ATOM 3320 N N . ALA A 1 419 ? 28.763 -2.161 -33.260 1.00 92.44 419 ALA A N 1
ATOM 3321 C CA . ALA A 1 419 ? 27.625 -3.059 -33.082 1.00 92.44 419 ALA A CA 1
ATOM 3322 C C . ALA A 1 419 ? 27.700 -3.831 -31.754 1.00 92.44 419 ALA A C 1
ATOM 3324 O O . ALA A 1 419 ? 26.698 -3.922 -31.041 1.00 92.44 419 ALA A O 1
ATOM 3325 N N . TYR A 1 420 ? 28.884 -4.315 -31.358 1.00 93.31 420 TYR A N 1
ATOM 3326 C CA . TYR A 1 420 ? 29.069 -4.925 -30.036 1.00 93.31 420 TYR A CA 1
ATOM 3327 C C . TYR A 1 420 ? 28.799 -3.932 -28.904 1.00 93.31 420 TYR A C 1
ATOM 3329 O O . TYR A 1 420 ? 28.064 -4.256 -27.969 1.00 93.31 420 TYR A O 1
ATOM 3337 N N . GLN A 1 421 ? 29.344 -2.717 -28.996 1.00 90.31 421 GLN A N 1
ATOM 3338 C CA . GLN A 1 421 ? 29.121 -1.678 -27.990 1.00 90.31 421 GLN A CA 1
ATOM 3339 C C . GLN A 1 421 ? 27.651 -1.269 -27.899 1.00 90.31 421 GLN A C 1
ATOM 3341 O O . GLN A 1 421 ? 27.153 -1.061 -26.796 1.00 90.31 421 GLN A O 1
ATOM 3346 N N . GLN A 1 422 ? 26.931 -1.207 -29.018 1.00 91.69 422 GLN A N 1
ATOM 3347 C CA . GLN A 1 422 ? 25.510 -0.883 -29.009 1.00 91.69 422 GLN A CA 1
ATOM 3348 C C . GLN A 1 422 ? 24.678 -2.002 -28.374 1.00 91.69 422 GLN A C 1
ATOM 3350 O O . GLN A 1 422 ? 23.906 -1.740 -27.449 1.00 91.69 422 GLN A O 1
ATOM 3355 N N . VAL A 1 423 ? 24.834 -3.241 -28.854 1.00 93.44 423 VAL A N 1
ATOM 3356 C CA . VAL A 1 423 ? 23.992 -4.383 -28.460 1.00 93.44 423 VAL A CA 1
ATOM 3357 C C . VAL A 1 423 ? 24.311 -4.838 -27.034 1.00 93.44 423 VAL A C 1
ATOM 3359 O O . VAL A 1 423 ? 23.401 -5.008 -26.225 1.00 93.44 423 VAL A O 1
ATOM 3362 N N . PHE A 1 424 ? 25.591 -4.978 -26.680 1.00 91.62 424 PHE A N 1
ATOM 3363 C CA . PHE A 1 424 ? 26.020 -5.436 -25.351 1.00 91.62 424 PHE A CA 1
ATOM 3364 C C . PHE A 1 424 ? 26.322 -4.290 -24.372 1.00 91.62 424 PHE A C 1
ATOM 3366 O O . PHE A 1 424 ? 26.590 -4.534 -23.195 1.00 91.62 424 PHE A O 1
ATOM 3373 N N . GLY A 1 425 ? 26.337 -3.034 -24.824 1.00 87.31 425 GLY A N 1
ATOM 3374 C CA . GLY A 1 425 ? 26.724 -1.882 -23.996 1.00 87.31 425 GLY A CA 1
ATOM 3375 C C . GLY A 1 425 ? 28.220 -1.815 -23.659 1.00 87.31 425 GLY A C 1
ATOM 3376 O O . GLY A 1 425 ? 28.645 -0.892 -22.971 1.00 87.31 425 GLY A O 1
ATOM 3377 N N . ARG A 1 426 ? 29.014 -2.807 -24.079 1.00 88.56 426 ARG A N 1
ATOM 3378 C CA . ARG A 1 426 ? 30.451 -2.954 -23.810 1.00 88.56 426 ARG A CA 1
ATOM 3379 C C . ARG A 1 426 ? 31.087 -3.869 -24.849 1.00 88.56 426 ARG A C 1
ATOM 3381 O O . ARG A 1 426 ? 30.387 -4.615 -25.530 1.00 88.56 426 ARG A O 1
ATOM 3388 N N . GLU A 1 427 ? 32.412 -3.896 -24.889 1.00 87.75 427 GLU A N 1
ATOM 3389 C CA . GLU A 1 427 ? 33.109 -4.974 -25.583 1.00 87.75 427 GLU A CA 1
ATOM 3390 C C . GLU A 1 427 ? 32.926 -6.308 -24.842 1.00 87.75 427 GLU A C 1
ATOM 3392 O O . GLU A 1 427 ? 32.924 -6.387 -23.603 1.00 87.75 427 GLU A O 1
ATOM 3397 N N . VAL A 1 428 ? 32.709 -7.369 -25.617 1.00 88.25 428 VAL A N 1
ATOM 3398 C CA . VAL A 1 428 ? 32.568 -8.734 -25.105 1.00 88.25 428 VAL A CA 1
ATOM 3399 C C . VAL A 1 428 ? 33.945 -9.335 -24.821 1.00 88.25 428 VAL A C 1
ATOM 3401 O O . VAL A 1 428 ? 34.944 -8.949 -25.424 1.00 88.25 428 VAL A O 1
ATOM 3404 N N . TYR A 1 429 ? 34.013 -10.296 -23.897 1.00 89.69 429 TYR A N 1
ATOM 3405 C CA . TYR A 1 429 ? 35.276 -10.986 -23.620 1.00 89.69 429 TYR A CA 1
ATOM 3406 C C . TYR A 1 429 ? 35.727 -11.802 -24.842 1.00 89.69 429 TYR A C 1
ATOM 3408 O O . TYR A 1 429 ? 34.896 -12.205 -25.654 1.00 89.69 429 TYR A O 1
ATOM 3416 N N . LEU A 1 430 ? 37.028 -12.094 -24.962 1.00 83.94 430 LEU A N 1
ATOM 3417 C CA . LEU A 1 430 ? 37.603 -12.757 -26.145 1.00 83.94 430 LEU A CA 1
ATOM 3418 C C . LEU A 1 430 ? 36.877 -14.060 -26.540 1.00 83.94 430 LEU A C 1
ATOM 3420 O O . LEU A 1 430 ? 36.636 -14.285 -27.720 1.00 83.94 430 LEU A O 1
ATOM 3424 N N . GLY A 1 431 ? 36.446 -14.874 -25.567 1.00 86.12 431 GLY A N 1
ATOM 3425 C CA . GLY A 1 431 ? 35.688 -16.113 -25.813 1.00 86.12 431 GLY A CA 1
ATOM 3426 C C . GLY A 1 431 ? 34.179 -15.940 -26.053 1.00 86.12 431 GLY A C 1
ATOM 3427 O O . GLY A 1 431 ? 33.479 -16.922 -26.266 1.00 86.12 431 GLY A O 1
ATOM 3428 N N . GLN A 1 432 ? 33.658 -14.714 -25.977 1.00 89.81 432 GLN A N 1
ATOM 3429 C CA . GLN A 1 432 ? 32.240 -14.383 -26.177 1.00 89.81 432 GLN A CA 1
ATOM 3430 C C . GLN A 1 432 ? 31.960 -13.762 -27.553 1.00 89.81 432 GLN A C 1
ATOM 3432 O O . GLN A 1 432 ? 30.802 -13.490 -27.870 1.00 89.81 432 GLN A O 1
ATOM 3437 N N . ARG A 1 433 ? 33.001 -13.525 -28.361 1.00 89.94 433 ARG A N 1
ATOM 3438 C CA . ARG A 1 433 ? 32.872 -12.995 -29.722 1.00 89.94 433 ARG A CA 1
ATOM 3439 C C . ARG A 1 433 ? 32.255 -14.028 -30.659 1.00 89.94 433 ARG A C 1
ATOM 3441 O O . ARG A 1 433 ? 32.609 -15.204 -30.633 1.00 89.94 433 ARG A O 1
ATOM 3448 N N . LEU A 1 434 ? 31.365 -13.568 -31.531 1.00 91.81 434 LEU A N 1
ATOM 3449 C CA . LEU A 1 434 ? 30.752 -14.371 -32.585 1.00 91.81 434 LEU A CA 1
ATOM 3450 C C . LEU A 1 434 ? 31.626 -14.329 -33.841 1.00 91.81 434 LEU A C 1
ATOM 3452 O O . LEU A 1 434 ? 31.293 -13.680 -34.829 1.00 91.81 434 LEU A O 1
ATOM 3456 N N . THR A 1 435 ? 32.761 -15.026 -33.800 1.00 90.12 435 THR A N 1
ATOM 3457 C CA . THR A 1 435 ? 33.772 -15.006 -34.873 1.00 90.12 435 THR A CA 1
ATOM 3458 C C . THR A 1 435 ? 33.210 -15.400 -36.239 1.00 90.12 435 THR A C 1
ATOM 3460 O O . THR A 1 435 ? 33.558 -14.789 -37.243 1.00 90.12 435 THR A O 1
ATOM 3463 N N . THR A 1 436 ? 32.293 -16.367 -36.297 1.00 91.81 436 THR A N 1
ATOM 3464 C CA . THR A 1 436 ? 31.643 -16.788 -37.548 1.00 91.81 436 THR A CA 1
ATOM 3465 C C . THR A 1 436 ? 30.779 -15.685 -38.157 1.00 91.81 436 THR A C 1
ATOM 3467 O O . THR A 1 436 ? 30.839 -15.461 -39.362 1.00 91.81 436 THR A O 1
ATOM 3470 N N . ALA A 1 437 ? 30.009 -14.971 -37.333 1.00 91.25 437 ALA A N 1
ATOM 3471 C CA . ALA A 1 437 ? 29.191 -13.841 -37.767 1.00 91.25 437 ALA A CA 1
ATOM 3472 C C . ALA A 1 437 ? 30.070 -12.667 -38.224 1.00 91.25 437 ALA A C 1
ATOM 3474 O O . ALA A 1 437 ? 29.788 -12.043 -39.242 1.00 91.25 437 ALA A O 1
ATOM 3475 N N . GLU A 1 438 ? 31.176 -12.409 -37.521 1.00 91.44 438 GLU A N 1
ATOM 3476 C CA . GLU A 1 438 ? 32.144 -11.379 -37.907 1.00 91.44 438 GLU A CA 1
ATOM 3477 C C . GLU A 1 438 ? 32.794 -11.671 -39.263 1.00 91.44 438 GLU A C 1
ATOM 3479 O O . GLU A 1 438 ? 32.908 -10.767 -40.084 1.00 91.44 438 GLU A O 1
ATOM 3484 N N . VAL A 1 439 ? 33.198 -12.920 -39.520 1.00 91.31 439 VAL A N 1
ATOM 3485 C CA . VAL A 1 439 ? 33.792 -13.313 -40.810 1.00 91.31 439 VAL A CA 1
ATOM 3486 C C . VAL A 1 439 ? 32.784 -13.139 -41.945 1.00 91.31 439 VAL A C 1
ATOM 3488 O O . VAL A 1 439 ? 33.128 -12.541 -42.960 1.00 91.31 439 VAL A O 1
ATOM 3491 N N . LYS A 1 440 ? 31.533 -13.579 -41.758 1.00 90.50 440 LYS A N 1
ATOM 3492 C CA . LYS A 1 440 ? 30.465 -13.407 -42.759 1.00 90.50 440 LYS A CA 1
ATOM 3493 C C . LYS A 1 440 ? 30.149 -11.940 -43.037 1.00 90.50 440 LYS A C 1
ATOM 3495 O O . LYS A 1 440 ? 29.988 -11.554 -44.190 1.00 90.50 440 LYS A O 1
ATOM 3500 N N . PHE A 1 441 ? 30.105 -11.115 -41.990 1.00 90.38 441 PHE A N 1
ATOM 3501 C CA . PHE A 1 441 ? 29.893 -9.675 -42.122 1.00 90.38 441 PHE A CA 1
ATOM 3502 C C . PHE A 1 441 ? 31.034 -9.007 -42.897 1.00 90.38 441 PHE A C 1
ATOM 3504 O O . PHE A 1 441 ? 30.790 -8.290 -43.863 1.00 90.38 441 PHE A O 1
ATOM 3511 N N . LYS A 1 442 ? 32.291 -9.294 -42.533 1.00 85.81 442 LYS A N 1
ATOM 3512 C CA . LYS A 1 442 ? 33.469 -8.757 -43.235 1.00 85.81 442 LYS A CA 1
ATOM 3513 C C . LYS A 1 442 ? 33.581 -9.259 -44.676 1.00 85.81 442 LYS A C 1
ATOM 3515 O O . LYS A 1 442 ? 34.106 -8.541 -45.518 1.00 85.81 442 LYS A O 1
ATOM 3520 N N . GLY A 1 443 ? 33.088 -10.467 -44.950 1.00 84.50 443 GLY A N 1
ATOM 3521 C CA . GLY A 1 443 ? 32.996 -11.044 -46.291 1.00 84.50 443 GLY A CA 1
ATOM 3522 C C . GLY A 1 443 ? 31.879 -10.457 -47.161 1.00 84.50 443 GLY A C 1
ATOM 3523 O O . GLY A 1 443 ? 31.790 -10.816 -48.330 1.00 84.50 443 GLY A O 1
ATOM 3524 N N . GLY A 1 444 ? 31.032 -9.569 -46.623 1.00 83.88 444 GLY A N 1
ATOM 3525 C CA . GLY A 1 444 ? 29.918 -8.962 -47.357 1.00 83.88 444 GLY A CA 1
ATOM 3526 C C . GLY A 1 444 ? 28.719 -9.892 -47.576 1.00 83.88 444 GLY A C 1
ATOM 3527 O O . GLY A 1 444 ? 27.806 -9.540 -48.316 1.00 83.88 444 GLY A O 1
ATOM 3528 N N . GLU A 1 445 ? 28.684 -11.060 -46.926 1.00 88.19 445 GLU A N 1
ATOM 3529 C CA . GLU A 1 445 ? 27.566 -12.016 -47.017 1.00 88.19 445 GLU A CA 1
ATOM 3530 C C . GLU A 1 445 ? 26.341 -11.577 -46.192 1.00 88.19 445 GLU A C 1
ATOM 3532 O O . GLU A 1 445 ? 25.288 -12.211 -46.249 1.00 88.19 445 GLU A O 1
ATOM 3537 N N . MET A 1 446 ? 26.480 -10.527 -45.376 1.00 88.25 446 MET A N 1
ATOM 3538 C CA . MET A 1 446 ? 25.509 -10.146 -44.354 1.00 88.25 446 MET A CA 1
ATOM 3539 C C . MET A 1 446 ? 25.440 -8.627 -44.161 1.00 88.25 446 MET A C 1
ATOM 3541 O O . MET A 1 446 ? 26.474 -7.965 -44.092 1.00 88.25 446 MET A O 1
ATOM 3545 N N . THR A 1 447 ? 24.225 -8.090 -44.012 1.00 92.94 447 THR A N 1
ATOM 3546 C CA . THR A 1 447 ? 23.982 -6.664 -43.729 1.00 92.94 447 THR A CA 1
ATOM 3547 C C . THR A 1 447 ? 24.233 -6.326 -42.255 1.00 92.94 447 THR A C 1
ATOM 3549 O O . THR A 1 447 ? 24.328 -7.216 -41.402 1.00 92.94 447 THR A O 1
ATOM 3552 N N . VAL A 1 448 ? 24.316 -5.034 -41.913 1.00 92.25 448 VAL A N 1
ATOM 3553 C CA . VAL A 1 448 ? 24.456 -4.598 -40.510 1.00 92.25 448 VAL A CA 1
ATOM 3554 C C . VAL A 1 448 ? 23.232 -5.021 -39.696 1.00 92.25 448 VAL A C 1
ATOM 3556 O O . VAL A 1 448 ? 23.379 -5.460 -38.555 1.00 92.25 448 VAL A O 1
ATOM 3559 N N . ARG A 1 449 ? 22.032 -4.972 -40.286 1.00 94.31 449 ARG A N 1
ATOM 3560 C CA . ARG A 1 449 ? 20.791 -5.453 -39.656 1.00 94.31 449 ARG A CA 1
ATOM 3561 C C . ARG A 1 449 ? 20.855 -6.934 -39.295 1.00 94.31 449 ARG A C 1
ATOM 3563 O O . ARG A 1 449 ? 20.561 -7.290 -38.155 1.00 94.31 449 ARG A O 1
ATOM 3570 N N . GLU A 1 450 ? 21.261 -7.792 -40.229 1.00 94.94 450 GLU A N 1
ATOM 3571 C CA . GLU A 1 450 ? 21.380 -9.232 -39.965 1.00 94.94 450 GLU A CA 1
ATOM 3572 C C . GLU A 1 450 ? 22.524 -9.526 -38.979 1.00 94.94 450 GLU A C 1
ATOM 3574 O O . GLU A 1 450 ? 22.372 -10.371 -38.094 1.00 94.94 450 GLU A O 1
ATOM 3579 N N . PHE A 1 451 ? 23.619 -8.756 -39.015 1.00 95.31 451 PHE A N 1
ATOM 3580 C CA . PHE A 1 451 ? 24.667 -8.858 -37.997 1.00 95.31 451 PHE A CA 1
ATOM 3581 C C . PHE A 1 451 ? 24.134 -8.523 -36.594 1.00 95.31 451 PHE A C 1
ATOM 3583 O O . PHE A 1 451 ? 24.321 -9.303 -35.657 1.00 95.31 451 PHE A O 1
ATOM 3590 N N . VAL A 1 452 ? 23.399 -7.416 -36.440 1.00 96.31 452 VAL A N 1
ATOM 3591 C CA . VAL A 1 452 ? 22.746 -7.026 -35.176 1.00 96.31 452 VAL A CA 1
ATOM 3592 C C . VAL A 1 452 ? 21.744 -8.090 -34.720 1.00 96.31 452 VAL A C 1
ATOM 3594 O O . VAL A 1 452 ? 21.726 -8.438 -33.534 1.00 96.31 452 VAL A O 1
ATOM 3597 N N . ARG A 1 453 ? 20.962 -8.668 -35.644 1.00 97.00 453 ARG A N 1
ATOM 3598 C CA . ARG A 1 453 ? 20.032 -9.774 -35.365 1.00 97.00 453 ARG A CA 1
ATOM 3599 C C . ARG A 1 453 ? 20.772 -10.983 -34.782 1.00 97.00 453 ARG A C 1
ATOM 3601 O O . ARG A 1 453 ? 20.342 -11.525 -33.762 1.00 97.00 453 ARG A O 1
ATOM 3608 N N . GLN A 1 454 ? 21.912 -11.371 -35.353 1.00 95.88 454 GLN A N 1
ATOM 3609 C CA . GLN A 1 454 ? 22.727 -12.484 -34.845 1.00 95.88 454 GLN A CA 1
ATOM 3610 C C . GLN A 1 454 ? 23.362 -12.186 -33.481 1.00 95.88 454 GLN A C 1
ATOM 3612 O O . GLN A 1 454 ? 23.351 -13.054 -32.602 1.00 95.88 454 GLN A O 1
ATOM 3617 N N . LEU A 1 455 ? 23.855 -10.960 -33.264 1.00 95.81 455 LEU A N 1
ATOM 3618 C CA . LEU A 1 455 ? 24.368 -10.533 -31.958 1.00 95.81 455 LEU A CA 1
ATOM 3619 C C . LEU A 1 455 ? 23.278 -10.634 -30.877 1.00 95.81 455 LEU A C 1
ATOM 3621 O O . LEU A 1 455 ? 23.514 -11.214 -29.813 1.00 95.81 455 LEU A O 1
ATOM 3625 N N . ALA A 1 456 ? 22.074 -10.130 -31.164 1.00 96.44 456 ALA A N 1
ATOM 3626 C CA . ALA A 1 456 ? 20.943 -10.142 -30.238 1.00 96.44 456 ALA A CA 1
ATOM 3627 C C . ALA A 1 456 ? 20.388 -11.557 -29.989 1.00 96.44 456 ALA A C 1
ATOM 3629 O O . ALA A 1 456 ? 20.011 -11.878 -28.866 1.00 96.44 456 ALA A O 1
ATOM 3630 N N . LYS A 1 457 ? 20.396 -12.451 -30.986 1.00 96.75 457 LYS A N 1
ATOM 3631 C CA . LYS A 1 457 ? 19.994 -13.863 -30.813 1.00 96.75 457 LYS A CA 1
ATOM 3632 C C . LYS A 1 457 ? 21.070 -14.745 -30.167 1.00 96.75 457 LYS A C 1
ATOM 3634 O O . LYS A 1 457 ? 20.830 -15.929 -29.918 1.00 96.75 457 LYS A O 1
ATOM 3639 N N . SER A 1 458 ? 22.252 -14.206 -29.883 1.00 96.19 458 SER A N 1
ATOM 3640 C CA . SER A 1 458 ? 23.353 -14.983 -29.320 1.00 96.19 458 SER A CA 1
ATOM 3641 C C . SER A 1 458 ? 23.057 -15.509 -27.912 1.00 96.19 458 SER A C 1
ATOM 3643 O O . SER A 1 458 ? 22.345 -14.897 -27.110 1.00 96.19 458 SER A O 1
ATOM 3645 N N . ARG A 1 459 ? 23.675 -16.646 -27.568 1.00 95.06 459 ARG A N 1
ATOM 3646 C CA . ARG A 1 459 ? 23.586 -17.228 -26.218 1.00 95.06 459 ARG A CA 1
ATOM 3647 C C . ARG A 1 459 ? 24.086 -16.259 -25.142 1.00 95.06 459 ARG A C 1
ATOM 3649 O O . ARG A 1 459 ? 23.498 -16.197 -24.067 1.00 95.06 459 ARG A O 1
ATOM 3656 N N . VAL A 1 460 ? 25.147 -15.502 -25.436 1.00 93.50 460 VAL A N 1
ATOM 3657 C CA . VAL A 1 460 ? 25.724 -14.525 -24.500 1.00 93.50 460 VAL A CA 1
ATOM 3658 C C . VAL A 1 460 ? 24.707 -13.424 -24.205 1.00 93.50 460 VAL A C 1
ATOM 3660 O O . VAL A 1 460 ? 24.424 -13.163 -23.038 1.00 93.50 460 VAL A O 1
ATOM 3663 N N . PHE A 1 461 ? 24.095 -12.840 -25.238 1.00 95.00 461 PHE A N 1
ATOM 3664 C CA . PHE A 1 461 ? 23.098 -11.784 -25.069 1.00 95.00 461 PHE A CA 1
ATOM 3665 C C . PHE A 1 461 ? 21.881 -12.270 -24.270 1.00 95.00 461 PHE A C 1
ATOM 3667 O O . PHE A 1 461 ? 21.482 -11.625 -23.299 1.00 95.00 461 PHE A O 1
ATOM 3674 N N . ARG A 1 462 ? 21.352 -13.452 -24.611 1.00 95.56 462 ARG A N 1
ATOM 3675 C CA . ARG A 1 462 ? 20.237 -14.077 -23.885 1.00 95.56 462 ARG A CA 1
ATOM 3676 C C . ARG A 1 462 ? 20.555 -14.282 -22.399 1.00 95.56 462 ARG A C 1
ATOM 3678 O O . ARG A 1 462 ? 19.761 -13.889 -21.548 1.00 95.56 462 ARG A O 1
ATOM 3685 N N . SER A 1 463 ? 21.730 -14.828 -22.085 1.00 94.50 463 SER A N 1
ATOM 3686 C CA . SER A 1 463 ? 22.128 -15.069 -20.692 1.00 94.50 463 SER A CA 1
ATOM 3687 C C . SER A 1 463 ? 22.264 -13.780 -19.874 1.00 94.50 463 SER A C 1
ATOM 3689 O O . SER A 1 463 ? 21.996 -13.770 -18.675 1.00 94.50 463 SER A O 1
ATOM 3691 N N . LEU A 1 464 ? 22.651 -12.675 -20.523 1.00 92.38 464 LEU A N 1
ATOM 3692 C CA . LEU A 1 464 ? 22.832 -11.385 -19.864 1.00 92.38 464 LEU A CA 1
ATOM 3693 C C . LEU A 1 464 ? 21.506 -10.657 -19.631 1.00 92.38 464 LEU A C 1
ATOM 3695 O O . LEU A 1 464 ? 21.311 -10.118 -18.544 1.00 92.38 464 LEU A O 1
ATOM 3699 N N . TYR A 1 465 ? 20.620 -10.623 -20.631 1.00 94.25 465 TYR A N 1
ATOM 3700 C CA . TYR A 1 465 ? 19.475 -9.700 -20.644 1.00 94.25 465 TYR A CA 1
ATOM 3701 C C . TYR A 1 465 ? 18.099 -10.358 -20.697 1.00 94.25 465 TYR A C 1
ATOM 3703 O O . TYR A 1 465 ? 17.099 -9.653 -20.595 1.00 94.25 465 TYR A O 1
ATOM 3711 N N . TRP A 1 466 ? 18.018 -11.680 -20.837 1.00 95.81 466 TRP A N 1
ATOM 3712 C CA . TRP A 1 466 ? 16.745 -12.399 -20.824 1.00 95.81 466 TRP A CA 1
ATOM 3713 C C . TRP A 1 466 ? 16.628 -13.317 -19.610 1.00 95.81 466 TRP A C 1
ATOM 3715 O O . TRP A 1 466 ? 15.704 -13.164 -18.820 1.00 95.81 466 TRP A O 1
ATOM 3725 N N . ASP A 1 467 ? 17.589 -14.225 -19.419 1.00 95.00 467 ASP A N 1
ATOM 3726 C CA . ASP A 1 467 ? 17.473 -15.277 -18.398 1.00 95.00 467 ASP A CA 1
ATOM 3727 C C . ASP A 1 467 ? 17.543 -14.724 -16.952 1.00 95.00 467 ASP A C 1
ATOM 3729 O O . ASP A 1 467 ? 17.017 -15.337 -16.026 1.00 95.00 467 ASP A O 1
ATOM 3733 N N . SER A 1 468 ? 18.178 -13.562 -16.745 1.00 91.69 468 SER A N 1
ATOM 3734 C CA . SER A 1 468 ? 18.422 -12.962 -15.421 1.00 91.69 468 SER A CA 1
ATOM 3735 C C . SER A 1 468 ? 17.411 -11.883 -15.006 1.00 91.69 468 SER A C 1
ATOM 3737 O O . SER A 1 468 ? 17.414 -11.442 -13.852 1.00 91.69 468 SER A O 1
ATOM 3739 N N . LEU A 1 469 ? 16.566 -11.420 -15.932 1.00 94.00 469 LEU A N 1
ATOM 3740 C CA . LEU A 1 469 ? 15.701 -10.257 -15.738 1.00 94.00 469 LEU A CA 1
ATOM 3741 C C . LEU A 1 469 ? 14.223 -10.648 -15.691 1.00 94.00 469 LEU A C 1
ATOM 3743 O O . LEU A 1 469 ? 13.779 -11.605 -16.316 1.00 94.00 469 LEU A O 1
ATOM 3747 N N . TYR A 1 470 ? 13.428 -9.841 -14.985 1.00 94.00 470 TYR A N 1
ATOM 3748 C CA . TYR A 1 470 ? 11.972 -9.911 -15.102 1.00 94.00 470 TYR A CA 1
ATOM 3749 C C . TYR A 1 470 ? 11.547 -9.607 -16.546 1.00 94.00 470 TYR A C 1
ATOM 3751 O O . TYR A 1 470 ? 12.097 -8.697 -17.159 1.00 94.00 470 TYR A O 1
ATOM 3759 N N . ILE A 1 471 ? 10.545 -10.313 -17.076 1.00 95.44 471 ILE A N 1
ATOM 3760 C CA . ILE A 1 471 ? 10.195 -10.284 -18.508 1.00 95.44 471 ILE A CA 1
ATOM 3761 C C . ILE A 1 471 ? 9.956 -8.857 -19.026 1.00 95.44 471 ILE A C 1
ATOM 3763 O O . ILE A 1 471 ? 10.513 -8.486 -20.053 1.00 95.44 471 ILE A O 1
ATOM 3767 N N . THR A 1 472 ? 9.210 -8.007 -18.308 1.00 95.25 472 THR A N 1
ATOM 3768 C CA . THR A 1 472 ? 8.989 -6.620 -18.771 1.00 95.25 472 THR A CA 1
ATOM 3769 C C . THR A 1 472 ? 10.266 -5.780 -18.722 1.00 95.25 472 THR A C 1
ATOM 3771 O O . THR A 1 472 ? 10.450 -4.906 -19.559 1.00 95.25 472 THR A O 1
ATOM 3774 N N . LYS A 1 473 ? 11.164 -6.048 -17.762 1.00 95.62 473 LYS A N 1
ATOM 3775 C CA . LYS A 1 473 ? 12.479 -5.395 -17.665 1.00 95.62 473 LYS A CA 1
ATOM 3776 C C . LYS A 1 473 ? 13.386 -5.829 -18.815 1.00 95.62 473 LYS A C 1
ATOM 3778 O O . LYS A 1 473 ? 14.078 -4.992 -19.385 1.00 95.62 473 LYS A O 1
ATOM 3783 N N . ALA A 1 474 ? 13.354 -7.114 -19.166 1.00 96.31 474 ALA A N 1
ATOM 3784 C CA . ALA A 1 474 ? 14.070 -7.659 -20.311 1.00 96.31 474 ALA A CA 1
ATOM 3785 C C . ALA A 1 474 ? 13.582 -7.017 -21.617 1.00 96.31 474 ALA A C 1
ATOM 3787 O O . ALA A 1 474 ? 14.394 -6.472 -22.359 1.00 96.31 474 ALA A O 1
ATOM 3788 N N . ILE A 1 475 ? 12.263 -7.004 -21.853 1.00 97.06 475 ILE A N 1
ATOM 3789 C CA . ILE A 1 475 ? 11.655 -6.379 -23.038 1.00 97.06 475 ILE A CA 1
ATOM 3790 C C . ILE A 1 475 ? 12.040 -4.899 -23.122 1.00 97.06 475 ILE A C 1
ATOM 3792 O O . ILE A 1 475 ? 12.580 -4.480 -24.141 1.00 97.06 475 ILE A O 1
ATOM 3796 N N . GLU A 1 476 ? 11.846 -4.124 -22.049 1.00 96.38 476 GLU A N 1
ATOM 3797 C CA . GLU A 1 476 ? 12.185 -2.692 -22.011 1.00 96.38 476 GLU A CA 1
ATOM 3798 C C . GLU A 1 476 ? 13.673 -2.445 -22.307 1.00 96.38 476 GLU A C 1
ATOM 3800 O O . GLU A 1 476 ? 14.026 -1.521 -23.042 1.00 96.38 476 GLU A O 1
ATOM 3805 N N . TYR A 1 477 ? 14.568 -3.280 -21.771 1.00 95.88 477 TYR A N 1
ATOM 3806 C CA . TYR A 1 477 ? 16.004 -3.143 -22.004 1.00 95.88 477 TYR A CA 1
ATOM 3807 C C . TYR A 1 477 ? 16.410 -3.499 -23.439 1.00 95.88 477 TYR A C 1
ATOM 3809 O O . TYR A 1 477 ? 17.157 -2.752 -24.073 1.00 95.88 477 TYR A O 1
ATOM 3817 N N . ILE A 1 478 ? 15.912 -4.620 -23.964 1.00 96.12 478 ILE A N 1
ATOM 3818 C CA . ILE A 1 478 ? 16.190 -5.078 -25.333 1.00 96.12 478 ILE A CA 1
ATOM 3819 C C . ILE A 1 478 ? 15.653 -4.058 -26.341 1.00 96.12 478 ILE A C 1
ATOM 3821 O O . ILE A 1 478 ? 16.366 -3.674 -27.268 1.00 96.12 478 ILE A O 1
ATOM 3825 N N . HIS A 1 479 ? 14.441 -3.552 -26.110 1.00 96.44 479 HIS A N 1
ATOM 3826 C CA . HIS A 1 479 ? 13.821 -2.508 -26.916 1.00 96.44 479 HIS A CA 1
ATOM 3827 C C . HIS A 1 479 ? 14.704 -1.255 -26.999 1.00 96.44 479 HIS A C 1
ATOM 3829 O O . HIS A 1 479 ? 14.974 -0.750 -28.089 1.00 96.44 479 HIS A O 1
ATOM 3835 N N . ARG A 1 480 ? 15.250 -0.791 -25.867 1.00 94.38 480 ARG A N 1
ATOM 3836 C CA . ARG A 1 480 ? 16.191 0.343 -25.837 1.00 94.38 480 ARG A CA 1
ATOM 3837 C C . ARG A 1 480 ? 17.467 0.084 -26.637 1.00 94.38 480 ARG A C 1
ATOM 3839 O O . ARG A 1 480 ? 17.957 1.003 -27.286 1.00 94.38 480 ARG A O 1
ATOM 3846 N N . ARG A 1 481 ? 18.005 -1.137 -26.610 1.00 93.81 481 ARG A N 1
ATOM 3847 C CA . ARG A 1 481 ? 19.250 -1.490 -27.318 1.00 93.81 481 ARG A CA 1
ATOM 3848 C C . ARG A 1 481 ? 19.064 -1.589 -28.830 1.00 93.81 481 ARG A C 1
ATOM 3850 O O . ARG A 1 481 ? 19.933 -1.132 -29.569 1.00 93.81 481 ARG A O 1
ATOM 3857 N N . LEU A 1 482 ? 17.942 -2.145 -29.278 1.00 95.38 482 LEU A N 1
ATOM 3858 C CA . LEU A 1 482 ? 17.679 -2.377 -30.700 1.00 95.38 482 LEU A CA 1
ATOM 3859 C C . LEU A 1 482 ? 17.016 -1.180 -31.393 1.00 95.38 482 LEU A C 1
ATOM 3861 O O . LEU A 1 482 ? 17.391 -0.859 -32.513 1.00 95.38 482 LEU A O 1
ATOM 3865 N N . LEU A 1 483 ? 16.081 -0.487 -30.732 1.00 94.69 483 LEU A N 1
ATOM 3866 C CA . LEU A 1 483 ? 15.384 0.674 -31.305 1.00 94.69 483 LEU A CA 1
ATOM 3867 C C . LEU A 1 483 ? 15.941 2.018 -30.834 1.00 94.69 483 LEU A C 1
ATOM 3869 O O . LEU A 1 483 ? 15.537 3.060 -31.351 1.00 94.69 483 LEU A O 1
ATOM 3873 N N . GLY A 1 484 ? 16.839 2.046 -29.849 1.00 91.31 484 GLY A N 1
ATOM 3874 C CA . GLY A 1 484 ? 17.428 3.295 -29.362 1.00 91.31 484 GLY A CA 1
ATOM 3875 C C . GLY A 1 484 ? 16.462 4.185 -28.575 1.00 91.31 484 GLY A C 1
ATOM 3876 O O . GLY A 1 484 ? 16.738 5.371 -28.400 1.00 91.31 484 GLY A O 1
ATOM 3877 N N . ARG A 1 485 ? 15.314 3.661 -28.132 1.00 92.88 485 ARG A N 1
ATOM 3878 C CA . ARG A 1 485 ? 14.327 4.389 -27.323 1.00 92.88 485 ARG A CA 1
ATOM 3879 C C . ARG A 1 485 ? 13.642 3.469 -26.308 1.00 92.88 485 ARG A C 1
ATOM 3881 O O . ARG A 1 485 ? 13.549 2.266 -26.559 1.00 92.88 485 ARG A O 1
ATOM 3888 N N . PRO A 1 486 ? 13.132 3.999 -25.187 1.00 94.62 486 PRO A N 1
ATOM 3889 C CA . PRO A 1 486 ? 12.196 3.265 -24.337 1.00 94.62 486 PRO A CA 1
ATOM 3890 C C . PRO A 1 486 ? 10.859 3.011 -25.041 1.00 94.62 486 PRO A C 1
ATOM 3892 O O . PRO A 1 486 ? 10.540 3.653 -26.054 1.00 94.62 486 PRO A O 1
ATOM 3895 N N . THR A 1 487 ? 10.060 2.105 -24.478 1.00 95.50 487 THR A N 1
ATOM 3896 C CA . THR A 1 487 ? 8.678 1.923 -24.933 1.00 95.50 487 THR A CA 1
ATOM 3897 C C . THR A 1 487 ? 7.854 3.190 -24.685 1.00 95.50 487 THR A C 1
ATOM 3899 O O . THR A 1 487 ? 8.037 3.914 -23.698 1.00 95.50 487 THR A O 1
ATOM 3902 N N . TYR A 1 488 ? 6.942 3.496 -25.605 1.00 94.00 488 TYR A N 1
ATOM 3903 C CA . TYR A 1 488 ? 6.074 4.664 -25.516 1.00 94.00 488 TYR A CA 1
ATOM 3904 C C . TYR A 1 488 ? 5.016 4.510 -24.435 1.00 94.00 488 TYR A C 1
ATOM 3906 O O . TYR A 1 488 ? 4.597 5.506 -23.855 1.00 94.00 488 TYR A O 1
ATOM 3914 N N . GLY A 1 489 ? 4.545 3.301 -24.166 1.00 93.75 489 GLY A N 1
ATOM 3915 C CA . GLY A 1 489 ? 3.399 3.137 -23.294 1.00 93.75 489 GLY A CA 1
ATOM 3916 C C . GLY A 1 489 ? 3.010 1.693 -23.070 1.00 93.75 489 GLY A C 1
ATOM 3917 O O . GLY A 1 489 ? 3.728 0.752 -23.411 1.00 93.75 489 GLY A O 1
ATOM 3918 N N . ARG A 1 490 ? 1.836 1.526 -22.467 1.00 94.62 490 ARG A N 1
ATOM 3919 C CA . ARG A 1 490 ? 1.347 0.214 -22.044 1.00 94.62 490 ARG A CA 1
ATOM 3920 C C . ARG A 1 490 ? 0.992 -0.687 -23.226 1.00 94.62 490 ARG A C 1
ATOM 3922 O O . ARG A 1 490 ? 1.247 -1.883 -23.133 1.00 94.62 490 ARG A O 1
ATOM 3929 N N . SER A 1 491 ? 0.430 -0.129 -24.302 1.00 94.44 491 SER A N 1
ATOM 3930 C CA . SER A 1 491 ? 0.018 -0.903 -25.482 1.00 94.44 491 SER A CA 1
ATOM 3931 C C . SER A 1 491 ? 1.200 -1.626 -26.135 1.00 94.44 491 SER A C 1
ATOM 3933 O O . SER A 1 491 ? 1.157 -2.842 -26.277 1.00 94.44 491 SER A O 1
ATOM 3935 N N . GLU A 1 492 ? 2.280 -0.896 -26.432 1.00 95.19 492 GLU A N 1
ATOM 3936 C CA . GLU A 1 492 ? 3.503 -1.440 -27.045 1.00 95.19 492 GLU A CA 1
ATOM 3937 C C . GLU A 1 492 ? 4.148 -2.520 -26.160 1.00 95.19 492 GLU A C 1
ATOM 3939 O O . GLU A 1 492 ? 4.448 -3.620 -26.616 1.00 95.19 492 GLU A O 1
ATOM 3944 N N . MET A 1 493 ? 4.282 -2.256 -24.856 1.00 95.69 493 MET A N 1
ATOM 3945 C CA . MET A 1 493 ? 4.820 -3.246 -23.919 1.00 95.69 493 MET A CA 1
ATOM 3946 C C . MET A 1 493 ? 3.943 -4.507 -23.834 1.00 95.69 493 MET A C 1
ATOM 3948 O O . MET A 1 493 ? 4.467 -5.614 -23.727 1.00 95.69 493 MET A O 1
ATOM 3952 N N . SER A 1 494 ? 2.615 -4.358 -23.869 1.00 95.75 494 SER A N 1
ATOM 3953 C CA . SER A 1 494 ? 1.684 -5.492 -23.811 1.00 95.75 494 SER A CA 1
ATOM 3954 C C . SER A 1 494 ? 1.786 -6.376 -25.051 1.00 95.75 494 SER A C 1
ATOM 3956 O O . SER A 1 494 ? 1.757 -7.594 -24.920 1.00 95.75 494 SER A O 1
ATOM 3958 N N . GLU A 1 495 ? 1.942 -5.784 -26.233 1.00 95.69 495 GLU A N 1
ATOM 3959 C CA . GLU A 1 495 ? 2.091 -6.523 -27.488 1.00 95.69 495 GLU A CA 1
ATOM 3960 C C . GLU A 1 495 ? 3.354 -7.392 -27.483 1.00 95.69 495 GLU A C 1
ATOM 3962 O O . GLU A 1 495 ? 3.289 -8.598 -27.740 1.00 95.69 495 GLU A O 1
ATOM 3967 N N . TYR A 1 496 ? 4.493 -6.815 -27.093 1.00 97.31 496 TYR A N 1
ATOM 3968 C CA . TYR A 1 496 ? 5.737 -7.572 -26.955 1.00 97.31 496 TYR A CA 1
ATOM 3969 C C . TYR A 1 496 ? 5.656 -8.635 -25.857 1.00 97.31 496 TYR A C 1
ATOM 3971 O O . TYR A 1 496 ? 6.201 -9.729 -26.022 1.00 97.31 496 TYR A O 1
ATOM 3979 N N . TYR A 1 497 ? 4.968 -8.349 -24.750 1.00 96.88 497 TYR A N 1
ATOM 3980 C CA . TYR A 1 497 ? 4.761 -9.321 -23.679 1.00 96.88 497 TYR A CA 1
ATOM 3981 C C . TYR A 1 497 ? 3.933 -10.522 -24.159 1.00 96.88 497 TYR A C 1
ATOM 3983 O O . TYR A 1 497 ? 4.338 -11.671 -23.959 1.00 96.88 497 TYR A O 1
ATOM 3991 N N . ASP A 1 498 ? 2.827 -10.271 -24.861 1.00 97.31 498 ASP A N 1
ATOM 3992 C CA . ASP A 1 498 ? 1.972 -11.314 -25.432 1.00 97.31 498 ASP A CA 1
ATOM 3993 C C . ASP A 1 498 ? 2.728 -12.141 -26.479 1.00 97.31 498 ASP A C 1
ATOM 3995 O O . ASP A 1 498 ? 2.639 -13.373 -26.483 1.00 97.31 498 ASP A O 1
ATOM 3999 N N . LEU A 1 499 ? 3.537 -11.497 -27.324 1.00 97.44 499 LEU A N 1
ATOM 4000 C CA . LEU A 1 499 ? 4.402 -12.178 -28.287 1.00 97.44 499 LEU A CA 1
ATOM 4001 C C . LEU A 1 499 ? 5.403 -13.107 -27.587 1.00 97.44 499 LEU A C 1
ATOM 4003 O O . LEU A 1 499 ? 5.519 -14.281 -27.954 1.00 97.44 499 LEU A O 1
ATOM 4007 N N . CYS A 1 500 ? 6.083 -12.605 -26.554 1.00 96.62 500 CYS A N 1
ATOM 4008 C CA . CYS A 1 500 ? 7.031 -13.383 -25.759 1.00 96.62 500 CYS A CA 1
ATOM 4009 C C . CYS A 1 500 ? 6.357 -14.579 -25.085 1.00 96.62 500 CYS A C 1
ATOM 4011 O O . CYS A 1 500 ? 6.942 -15.660 -25.048 1.00 96.62 500 CYS A O 1
ATOM 4013 N N . SER A 1 501 ? 5.126 -14.410 -24.596 1.00 96.38 501 SER A N 1
ATOM 4014 C CA . SER A 1 501 ? 4.376 -15.490 -23.949 1.00 96.38 501 SER A CA 1
ATOM 4015 C C . SER A 1 501 ? 4.067 -16.654 -24.900 1.00 96.38 501 SER A C 1
ATOM 4017 O O . SER A 1 501 ? 4.042 -17.805 -24.471 1.00 96.38 501 SER A O 1
ATOM 4019 N N . ARG A 1 502 ? 3.877 -16.373 -26.199 1.00 97.06 502 ARG A N 1
ATOM 4020 C CA . ARG A 1 502 ? 3.504 -17.374 -27.214 1.00 97.06 502 ARG A CA 1
ATOM 4021 C C . ARG A 1 502 ? 4.698 -17.972 -27.951 1.00 97.06 502 ARG A C 1
ATOM 4023 O O . ARG A 1 502 ? 4.694 -19.162 -28.244 1.00 97.06 502 ARG A O 1
ATOM 4030 N N . LYS A 1 503 ? 5.684 -17.144 -28.311 1.00 96.88 503 LYS A N 1
ATOM 4031 C CA . LYS A 1 503 ? 6.785 -17.514 -29.223 1.00 96.88 503 LYS A CA 1
ATOM 4032 C C . LYS A 1 503 ? 8.180 -17.407 -28.592 1.00 96.88 503 LYS A C 1
ATOM 4034 O O . LYS A 1 503 ? 9.153 -17.873 -29.181 1.00 96.88 503 LYS A O 1
ATOM 4039 N N . GLY A 1 504 ? 8.292 -16.825 -27.399 1.00 94.88 504 GLY A N 1
ATOM 4040 C CA . GLY A 1 504 ? 9.549 -16.702 -26.663 1.00 94.88 504 GLY A CA 1
ATOM 4041 C C . GLY A 1 504 ? 10.493 -15.603 -27.165 1.00 94.88 504 GLY A C 1
ATOM 4042 O O . GLY A 1 504 ? 10.144 -14.755 -27.983 1.00 94.88 504 GLY A O 1
ATOM 4043 N N . PHE A 1 505 ? 11.722 -15.637 -26.644 1.00 96.25 505 PHE A N 1
ATOM 4044 C CA . PHE A 1 505 ? 12.753 -14.605 -26.811 1.00 96.25 505 PHE A CA 1
ATOM 4045 C C . PHE A 1 505 ? 13.147 -14.316 -28.269 1.00 96.25 505 PHE A C 1
ATOM 4047 O O . PHE A 1 505 ? 13.272 -13.159 -28.656 1.00 96.25 505 PHE A O 1
ATOM 4054 N N . TYR A 1 506 ? 13.345 -15.348 -29.093 1.00 97.00 506 TYR A N 1
ATOM 4055 C CA . TYR A 1 506 ? 13.827 -15.150 -30.466 1.00 97.00 506 TYR A CA 1
ATOM 4056 C C . TYR A 1 506 ? 12.828 -14.368 -31.323 1.00 97.00 506 TYR A C 1
ATOM 4058 O O . TYR A 1 506 ? 13.238 -13.513 -32.101 1.00 97.00 506 TYR A O 1
ATOM 4066 N N . ALA A 1 507 ? 11.530 -14.600 -31.108 1.00 97.31 507 ALA A N 1
ATOM 4067 C CA . ALA A 1 507 ? 10.471 -13.884 -31.805 1.00 97.31 507 ALA A CA 1
ATOM 4068 C C . ALA A 1 507 ? 10.396 -12.401 -31.415 1.00 97.31 507 ALA A C 1
ATOM 4070 O O . ALA A 1 507 ? 10.017 -11.589 -32.249 1.00 97.31 507 ALA A O 1
ATOM 4071 N N . LEU A 1 508 ? 10.774 -12.038 -30.182 1.00 97.62 508 LEU A N 1
ATOM 4072 C CA . LEU A 1 508 ? 10.878 -10.635 -29.767 1.00 97.62 508 LEU A CA 1
ATOM 4073 C C . LEU A 1 508 ? 11.954 -9.902 -30.571 1.00 97.62 508 LEU A C 1
ATOM 4075 O O . LEU A 1 508 ? 11.712 -8.804 -31.059 1.00 97.62 508 LEU A O 1
ATOM 4079 N N . VAL A 1 509 ? 13.136 -10.513 -30.702 1.00 97.69 509 VAL A N 1
ATOM 4080 C CA . VAL A 1 509 ? 14.242 -9.928 -31.473 1.00 97.69 509 VAL A CA 1
ATOM 4081 C C . VAL A 1 509 ? 13.830 -9.748 -32.930 1.00 97.69 509 VAL A C 1
ATOM 4083 O O . VAL A 1 509 ? 14.046 -8.673 -33.480 1.00 97.69 509 VAL A O 1
ATOM 4086 N N . ASP A 1 510 ? 13.195 -10.762 -33.522 1.00 97.81 510 ASP A N 1
ATOM 4087 C CA . ASP A 1 510 ? 12.693 -10.682 -34.897 1.00 97.81 510 ASP A CA 1
ATOM 4088 C C . ASP A 1 510 ? 11.656 -9.573 -35.049 1.00 97.81 510 ASP A C 1
ATOM 4090 O O . ASP A 1 510 ? 11.846 -8.686 -35.866 1.00 97.81 510 ASP A O 1
ATOM 4094 N N . ALA A 1 511 ? 10.631 -9.528 -34.194 1.00 97.62 511 ALA A N 1
ATOM 4095 C CA . ALA A 1 511 ? 9.595 -8.499 -34.272 1.00 97.62 511 ALA A CA 1
ATOM 4096 C C . ALA A 1 511 ? 10.145 -7.068 -34.145 1.00 97.62 511 ALA A C 1
ATOM 4098 O O . ALA A 1 511 ? 9.656 -6.165 -34.818 1.00 97.62 511 ALA A O 1
ATOM 4099 N N . ILE A 1 512 ? 11.167 -6.852 -33.310 1.00 97.50 512 ILE A N 1
ATOM 4100 C CA . ILE A 1 512 ? 11.790 -5.532 -33.166 1.00 97.50 512 ILE A CA 1
ATOM 4101 C C . ILE A 1 512 ? 12.632 -5.186 -34.400 1.00 97.50 512 ILE A C 1
ATOM 4103 O O . ILE A 1 512 ? 12.504 -4.086 -34.940 1.00 97.50 512 ILE A O 1
ATOM 4107 N N . VAL A 1 513 ? 13.501 -6.099 -34.842 1.00 96.88 513 VAL A N 1
ATOM 4108 C CA . VAL A 1 513 ? 14.407 -5.850 -35.974 1.00 96.88 513 VAL A CA 1
ATOM 4109 C C . VAL A 1 513 ? 13.636 -5.763 -37.290 1.00 96.88 513 VAL A C 1
ATOM 4111 O O . VAL A 1 513 ? 14.045 -4.997 -38.156 1.00 96.88 513 VAL A O 1
ATOM 4114 N N . ASP A 1 514 ? 12.525 -6.486 -37.432 1.00 97.25 514 ASP A N 1
ATOM 4115 C CA . ASP A 1 514 ? 11.657 -6.516 -38.619 1.00 97.25 514 ASP A CA 1
ATOM 4116 C C . ASP A 1 514 ? 10.615 -5.389 -38.636 1.00 97.25 514 ASP A C 1
ATOM 4118 O O . ASP A 1 514 ? 9.874 -5.258 -39.605 1.00 97.25 514 ASP A O 1
ATOM 4122 N N . SER A 1 515 ? 10.563 -4.557 -37.591 1.00 96.75 515 SER A N 1
ATOM 4123 C CA . SER A 1 515 ? 9.617 -3.443 -37.517 1.00 96.75 515 SER A CA 1
ATOM 4124 C C . SER A 1 515 ? 9.862 -2.382 -38.598 1.00 96.75 515 SER A C 1
ATOM 4126 O O . SER A 1 515 ? 11.000 -2.127 -39.019 1.00 96.75 515 SER A O 1
ATOM 4128 N N . ASP A 1 516 ? 8.782 -1.709 -39.000 1.00 95.31 516 ASP A N 1
ATOM 4129 C CA . ASP A 1 516 ? 8.845 -0.574 -39.928 1.00 95.31 516 ASP A CA 1
ATOM 4130 C C . ASP A 1 516 ? 9.726 0.542 -39.353 1.00 95.31 516 ASP A C 1
ATOM 4132 O O . ASP A 1 516 ? 10.582 1.085 -40.045 1.00 95.31 516 ASP A O 1
ATOM 4136 N N . GLU A 1 517 ? 9.623 0.799 -38.044 1.00 92.31 517 GLU A N 1
ATOM 4137 C CA . GLU A 1 517 ? 10.451 1.798 -37.368 1.00 92.31 517 GLU A CA 1
ATOM 4138 C C . GLU A 1 517 ? 11.950 1.467 -37.445 1.00 92.31 517 GLU A C 1
ATOM 4140 O O . GLU A 1 517 ? 12.768 2.354 -37.691 1.00 92.31 517 GLU A O 1
ATOM 4145 N N . TYR A 1 518 ? 12.347 0.205 -37.260 1.00 94.31 518 TYR A N 1
ATOM 4146 C CA . TYR A 1 518 ? 13.754 -0.172 -37.412 1.00 94.31 518 TYR A CA 1
ATOM 4147 C C . TYR A 1 518 ? 14.239 0.090 -38.847 1.00 94.31 518 TYR A C 1
ATOM 4149 O O . TYR A 1 518 ? 15.316 0.659 -39.056 1.00 94.31 518 TYR A O 1
ATOM 4157 N N . SER A 1 519 ? 13.420 -0.288 -39.832 1.00 93.12 519 SER A N 1
ATOM 4158 C CA . SER A 1 519 ? 13.728 -0.144 -41.258 1.00 93.12 519 SER A CA 1
ATOM 4159 C C . SER A 1 519 ? 13.847 1.326 -41.678 1.00 93.12 519 SER A C 1
ATOM 4161 O O . SER A 1 519 ? 14.771 1.677 -42.408 1.00 93.12 519 SER A O 1
ATOM 4163 N N . GLU A 1 520 ? 12.974 2.199 -41.173 1.00 88.12 520 GLU A N 1
ATOM 4164 C CA . GLU A 1 520 ? 12.982 3.637 -41.472 1.00 88.12 520 GLU A CA 1
ATOM 4165 C C . GLU A 1 520 ? 14.175 4.384 -40.855 1.00 88.12 520 GLU A C 1
ATOM 4167 O O . GLU A 1 520 ? 14.717 5.304 -41.471 1.00 88.12 520 GLU A O 1
ATOM 4172 N N . TYR A 1 521 ? 14.587 4.026 -39.633 1.00 85.06 521 TYR A N 1
ATOM 4173 C CA . TYR A 1 521 ? 15.634 4.761 -38.913 1.00 85.06 521 TYR A CA 1
ATOM 4174 C C . TYR A 1 521 ? 17.047 4.216 -39.128 1.00 85.06 521 TYR A C 1
ATOM 4176 O O . TYR A 1 521 ? 17.998 5.003 -39.128 1.00 85.06 521 TYR A O 1
ATOM 4184 N N . PHE A 1 522 ? 17.201 2.899 -39.271 1.00 87.81 522 PHE A N 1
ATOM 4185 C CA . PHE A 1 522 ? 18.512 2.252 -39.385 1.00 87.81 522 PHE A CA 1
ATOM 4186 C C . PHE A 1 522 ? 18.725 1.587 -40.750 1.00 87.81 522 PHE A C 1
ATOM 4188 O O . PHE A 1 522 ? 19.850 1.586 -41.263 1.00 87.81 522 PHE A O 1
ATOM 4195 N N . GLY A 1 523 ? 17.659 1.070 -41.365 1.00 89.44 523 GLY A N 1
ATOM 4196 C CA . GLY A 1 523 ? 17.744 0.319 -42.616 1.00 89.44 523 GLY A CA 1
ATOM 4197 C C . GLY A 1 523 ? 18.629 -0.925 -42.483 1.00 89.44 523 GLY A C 1
ATOM 4198 O O . GLY A 1 523 ? 18.694 -1.552 -41.425 1.00 89.44 523 GLY A O 1
ATOM 4199 N N . GLU A 1 524 ? 19.326 -1.275 -43.564 1.00 89.00 524 GLU A N 1
ATOM 4200 C CA . GLU A 1 524 ? 20.210 -2.449 -43.614 1.00 89.00 524 GLU A CA 1
ATOM 4201 C C . GLU A 1 524 ? 21.659 -2.147 -43.194 1.00 89.00 524 GLU A C 1
ATOM 4203 O O . GLU A 1 524 ? 22.381 -3.057 -42.784 1.00 89.00 524 GLU A O 1
ATOM 4208 N N . ASP A 1 525 ? 22.067 -0.874 -43.235 1.00 87.56 525 ASP A N 1
ATOM 4209 C CA . ASP A 1 525 ? 23.484 -0.478 -43.216 1.00 87.56 525 ASP A CA 1
ATOM 4210 C C . ASP A 1 525 ? 23.910 0.320 -41.976 1.00 87.56 525 ASP A C 1
ATOM 4212 O O . ASP A 1 525 ? 25.096 0.614 -41.808 1.00 87.56 525 ASP A O 1
ATOM 4216 N N . THR A 1 526 ? 22.972 0.712 -41.110 1.00 87.94 526 THR A N 1
ATOM 4217 C CA . THR A 1 526 ? 23.263 1.582 -39.960 1.00 87.94 526 THR A CA 1
ATOM 4218 C C . THR A 1 526 ? 23.218 0.796 -38.657 1.00 87.94 526 THR A C 1
ATOM 4220 O O . THR A 1 526 ? 22.256 0.081 -38.379 1.00 87.94 526 THR A O 1
ATOM 4223 N N . VAL A 1 527 ? 24.239 0.962 -37.815 1.00 91.19 527 VAL A N 1
ATOM 4224 C CA . VAL A 1 527 ? 24.223 0.411 -36.453 1.00 91.19 527 VAL A CA 1
ATOM 4225 C C . VAL A 1 527 ? 23.199 1.190 -35.620 1.00 91.19 527 VAL A C 1
ATOM 4227 O O . VAL A 1 527 ? 23.229 2.426 -35.652 1.00 91.19 527 VAL A O 1
ATOM 4230 N N . PRO A 1 528 ? 22.320 0.519 -34.846 1.00 92.50 528 PRO A N 1
ATOM 4231 C CA . PRO A 1 528 ? 21.405 1.216 -33.957 1.00 92.50 528 PRO A CA 1
ATOM 4232 C C . PRO A 1 528 ? 22.130 2.177 -33.016 1.00 92.50 528 PRO A C 1
ATOM 4234 O O . PRO A 1 528 ? 23.253 1.932 -32.584 1.00 92.50 528 PRO A O 1
ATOM 4237 N N . TYR A 1 529 ? 21.484 3.285 -32.682 1.00 88.12 529 TYR A N 1
ATOM 4238 C CA . TYR A 1 529 ? 22.032 4.287 -31.773 1.00 88.12 529 TYR A CA 1
ATOM 4239 C C . TYR A 1 529 ? 20.929 4.851 -30.883 1.00 88.12 529 TYR A C 1
ATOM 4241 O O . TYR A 1 529 ? 19.744 4.740 -31.193 1.00 88.12 529 TYR A O 1
ATOM 4249 N N . GLU A 1 530 ? 21.305 5.445 -29.752 1.00 88.00 530 GLU A N 1
ATOM 4250 C CA . GLU A 1 530 ? 20.349 6.051 -28.823 1.00 88.00 530 GLU A CA 1
ATOM 4251 C C . GLU A 1 530 ? 19.670 7.276 -29.462 1.00 88.00 530 GLU A C 1
ATOM 4253 O O . GLU A 1 530 ? 20.301 8.303 -29.709 1.00 88.00 530 GLU A O 1
ATOM 4258 N N . ARG A 1 531 ? 18.368 7.155 -29.732 1.00 87.81 531 ARG A N 1
ATOM 4259 C CA . ARG A 1 531 ? 17.524 8.187 -30.350 1.00 87.81 531 ARG A CA 1
ATOM 4260 C C . ARG A 1 531 ? 16.776 9.021 -29.314 1.00 87.81 531 ARG A C 1
ATOM 4262 O O . ARG A 1 531 ? 16.604 10.225 -29.515 1.00 87.81 531 ARG A O 1
ATOM 4269 N N . TYR A 1 532 ? 16.317 8.385 -28.235 1.00 88.62 532 TYR A N 1
ATOM 4270 C CA . TYR A 1 532 ? 15.501 9.017 -27.201 1.00 88.62 532 TYR A CA 1
ATOM 4271 C C . TYR A 1 532 ? 15.905 8.588 -25.792 1.00 88.62 532 TYR A C 1
ATOM 4273 O O . TYR A 1 532 ? 16.118 7.406 -25.522 1.00 88.62 532 TYR A O 1
ATOM 4281 N N . VAL A 1 533 ? 15.872 9.556 -24.881 1.00 89.12 533 VAL A N 1
ATOM 4282 C CA . VAL A 1 533 ? 16.068 9.394 -23.439 1.00 89.12 533 VAL A CA 1
ATOM 4283 C C . VAL A 1 533 ? 14.813 9.805 -22.678 1.00 89.12 533 VAL A C 1
ATOM 4285 O O . VAL A 1 533 ? 13.987 10.593 -23.155 1.00 89.12 533 VAL A O 1
ATOM 4288 N N . THR A 1 534 ? 14.650 9.275 -21.471 1.00 91.50 534 THR A N 1
ATOM 4289 C CA . THR A 1 534 ? 13.595 9.756 -20.569 1.00 91.50 534 THR A CA 1
ATOM 4290 C C . THR A 1 534 ? 14.001 11.093 -19.940 1.00 91.50 534 THR A C 1
ATOM 4292 O O . THR A 1 534 ? 15.196 11.368 -19.801 1.00 91.50 534 THR A O 1
ATOM 4295 N N . PRO A 1 535 ? 13.047 11.924 -19.479 1.00 88.94 535 PRO A N 1
ATOM 4296 C CA . PRO A 1 535 ? 13.352 13.115 -18.682 1.00 88.94 535 PRO A CA 1
ATOM 4297 C C . PRO A 1 535 ? 14.304 12.846 -17.509 1.00 88.94 535 PRO A C 1
ATOM 4299 O O . PRO A 1 535 ? 15.214 13.634 -17.248 1.00 88.94 535 PRO A O 1
ATOM 4302 N N . ARG A 1 536 ? 14.151 11.695 -16.841 1.00 87.19 536 ARG A N 1
ATOM 4303 C CA . ARG A 1 536 ? 15.060 11.254 -15.776 1.00 87.19 536 ARG A CA 1
ATOM 4304 C C . ARG A 1 536 ? 16.481 10.993 -16.284 1.00 87.19 536 ARG A C 1
ATOM 4306 O O . ARG A 1 536 ? 17.435 11.411 -15.627 1.00 87.19 536 ARG A O 1
ATOM 4313 N N . GLY A 1 537 ? 16.635 10.290 -17.404 1.00 87.56 537 GLY A N 1
ATOM 4314 C CA . GLY A 1 537 ? 17.951 10.004 -17.977 1.00 87.56 537 GLY A CA 1
ATOM 4315 C C . GLY A 1 537 ? 18.639 11.245 -18.534 1.00 87.56 537 GLY A C 1
ATOM 4316 O O . GLY A 1 537 ? 19.831 11.435 -18.294 1.00 87.56 537 GLY A O 1
ATOM 4317 N N . TYR A 1 538 ? 17.880 12.147 -19.159 1.00 86.12 538 TYR A N 1
ATOM 4318 C CA . TYR A 1 538 ? 18.377 13.456 -19.577 1.00 86.12 538 TYR A CA 1
ATOM 4319 C C . TYR A 1 538 ? 18.911 14.254 -18.383 1.00 86.12 538 TYR A C 1
ATOM 4321 O O . TYR A 1 538 ? 20.072 14.655 -18.390 1.00 86.12 538 TYR A O 1
ATOM 4329 N N . ALA A 1 539 ? 18.116 14.391 -17.313 1.00 85.69 539 ALA A N 1
ATOM 4330 C CA . ALA A 1 539 ? 18.525 15.101 -16.100 1.00 85.69 539 ALA A CA 1
ATOM 4331 C C . ALA A 1 539 ? 19.805 14.514 -15.475 1.00 85.69 539 ALA A C 1
ATOM 4333 O O . ALA A 1 539 ? 20.676 15.258 -15.032 1.00 85.69 539 ALA A O 1
ATOM 4334 N N . MET A 1 540 ? 19.963 13.185 -15.481 1.00 83.44 540 MET A N 1
ATOM 4335 C CA . MET A 1 540 ? 21.167 12.517 -14.967 1.00 83.44 540 MET A CA 1
ATOM 4336 C C . MET A 1 540 ? 22.447 12.904 -15.730 1.00 83.44 540 MET A C 1
ATOM 4338 O O . MET A 1 540 ? 23.531 12.897 -15.142 1.00 83.44 540 MET A O 1
ATOM 4342 N N . ARG A 1 541 ? 22.328 13.236 -17.020 1.00 79.00 541 ARG A N 1
ATOM 4343 C CA . ARG A 1 541 ? 23.448 13.602 -17.899 1.00 79.00 541 ARG A CA 1
ATOM 4344 C C . ARG A 1 541 ? 23.679 15.114 -17.940 1.00 79.00 541 ARG A C 1
ATOM 4346 O O . ARG A 1 541 ? 24.827 15.543 -17.913 1.00 79.00 541 ARG A O 1
ATOM 4353 N N . SER A 1 542 ? 22.608 15.907 -17.953 1.00 69.56 542 SER A N 1
ATOM 4354 C CA . SER A 1 542 ? 22.663 17.365 -18.116 1.00 69.56 542 SER A CA 1
ATOM 4355 C C . SER A 1 542 ? 23.021 18.119 -16.834 1.00 69.56 542 SER A C 1
ATOM 4357 O O . SER A 1 542 ? 23.615 19.185 -16.907 1.00 69.56 542 SER A O 1
ATOM 4359 N N . LEU A 1 543 ? 22.685 17.589 -15.651 1.00 55.72 543 LEU A N 1
ATOM 4360 C CA . LEU A 1 543 ? 22.931 18.263 -14.364 1.00 55.72 543 LEU A CA 1
ATOM 4361 C C . LEU A 1 543 ? 24.406 18.227 -13.907 1.00 55.72 543 LEU A C 1
ATOM 4363 O O . LEU A 1 543 ? 24.706 18.681 -12.804 1.00 55.72 543 LEU A O 1
ATOM 4367 N N . ARG A 1 544 ? 25.319 17.649 -14.704 1.00 49.81 544 ARG A N 1
ATOM 4368 C CA . ARG A 1 544 ? 26.765 17.611 -14.407 1.00 49.81 544 ARG A CA 1
ATOM 4369 C C . ARG A 1 544 ? 27.544 18.787 -14.979 1.00 49.81 544 ARG A C 1
ATOM 4371 O O . ARG A 1 544 ? 28.604 19.102 -14.450 1.00 49.81 544 ARG A O 1
ATOM 4378 N N . GLU A 1 545 ? 27.016 19.454 -15.994 1.00 43.53 545 GLU A N 1
ATOM 4379 C CA . GLU A 1 545 ? 27.427 20.822 -16.279 1.00 43.53 545 GLU A CA 1
ATOM 4380 C C . GLU A 1 545 ? 26.533 21.731 -15.430 1.00 43.53 545 GLU A C 1
ATOM 4382 O O . GLU A 1 545 ? 25.351 21.410 -15.252 1.00 43.53 545 GLU A O 1
ATOM 4387 N N . PRO A 1 546 ? 27.033 22.848 -14.872 1.00 38.00 546 PRO A N 1
ATOM 4388 C CA . PRO A 1 546 ? 26.145 23.910 -14.449 1.00 38.00 546 PRO A CA 1
ATOM 4389 C C . PRO A 1 546 ? 25.495 24.404 -15.735 1.00 38.00 546 PRO A C 1
ATOM 4391 O O . PRO A 1 546 ? 25.998 25.314 -16.388 1.00 38.00 546 PRO A O 1
ATOM 4394 N N . ALA A 1 547 ? 24.408 23.739 -16.139 1.00 42.53 547 ALA A N 1
ATOM 4395 C CA . ALA A 1 547 ? 23.523 24.228 -17.163 1.00 42.53 547 ALA A CA 1
ATOM 4396 C C . ALA A 1 547 ? 23.299 25.673 -16.773 1.00 42.53 547 ALA A C 1
ATOM 4398 O O . ALA A 1 547 ? 22.900 25.933 -15.633 1.00 42.53 547 ALA A O 1
ATOM 4399 N N . HIS A 1 548 ? 23.668 26.581 -17.674 1.00 43.25 548 HIS A N 1
ATOM 4400 C CA . HIS A 1 548 ? 23.238 27.956 -17.624 1.00 43.25 548 HIS A CA 1
ATOM 4401 C C . HIS A 1 548 ? 21.769 27.908 -17.217 1.00 43.25 548 HIS A C 1
ATOM 4403 O O . HIS A 1 548 ? 20.891 27.573 -18.013 1.00 43.25 548 HIS A O 1
ATOM 4409 N N . TRP A 1 549 ? 21.521 28.154 -15.930 1.00 42.41 549 TRP A N 1
ATOM 4410 C CA . TRP A 1 549 ? 20.249 28.615 -15.435 1.00 42.41 549 TRP A CA 1
ATOM 4411 C C . TRP A 1 549 ? 19.877 29.664 -16.474 1.00 42.41 549 TRP A C 1
ATOM 4413 O O . TRP A 1 549 ? 20.692 30.539 -16.777 1.00 42.41 549 TRP A O 1
ATOM 4423 N N . SER A 1 550 ? 18.754 29.489 -17.171 1.00 45.09 550 SER A N 1
ATOM 4424 C CA . SER A 1 550 ? 18.347 30.486 -18.160 1.00 45.09 550 SER A CA 1
ATOM 4425 C C . SER A 1 550 ? 18.500 31.842 -17.485 1.00 45.09 550 SER A C 1
ATOM 4427 O O . SER A 1 550 ? 18.063 31.947 -16.339 1.00 45.09 550 SER A O 1
ATOM 4429 N N . THR A 1 551 ? 19.119 32.838 -18.112 1.00 46.25 551 THR A N 1
ATOM 4430 C CA . THR A 1 551 ? 19.305 34.170 -17.511 1.00 46.25 551 THR A CA 1
ATOM 4431 C C . THR A 1 551 ? 18.014 34.692 -16.858 1.00 46.25 551 THR A C 1
ATOM 4433 O O . THR A 1 551 ? 18.023 35.223 -15.751 1.00 46.25 551 THR A O 1
ATOM 4436 N N . ALA A 1 552 ? 16.870 34.311 -17.428 1.00 49.03 552 ALA A N 1
ATOM 4437 C CA . ALA A 1 552 ? 15.521 34.465 -16.888 1.00 49.03 552 ALA A CA 1
ATOM 4438 C C . ALA A 1 552 ? 15.252 33.928 -15.455 1.00 49.03 552 ALA A C 1
ATOM 4440 O O . ALA A 1 552 ? 14.241 34.292 -14.856 1.00 49.03 552 ALA A O 1
ATOM 4441 N N . GLN A 1 553 ? 16.088 33.055 -14.885 1.00 48.62 553 GLN A N 1
ATOM 4442 C CA . GLN A 1 553 ? 15.870 32.384 -13.598 1.00 48.62 553 GLN A CA 1
ATOM 4443 C C . GLN A 1 553 ? 16.742 32.937 -12.459 1.00 48.62 553 GLN A C 1
ATOM 4445 O O . GLN A 1 553 ? 16.252 32.918 -11.332 1.00 48.62 553 GLN A O 1
ATOM 4450 N N . LEU A 1 554 ? 17.941 33.502 -12.707 1.00 48.34 554 LEU A N 1
ATOM 4451 C CA . LEU A 1 554 ? 18.574 34.401 -11.712 1.00 48.34 554 LEU A CA 1
ATOM 4452 C C . LEU A 1 554 ? 18.099 35.851 -11.860 1.00 48.34 554 LEU A C 1
ATOM 4454 O O . LEU A 1 554 ? 18.154 36.589 -10.884 1.00 48.34 554 LEU A O 1
ATOM 4458 N N . GLU A 1 555 ? 17.556 36.261 -13.012 1.00 50.44 555 GLU A N 1
ATOM 4459 C CA . GLU A 1 555 ? 16.874 37.562 -13.141 1.00 50.44 555 GLU A CA 1
ATOM 4460 C C . GLU A 1 555 ? 15.485 37.581 -12.481 1.00 50.44 555 GLU A C 1
ATOM 4462 O O . GLU A 1 555 ? 14.878 38.646 -12.321 1.00 50.44 555 GLU A O 1
ATOM 4467 N N . ARG A 1 556 ? 14.976 36.425 -12.024 1.00 51.38 556 ARG A N 1
ATOM 4468 C CA . ARG A 1 556 ? 13.805 36.381 -11.142 1.00 51.38 556 ARG A CA 1
ATOM 4469 C C . ARG A 1 556 ? 14.153 37.040 -9.808 1.00 51.38 556 ARG A C 1
ATOM 4471 O O . ARG A 1 556 ? 14.583 36.385 -8.865 1.00 51.38 556 ARG A O 1
ATOM 4478 N N . LYS A 1 557 ? 13.843 38.334 -9.704 1.00 55.62 557 LYS A N 1
ATOM 4479 C CA . LYS A 1 557 ? 13.870 39.107 -8.448 1.00 55.62 557 LYS A CA 1
ATOM 4480 C C . LYS A 1 557 ? 12.991 38.502 -7.345 1.00 55.62 557 LYS A C 1
ATOM 4482 O O . LYS A 1 557 ? 13.164 38.832 -6.179 1.00 55.62 557 LYS A O 1
ATOM 4487 N N . VAL A 1 558 ? 12.044 37.633 -7.706 1.00 54.53 558 VAL A N 1
ATOM 4488 C CA . VAL A 1 558 ? 11.114 36.977 -6.784 1.00 54.53 558 VAL A CA 1
ATOM 4489 C C . VAL A 1 558 ? 11.231 35.465 -6.967 1.00 54.53 558 VAL A C 1
ATOM 4491 O O . VAL A 1 558 ? 10.863 34.916 -8.007 1.00 54.53 558 VAL A O 1
ATOM 4494 N N . THR A 1 559 ? 11.751 34.774 -5.954 1.00 65.62 559 THR A N 1
ATOM 4495 C CA . THR A 1 559 ? 11.717 33.306 -5.894 1.00 65.62 559 THR A CA 1
ATOM 4496 C C . THR A 1 559 ? 10.292 32.815 -5.631 1.00 65.62 559 THR A C 1
ATOM 4498 O O . THR A 1 559 ? 9.471 33.530 -5.060 1.00 65.62 559 THR A O 1
ATOM 4501 N N . ALA A 1 560 ? 9.984 31.567 -5.999 1.00 57.41 560 ALA A N 1
ATOM 4502 C CA . ALA A 1 560 ? 8.675 30.968 -5.712 1.00 57.41 560 ALA A CA 1
ATOM 4503 C C . ALA A 1 560 ? 8.323 31.039 -4.211 1.00 57.41 560 ALA A C 1
ATOM 4505 O O . ALA A 1 560 ? 7.181 31.319 -3.864 1.00 57.41 560 ALA A O 1
ATOM 4506 N N . GLY A 1 561 ? 9.320 30.892 -3.328 1.00 69.44 561 GLY A N 1
ATOM 4507 C CA . GLY A 1 561 ? 9.157 31.096 -1.885 1.00 69.44 561 GLY A CA 1
ATOM 4508 C C . GLY A 1 561 ? 8.776 32.533 -1.509 1.00 69.44 561 GLY A C 1
ATOM 4509 O O . GLY A 1 561 ? 7.880 32.723 -0.692 1.00 69.44 561 GLY A O 1
ATOM 4510 N N . MET A 1 562 ? 9.375 33.546 -2.147 1.00 67.44 562 MET A N 1
ATOM 4511 C CA . MET A 1 562 ? 9.000 34.951 -1.938 1.00 67.44 562 MET A CA 1
ATOM 4512 C C . MET A 1 562 ? 7.587 35.249 -2.446 1.00 67.44 562 MET A C 1
ATOM 4514 O O . MET A 1 562 ? 6.845 35.944 -1.763 1.00 67.44 562 MET A O 1
ATOM 4518 N N . TYR A 1 563 ? 7.180 34.689 -3.589 1.00 69.38 563 TYR A N 1
ATOM 4519 C CA . TYR A 1 563 ? 5.819 34.853 -4.115 1.00 69.38 563 TYR A CA 1
ATOM 4520 C C . TYR A 1 563 ? 4.767 34.228 -3.186 1.00 69.38 563 TYR A C 1
ATOM 4522 O O . TYR A 1 563 ? 3.737 34.842 -2.902 1.00 69.38 563 TYR A O 1
ATOM 4530 N N . VAL A 1 564 ? 5.045 33.029 -2.663 1.00 67.94 564 VAL A N 1
ATOM 4531 C CA . VAL A 1 564 ? 4.182 32.347 -1.686 1.00 67.94 564 VAL A CA 1
ATOM 4532 C C . VAL A 1 564 ? 4.114 33.133 -0.375 1.00 67.94 564 VAL A C 1
ATOM 4534 O O . VAL A 1 564 ? 3.019 33.348 0.137 1.00 67.94 564 VAL A O 1
ATOM 4537 N N . ALA A 1 565 ? 5.242 33.644 0.125 1.00 71.38 565 ALA A N 1
ATOM 4538 C CA . ALA A 1 565 ? 5.273 34.494 1.315 1.00 71.38 565 ALA A CA 1
ATOM 4539 C C . ALA A 1 565 ? 4.476 35.797 1.119 1.00 71.38 565 ALA A C 1
ATOM 4541 O O . ALA A 1 565 ? 3.716 36.191 2.003 1.00 71.38 565 ALA A O 1
ATOM 4542 N N . GLN A 1 566 ? 4.573 36.427 -0.056 1.00 74.88 566 GLN A N 1
ATOM 4543 C CA . GLN A 1 566 ? 3.815 37.637 -0.388 1.00 74.88 566 GLN A CA 1
ATOM 4544 C C . GLN A 1 566 ? 2.307 37.362 -0.461 1.00 74.88 566 GLN A C 1
ATOM 4546 O O . GLN A 1 566 ? 1.507 38.131 0.071 1.00 74.88 566 GLN A O 1
ATOM 4551 N N . LYS A 1 567 ? 1.905 36.240 -1.070 1.00 77.06 567 LYS A N 1
ATOM 4552 C CA . LYS A 1 567 ? 0.503 35.796 -1.110 1.00 77.06 567 LYS A CA 1
ATOM 4553 C C . LYS A 1 567 ? -0.035 35.463 0.281 1.00 77.06 567 LYS A C 1
ATOM 4555 O O . LYS A 1 567 ? -1.161 35.850 0.588 1.00 77.06 567 LYS A O 1
ATOM 4560 N N . ALA A 1 568 ? 0.763 34.809 1.123 1.00 71.00 568 ALA A N 1
ATOM 4561 C CA . ALA A 1 568 ? 0.403 34.504 2.506 1.00 71.00 568 ALA A CA 1
ATOM 4562 C C . ALA A 1 568 ? 0.229 35.784 3.343 1.00 71.00 568 ALA A C 1
ATOM 4564 O O . ALA A 1 568 ? -0.760 35.921 4.060 1.00 71.00 568 ALA A O 1
ATOM 4565 N N . GLN A 1 569 ? 1.123 36.767 3.189 1.00 71.88 569 GLN A N 1
ATOM 4566 C CA . GLN A 1 569 ? 1.004 38.075 3.845 1.00 71.88 569 GLN A CA 1
ATOM 4567 C C . GLN A 1 569 ? -0.222 38.862 3.364 1.00 71.88 569 GLN A C 1
ATOM 4569 O O . GLN A 1 569 ? -0.951 39.412 4.185 1.00 71.88 569 GLN A O 1
ATOM 4574 N N . GLN A 1 570 ? -0.510 38.867 2.059 1.00 75.38 570 GLN A N 1
ATOM 4575 C CA . GLN A 1 570 ? -1.716 39.505 1.513 1.00 75.38 570 GLN A CA 1
ATOM 4576 C C . GLN A 1 570 ? -3.006 38.841 2.015 1.00 75.38 570 GLN A C 1
ATOM 4578 O O . GLN A 1 570 ? -3.990 39.527 2.286 1.00 75.38 570 GLN A O 1
ATOM 4583 N N . GLN A 1 571 ? -3.018 37.514 2.163 1.00 72.50 571 GLN A N 1
ATOM 4584 C CA . GLN A 1 571 ? -4.156 36.796 2.742 1.00 72.50 571 GLN A CA 1
ATOM 4585 C C . GLN A 1 571 ? -4.313 37.074 4.242 1.00 72.50 571 GLN A C 1
ATOM 4587 O O . GLN A 1 571 ? -5.441 37.247 4.703 1.00 72.50 571 GLN A O 1
ATOM 4592 N N . ALA A 1 572 ? -3.212 37.186 4.989 1.00 69.62 572 ALA A N 1
ATOM 4593 C CA . ALA A 1 572 ? -3.238 37.585 6.395 1.00 69.62 572 ALA A CA 1
ATOM 4594 C C . ALA A 1 572 ? -3.782 39.016 6.572 1.00 69.62 572 ALA A C 1
ATOM 4596 O O . ALA A 1 572 ? -4.658 39.234 7.405 1.00 69.62 572 ALA A O 1
ATOM 4597 N N . GLN A 1 573 ? -3.360 39.961 5.724 1.00 69.00 573 GLN A N 1
ATOM 4598 C CA . GLN A 1 573 ? -3.854 41.347 5.726 1.00 69.00 573 GLN A CA 1
ATOM 4599 C C . GLN A 1 573 ? -5.331 41.463 5.310 1.00 69.00 573 GLN A C 1
ATOM 4601 O O . GLN A 1 573 ? -6.075 42.297 5.834 1.00 69.00 573 GLN A O 1
ATOM 4606 N N . LYS A 1 574 ? -5.797 40.603 4.393 1.00 68.25 574 LYS A N 1
ATOM 4607 C CA . LYS A 1 574 ? -7.228 40.492 4.067 1.00 68.25 574 LYS A CA 1
ATOM 4608 C C . LYS A 1 574 ? -8.050 39.967 5.243 1.00 68.25 574 LYS A C 1
ATOM 4610 O O . LYS A 1 574 ? -9.159 40.436 5.453 1.00 68.25 574 LYS A O 1
ATOM 4615 N N . LYS A 1 575 ? -7.516 39.034 6.035 1.00 61.34 575 LYS A N 1
ATOM 4616 C CA . LYS A 1 575 ? -8.204 38.541 7.238 1.00 61.34 575 LYS A CA 1
ATOM 4617 C C . LYS A 1 575 ? -8.284 39.604 8.341 1.00 61.34 575 LYS A C 1
ATOM 4619 O O . LYS A 1 575 ? -9.316 39.689 8.992 1.00 61.34 575 LYS A O 1
ATOM 4624 N N . THR A 1 576 ? -7.264 40.451 8.507 1.00 57.62 576 THR A N 1
ATOM 4625 C CA . THR A 1 576 ? -7.273 41.531 9.517 1.00 57.62 576 THR A CA 1
ATOM 4626 C C . THR A 1 576 ? -8.103 42.756 9.121 1.00 57.62 576 THR A C 1
ATOM 4628 O O . THR A 1 576 ? -8.545 43.493 9.994 1.00 57.62 576 THR A O 1
ATOM 4631 N N . SER A 1 577 ? -8.337 42.989 7.825 1.00 54.00 577 SER A N 1
ATOM 4632 C CA . SER A 1 577 ? -9.205 44.085 7.348 1.00 54.00 577 SER A CA 1
ATOM 4633 C C . SER A 1 577 ? -10.698 43.747 7.396 1.00 54.00 577 SER A C 1
ATOM 4635 O O . SER A 1 577 ? -11.520 44.653 7.447 1.00 54.00 577 SER A O 1
ATOM 4637 N N . ILE A 1 578 ? -11.057 42.461 7.438 1.00 55.75 578 ILE A N 1
ATOM 4638 C CA . ILE A 1 578 ? -12.449 42.001 7.585 1.00 55.75 578 ILE A CA 1
ATOM 4639 C C . ILE A 1 578 ? -12.888 41.989 9.067 1.00 55.75 578 ILE A C 1
ATOM 4641 O O . ILE A 1 578 ? -14.076 41.919 9.359 1.00 55.75 578 ILE A O 1
ATOM 4645 N N . SER A 1 579 ? -11.952 42.106 10.016 1.00 52.09 579 SER A N 1
ATOM 4646 C CA . SER A 1 579 ? -12.223 42.071 11.462 1.00 52.09 579 SER A CA 1
ATOM 4647 C C . SER A 1 579 ? -12.333 43.445 12.139 1.00 52.09 579 SER A C 1
ATOM 4649 O O . SER A 1 579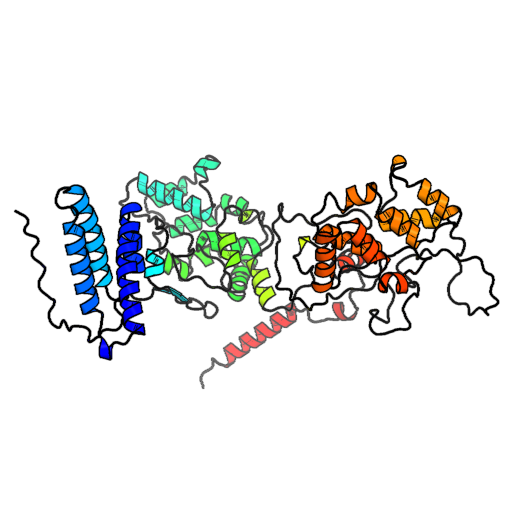 ? -12.286 43.504 13.366 1.00 52.09 579 SER A O 1
ATOM 4651 N N . GLN A 1 580 ? -12.456 44.547 11.391 1.00 46.34 580 GLN A N 1
ATOM 4652 C CA . GLN A 1 580 ? -12.838 45.839 11.976 1.00 46.34 580 GLN A CA 1
ATOM 4653 C C . GLN A 1 580 ? -14.359 46.026 11.845 1.00 46.34 580 GLN A C 1
ATOM 4655 O O . GLN A 1 580 ? -14.842 46.150 10.719 1.00 46.34 580 GLN A O 1
ATOM 4660 N N . PRO A 1 581 ? -15.126 46.006 12.953 1.00 50.84 581 PRO A N 1
ATOM 4661 C CA . PRO A 1 581 ? -16.550 46.312 12.908 1.00 50.84 581 PRO A CA 1
ATOM 4662 C C . PRO A 1 581 ? -16.751 47.803 12.599 1.00 50.84 581 PRO A C 1
ATOM 4664 O O . PRO A 1 581 ? -16.022 48.643 13.132 1.00 50.84 581 PRO A O 1
ATOM 4667 N N . GLN A 1 582 ? -17.712 48.103 11.719 1.00 43.66 582 GLN A N 1
ATOM 4668 C CA . GLN A 1 582 ? -18.281 49.448 11.576 1.00 43.66 582 GLN A CA 1
ATOM 4669 C C . GLN A 1 582 ? -19.049 49.850 12.831 1.00 43.66 582 GLN A C 1
ATOM 4671 O O . GLN A 1 582 ? -19.682 48.951 13.435 1.00 43.66 582 GLN A O 1
#

pLDDT: mean 85.24, std 16.44, range [30.14, 98.56]

Secondary structure (DSSP, 8-state):
----PPPPPPTT-----HHHHHHHHHHHHHHHHHHHHHHHHHHHHHT-THHHHHHHTT-BTTB-HHHHHHHHHHHHHHHHHHHTT-TT-HHHHHHHHHHHHHHHHHHHSBPPPEEEE--SSTTSPPEEEEHHHHHTS--PPPPB--TT--HHHHHHHHHHHHHHHSSS-HHHHH----HHHHHHHHTTSS-HHHHHHHHHTSHHHHHHHTTTS-HHHHHHHHIIIIISS----HHHHHHHHHHHHHHHHHHHHHHHHTSHHHHHHTTTTBPP----BTTBPPPSTTHHHHHHHHSTTGGG--S-SHHHHHHHHTSPPPSS-TT-GGGSPP--SS------TTTS---------SS-----EESS-SS--TTS-TTSTTPPPSSS-PPPB--------------S-------HHHHHHHHHHHHHSSPPPGGG--HHHHHHHHTTSS-HHHHHHHHHTSHHHHHHHTTTS-HHHHHHHHHHHHHSS---SHHHHHHHHHHHHHH-HHHHHHHHHTSHHHHHHTTTTB-----EE-HHHHHHHHTTS-----HHHHS-SS-HHHHHHHHHHHHHHHHHHTT---

Foldseek 3Di:
DCPPDQDDQDPPDDDDDDVVCDDVNVVVVVVVLVVLVVQLVVCLVVVHLLSLLLPQAAVAVVPDPNCLSVVLSSLSVVLSVVLVVQVPPPVVSVSSNVSSVSNSVRNPHHQDDWAKDDDPDPLDDIDTHRVSLLSVDDDDDWQFQDQPDDPVSLVVQVQLLCCQQVVHRCCVPPVDDPVVLSVCSNNVVAFLLVSSLCSQVDPVVCVQQPVVADLLLSLQLLCCRQVLWGDDALVSSVVLSVQCVVPNRSRSSCCSSVDPSVCVPANRTIRHHHPDGSNGDDDPLCVVVGVVSSDPCSSQARDRDNNVSNVVVVDPFDQDAQAWNQLDAQPDLAALHTDDCPNHPPTDHDHFDQDAFHDWDFQADDDDPPPPDPPCWQDDGDPGWDWAFDDDDDDDDDDDDDDDDPPPDCQLVNLLLLLCCLLRSDDDPPVQDPVVLSVCSNVVVAFSLVSNLPVCPDPVNCVRQPPPDDNLSSLQVNLCSQLLEGDGHDNVSVVLVVQCVPPNDSSSSCCSSVDPSVCRRANRTIRDHRTTDGPVNCCVPVVVPPPPPPPVRVVPPADPVNVVVVVVVVVVVVVVVVPDDD

Sequence (582 aa):
MMSGDKGPLPGGFKTINISRYGPVRMKRSMRDLAWFLRYVTYAIVAGDPSLLRVNVRGLRGIIPEDVTLTTVVALQEMRWKSLSYFKEDEEATEIVKYYFDVLIEEYQVEKPRVHVREGISPDQQGLQLPQVYVLAAESRPRFVMKPNLSATEKQAAIKAAYRQVFEFDINRAYGLSLGDLESKVKSGNISVKEFVRALGKSRLYRRQFYEPHSISRTIELAFRHFLGRALSSLEEFQDYFDIISKKGLPALVDALVDSQEYADYFGEETVPYLRGLGQEAQECRNWGPQFDLFNYSAPVRKVPQFVTLFASYQKPLPDRHPYGTGNDPLEIQFGAIFPQETRNPSAQPAPFGKDNRRILISCGTGNGNGHQNGNALGKAPSMSTRVFKLDGNGNGNGKHFNTSVSLTSNSADAIVHAAYQQVFGREVYLGQRLTTAEVKFKGGEMTVREFVRQLAKSRVFRSLYWDSLYITKAIEYIHRRLLGRPTYGRSEMSEYYDLCSRKGFYALVDAIVDSDEYSEYFGEDTVPYERYVTPRGYAMRSLREPAHWSTAQLERKVTAGMYVAQKAQQQAQKKTSISQPQ

Radius of gyration: 36.06 Å; chains: 1; bounding box: 89×88×103 Å